Protein AF-0000000074824657 (afdb_homodimer)

Structure (mmCIF, N/CA/C/O backbone):
data_AF-0000000074824657-model_v1
#
loop_
_entity.id
_entity.type
_entity.pdbx_description
1 polym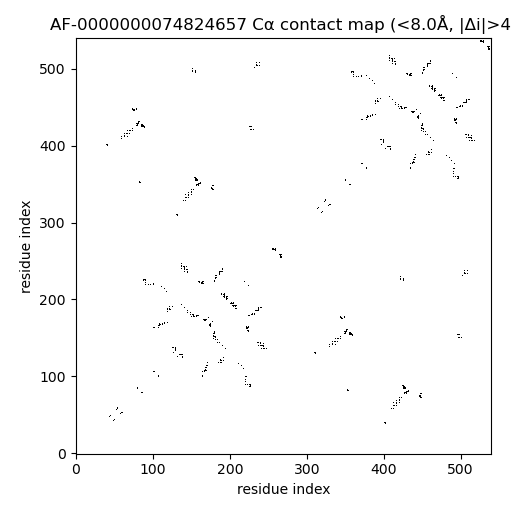er 'AtPDCT1/2 transmembrane domain-containing protein'
#
loop_
_atom_site.group_PDB
_atom_site.id
_atom_site.type_symbol
_atom_site.label_atom_id
_atom_site.label_alt_id
_atom_site.label_comp_id
_atom_site.label_asym_id
_atom_site.label_entity_id
_atom_site.label_seq_id
_atom_site.pdbx_PDB_ins_code
_atom_site.Cartn_x
_atom_site.Cartn_y
_atom_site.Cartn_z
_atom_site.occupancy
_atom_site.B_iso_or_equiv
_atom_site.auth_seq_id
_atom_site.auth_comp_id
_atom_site.auth_asym_id
_atom_site.auth_atom_id
_atom_site.pdbx_PDB_model_num
ATOM 1 N N . MET A 1 1 ? -22.406 54.5 86.75 1 21.8 1 MET A N 1
ATOM 2 C CA . MET A 1 1 ? -23.641 55.031 86.188 1 21.8 1 MET A CA 1
ATOM 3 C C . MET A 1 1 ? -23.344 55.969 85.062 1 21.8 1 MET A C 1
ATOM 5 O O . MET A 1 1 ? -24.203 56.781 84.688 1 21.8 1 MET A O 1
ATOM 9 N N . VAL A 1 2 ? -22.047 55.938 84.562 1 27.19 2 VAL A N 1
ATOM 10 C CA . VAL A 1 2 ? -21.484 56.906 83.625 1 27.19 2 VAL A CA 1
ATOM 11 C C . VAL A 1 2 ? -22.234 56.844 82.312 1 27.19 2 VAL A C 1
ATOM 13 O O . VAL A 1 2 ? -22.375 55.781 81.688 1 27.19 2 VAL A O 1
ATOM 16 N N . ALA A 1 3 ? -23.078 57.812 82 1 23.45 3 ALA A N 1
ATOM 17 C CA . ALA A 1 3 ? -24.203 58.188 81.125 1 23.45 3 ALA A CA 1
ATOM 18 C C . ALA A 1 3 ? -23.766 58.312 79.688 1 23.45 3 ALA A C 1
ATOM 20 O O . ALA A 1 3 ? -23.078 59.281 79.312 1 23.45 3 ALA A O 1
ATOM 21 N N . LEU A 1 4 ? -23.109 57.312 79.062 1 26.84 4 LEU A N 1
ATOM 22 C CA . LEU A 1 4 ? -22.438 57.281 77.812 1 26.84 4 LEU A CA 1
ATOM 23 C C . LEU A 1 4 ? -23.406 57.625 76.688 1 26.84 4 LEU A C 1
ATOM 25 O O . LEU A 1 4 ? -24.469 57 76.562 1 26.84 4 LEU A O 1
ATOM 29 N N . GLY A 1 5 ? -23.484 58.875 76.312 1 23.34 5 GLY A N 1
ATOM 30 C CA . GLY A 1 5 ? -24.375 59.656 75.438 1 23.34 5 GLY A CA 1
ATOM 31 C C . GLY A 1 5 ? -24.562 59.062 74.062 1 23.34 5 GLY A C 1
ATOM 32 O O . GLY A 1 5 ? -23.578 58.781 73.375 1 23.34 5 GLY A O 1
ATOM 33 N N . VAL A 1 6 ? -25.562 58.188 73.75 1 26.02 6 VAL A N 1
ATOM 34 C CA . VAL A 1 6 ? -26.062 57.312 72.688 1 26.02 6 VAL A CA 1
ATOM 35 C C . VAL A 1 6 ? -26.547 58.125 71.5 1 26.02 6 VAL A C 1
ATOM 37 O O . VAL A 1 6 ? -27.562 58.812 71.625 1 26.02 6 VAL A O 1
ATOM 40 N N . THR A 1 7 ? -25.531 59.031 70.938 1 23.78 7 THR A N 1
ATOM 41 C CA . THR A 1 7 ? -26.016 60.031 70 1 23.78 7 THR A CA 1
ATOM 42 C C . THR A 1 7 ? -26.797 59.375 68.875 1 23.78 7 THR A C 1
ATOM 44 O O . THR A 1 7 ? -26.422 58.312 68.438 1 23.78 7 THR A O 1
ATOM 47 N N . ASP A 1 8 ? -28.062 59.688 68.625 1 23.02 8 ASP A N 1
ATOM 48 C CA . ASP A 1 8 ? -29.297 59.281 67.938 1 23.02 8 ASP A CA 1
ATOM 49 C C . ASP A 1 8 ? -29.188 59.531 66.438 1 23.02 8 ASP A C 1
ATOM 51 O O . ASP A 1 8 ? -29.203 60.688 66 1 23.02 8 ASP A O 1
ATOM 55 N N . HIS A 1 9 ? -27.984 59.125 65.75 1 24.92 9 HIS A N 1
ATOM 56 C CA . HIS A 1 9 ? -27.75 59.656 64.438 1 24.92 9 HIS A CA 1
ATOM 57 C C . HIS A 1 9 ? -28.906 59.344 63.5 1 24.92 9 HIS A C 1
ATOM 59 O O . HIS A 1 9 ? -29.469 58.25 63.531 1 24.92 9 HIS A O 1
ATOM 65 N N . PHE A 1 10 ? -29.594 60.375 63.031 1 23 10 PHE A N 1
ATOM 66 C CA . PHE A 1 10 ? -30.828 60.625 62.281 1 23 10 PHE A CA 1
ATOM 67 C C . PHE A 1 10 ? -30.828 59.906 60.938 1 23 10 PHE A C 1
ATOM 69 O O . PHE A 1 10 ? -29.797 59.875 60.25 1 23 10 PHE A O 1
ATOM 76 N N . HIS A 1 11 ? -31.672 58.844 60.719 1 23.83 11 HIS A N 1
ATOM 77 C CA . HIS A 1 11 ? -32.062 57.812 59.75 1 23.83 11 HIS A CA 1
ATOM 78 C C . HIS A 1 11 ? -32.594 58.469 58.469 1 23.83 11 HIS A C 1
ATOM 80 O O . HIS A 1 11 ? -33.719 58.969 58.469 1 23.83 11 HIS A O 1
ATOM 86 N N . GLN A 1 12 ? -31.703 59.438 57.906 1 26.78 12 GLN A N 1
ATOM 87 C CA . GLN A 1 12 ? -32.344 60.156 56.844 1 26.78 12 GLN A CA 1
ATOM 88 C C . GLN A 1 12 ? -32.969 59.188 55.812 1 26.78 12 GLN A C 1
ATOM 90 O O . GLN A 1 12 ? -32.406 58.125 55.562 1 26.78 12 GLN A O 1
ATOM 95 N N . PRO A 1 13 ? -34.25 59.406 55.406 1 30.31 13 PRO A N 1
ATOM 96 C CA . PRO A 1 13 ? -35.188 58.531 54.719 1 30.31 13 PRO A CA 1
ATOM 97 C C . PRO A 1 13 ? -34.781 58.219 53.281 1 30.31 13 PRO A C 1
ATOM 99 O O . PRO A 1 13 ? -34.094 59.031 52.656 1 30.31 13 PRO A O 1
ATOM 102 N N . PRO A 1 14 ? -34.375 57 52.844 1 30.39 14 PRO A N 1
ATOM 103 C CA . PRO A 1 14 ? -33.781 56.531 51.594 1 30.39 14 PRO A CA 1
ATOM 104 C C . PRO A 1 14 ? -34.562 56.906 50.344 1 30.39 14 PRO A C 1
ATOM 106 O O . PRO A 1 14 ? -35.812 56.906 50.406 1 30.39 14 PRO A O 1
ATOM 109 N N . PRO A 1 15 ? -34.125 57.969 49.688 1 31.12 15 PRO A N 1
ATOM 110 C CA . PRO A 1 15 ? -34.938 58.562 48.594 1 31.12 15 PRO A CA 1
ATOM 111 C C . PRO A 1 15 ? -35.531 57.5 47.656 1 31.12 15 PRO A C 1
ATOM 113 O O . PRO A 1 15 ? -35 56.375 47.594 1 31.12 15 PRO A O 1
ATOM 116 N N . LYS A 1 16 ? -36.688 57.75 47.125 1 27.72 16 LYS A N 1
ATOM 117 C CA . LYS A 1 16 ? -37.75 57.094 46.375 1 27.72 16 LYS A CA 1
ATOM 118 C C . LYS A 1 16 ? -37.25 56.625 45 1 27.72 16 LYS A C 1
ATOM 120 O O . LYS A 1 16 ? -36.5 57.344 44.312 1 27.72 16 LYS A O 1
ATOM 125 N N . SER A 1 17 ? -37.062 55.281 44.781 1 25.12 17 SER A N 1
ATOM 126 C CA . SER A 1 17 ? -36.562 54.438 43.719 1 25.12 17 SER A CA 1
ATOM 127 C C . SER A 1 17 ? -37.312 54.688 42.406 1 25.12 17 SER A C 1
ATOM 129 O O . SER A 1 17 ? -38.531 54.5 42.375 1 25.12 17 SER A O 1
ATOM 131 N N . LEU A 1 18 ? -37.062 55.875 41.812 1 26.09 18 LEU A N 1
ATOM 132 C CA . LEU A 1 18 ? -37.75 56.25 40.562 1 26.09 18 LEU A CA 1
ATOM 133 C C . LEU A 1 18 ? -37.688 55.125 39.562 1 26.09 18 LEU A C 1
ATOM 135 O O . LEU A 1 18 ? -36.625 54.781 39.031 1 26.09 18 LEU A O 1
ATOM 139 N N . VAL A 1 19 ? -38.406 53.969 39.656 1 26.72 19 VAL A N 1
ATOM 140 C CA . VAL A 1 19 ? -38.406 52.719 38.906 1 26.72 19 VAL A CA 1
ATOM 141 C C . VAL A 1 19 ? -38.875 52.969 37.5 1 26.72 19 VAL A C 1
ATOM 143 O O . VAL A 1 19 ? -39.031 52.062 36.688 1 26.72 19 VAL A O 1
ATOM 146 N N . GLY A 1 20 ? -39.188 54.219 37.094 1 26.34 20 GLY A N 1
ATOM 147 C CA . GLY A 1 20 ? -40.094 54.125 35.969 1 26.34 20 GLY A CA 1
ATOM 148 C C . GLY A 1 20 ? -39.469 53.5 34.75 1 26.34 20 GLY A C 1
ATOM 149 O O . GLY A 1 20 ? -38.688 54.125 34.031 1 26.34 20 GLY A O 1
ATOM 150 N N . VAL A 1 21 ? -38.844 52.375 34.812 1 29.25 21 VAL A N 1
ATOM 151 C CA . VAL A 1 21 ? -38.094 51.875 33.656 1 29.25 21 VAL A CA 1
ATOM 152 C C . VAL A 1 21 ? -39.031 51.719 32.469 1 29.25 21 VAL A C 1
ATOM 154 O O . VAL A 1 21 ? -40.031 51 32.531 1 29.25 21 VAL A O 1
ATOM 157 N N . ARG A 1 22 ? -39.156 52.844 31.75 1 30.89 22 ARG A N 1
ATOM 158 C CA . ARG A 1 22 ? -39.938 52.812 30.516 1 30.89 22 ARG A CA 1
ATOM 159 C C . ARG A 1 22 ? -39.594 51.562 29.703 1 30.89 22 ARG A C 1
ATOM 161 O O . ARG A 1 22 ? -38.438 51.188 29.578 1 30.89 22 ARG A O 1
ATOM 168 N N . ALA A 1 23 ? -40.5 50.656 29.531 1 33.69 23 ALA A N 1
ATOM 169 C CA . ALA A 1 23 ? -40.594 49.406 28.766 1 33.69 23 ALA A CA 1
ATOM 170 C C . ALA A 1 23 ? -40.156 49.625 27.328 1 33.69 23 ALA A C 1
ATOM 172 O O . ALA A 1 23 ? -40.844 50.312 26.578 1 33.69 23 ALA A O 1
ATOM 173 N N . GLY A 1 24 ? -38.875 50.125 27.125 1 28.42 24 GLY A N 1
ATOM 174 C CA . GLY A 1 24 ? -38.562 50.375 25.719 1 28.42 24 GLY A CA 1
ATOM 175 C C . GLY A 1 24 ? -38.969 49.219 24.812 1 28.42 24 GLY A C 1
ATOM 176 O O . GLY A 1 24 ? -38.906 48.062 25.219 1 28.42 24 GLY A O 1
ATOM 177 N N . THR A 1 25 ? -39.938 49.469 23.906 1 33.56 25 THR A N 1
ATOM 178 C CA . THR A 1 25 ? -40.469 48.562 22.891 1 33.56 25 THR A CA 1
ATOM 179 C C . THR A 1 25 ? -39.344 47.844 22.141 1 33.56 25 THR A C 1
ATOM 181 O O . THR A 1 25 ? -38.375 48.5 21.688 1 33.56 25 THR A O 1
ATOM 184 N N . THR A 1 26 ? -38.938 46.656 22.531 1 33.09 26 THR A N 1
ATOM 185 C CA . THR A 1 26 ? -37.938 45.812 21.906 1 33.09 26 THR A CA 1
ATOM 186 C C . THR A 1 26 ? -38.125 45.75 20.406 1 33.09 26 THR A C 1
ATOM 188 O O . THR A 1 26 ? -39.219 45.5 19.922 1 33.09 26 THR A O 1
ATOM 191 N N . PRO A 1 27 ? -37.344 46.594 19.672 1 37.62 27 PRO A N 1
ATOM 192 C CA . PRO A 1 27 ? -37.5 46.562 18.219 1 37.62 27 PRO A CA 1
ATOM 193 C C . PRO A 1 27 ? -37.625 45.125 17.672 1 37.62 27 PRO A C 1
ATOM 195 O O . PRO A 1 27 ? -37.094 44.188 18.25 1 37.62 27 PRO A O 1
ATOM 198 N N . LYS A 1 28 ? -38.781 44.781 17.016 1 37.78 28 LYS A N 1
ATOM 199 C CA . LYS A 1 28 ? -39 43.5 16.359 1 37.78 28 LYS A CA 1
ATOM 200 C C . LYS A 1 28 ? -37.812 43.094 15.531 1 37.78 28 LYS A C 1
ATOM 202 O O . LYS A 1 28 ? -37.219 43.906 14.805 1 37.78 28 LYS A O 1
ATOM 207 N N . PRO A 1 29 ? -37.031 42 15.93 1 33.69 29 PRO A N 1
ATOM 208 C CA . PRO A 1 29 ? -35.906 41.594 15.086 1 33.69 29 PRO A CA 1
ATOM 209 C C . PRO A 1 29 ? -36.281 41.531 13.602 1 33.69 29 PRO A C 1
ATOM 211 O O . PRO A 1 29 ? -37.438 41.25 13.266 1 33.69 29 PRO A O 1
ATOM 214 N N . SER A 1 30 ? -35.719 42.375 12.805 1 33.88 30 SER A N 1
ATOM 215 C CA . SER A 1 30 ? -35.969 42.344 11.367 1 33.88 30 SER A CA 1
ATOM 216 C C . SER A 1 30 ? -35.969 40.906 10.844 1 33.88 30 SER A C 1
ATOM 218 O O . SER A 1 30 ? -35.219 40.062 11.336 1 33.88 30 SER A O 1
ATOM 220 N N . PRO A 1 31 ? -37.062 40.469 10.211 1 32.31 31 PRO A N 1
ATOM 221 C CA . PRO A 1 31 ? -37.094 39.094 9.75 1 32.31 31 PRO A CA 1
ATOM 222 C C . PRO A 1 31 ? -35.812 38.656 9.055 1 32.31 31 PRO A C 1
ATOM 224 O O . PRO A 1 31 ? -35.125 39.5 8.453 1 32.31 31 PRO A O 1
ATOM 227 N N . PHE A 1 32 ? -35.031 37.75 9.602 1 28.34 32 PHE A N 1
ATOM 228 C CA . PHE A 1 32 ? -33.906 37.094 8.938 1 28.34 32 PHE A CA 1
ATOM 229 C C . PHE A 1 32 ? -34.219 36.812 7.477 1 28.34 32 PHE A C 1
ATOM 231 O O . PHE A 1 32 ? -35.25 36.219 7.164 1 28.34 32 PHE A O 1
ATOM 238 N N . HIS A 1 33 ? -34 37.812 6.652 1 30.02 33 HIS A N 1
ATOM 239 C CA . HIS A 1 33 ? -34.094 37.469 5.238 1 30.02 33 HIS A CA 1
ATOM 240 C C . HIS A 1 33 ? -33.5 36.094 4.953 1 30.02 33 HIS A C 1
ATOM 242 O O . HIS A 1 33 ? -32.312 35.844 5.203 1 30.02 33 HIS A O 1
ATOM 248 N N . ILE A 1 34 ? -34.25 35.094 5.203 1 29.88 34 ILE A N 1
ATOM 249 C CA . ILE A 1 34 ? -33.844 33.781 4.703 1 29.88 34 ILE A CA 1
ATOM 250 C C . ILE A 1 34 ? -33.188 33.938 3.326 1 29.88 34 ILE A C 1
ATOM 252 O O . ILE A 1 34 ? -33.812 34.438 2.398 1 29.88 34 ILE A O 1
ATOM 256 N N . LEU A 1 35 ? -31.906 34.094 3.324 1 31.81 35 LEU A N 1
ATOM 257 C CA . LEU A 1 35 ? -31.281 34 2.006 1 31.81 35 LEU A CA 1
ATOM 258 C C . LEU A 1 35 ? -31.953 32.906 1.164 1 31.81 35 LEU A C 1
ATOM 260 O O . LEU A 1 35 ? -32.281 31.828 1.67 1 31.81 35 LEU A O 1
ATOM 264 N N . PRO A 1 36 ? -32.719 33.25 0.167 1 33.28 36 PRO A N 1
ATOM 265 C CA . PRO A 1 36 ? -33.344 32.188 -0.603 1 33.28 36 PRO A CA 1
ATOM 266 C C . PRO A 1 36 ? -32.438 30.953 -0.756 1 33.28 36 PRO A C 1
ATOM 268 O O . PRO A 1 36 ? -31.234 31.078 -0.672 1 33.28 36 PRO A O 1
ATOM 271 N N . PRO A 1 37 ? -32.969 29.75 -0.446 1 31.89 37 PRO A N 1
ATOM 272 C CA . PRO A 1 37 ? -32.188 28.531 -0.723 1 31.89 37 PRO A CA 1
ATOM 273 C C . PRO A 1 37 ? -31.391 28.625 -2.027 1 31.89 37 PRO A C 1
ATOM 275 O O . PRO A 1 37 ? -31.938 29.062 -3.049 1 31.89 37 PRO A O 1
ATOM 278 N N . HIS A 1 38 ? -30.188 29.125 -1.968 1 33.34 38 HIS A N 1
ATOM 279 C CA . HIS A 1 38 ? -29.453 28.953 -3.211 1 33.34 38 HIS A CA 1
ATOM 280 C C . HIS A 1 38 ? -29.781 27.594 -3.848 1 33.34 38 HIS A C 1
ATOM 282 O O . HIS A 1 38 ? -29.828 26.578 -3.158 1 33.34 38 HIS A O 1
ATOM 288 N N . GLY A 1 39 ? -30.641 27.547 -4.82 1 34.72 39 GLY A N 1
ATOM 289 C CA . GLY A 1 39 ? -30.984 26.344 -5.562 1 34.72 39 GLY A CA 1
ATOM 290 C C . GLY A 1 39 ? -29.844 25.344 -5.637 1 34.72 39 GLY A C 1
ATOM 291 O O . GLY A 1 39 ? -28.703 25.672 -5.309 1 34.72 39 GLY A O 1
ATOM 292 N N . PRO A 1 40 ? -30.172 24.094 -5.738 1 37.81 40 PRO A N 1
ATOM 293 C CA . PRO A 1 40 ? -29.125 23.062 -5.836 1 37.81 40 PRO A CA 1
ATOM 294 C C . PRO A 1 40 ? -27.953 23.5 -6.715 1 37.81 40 PRO A C 1
ATOM 296 O O . PRO A 1 40 ? -28.141 24.25 -7.672 1 37.81 40 PRO A O 1
ATOM 299 N N . PHE A 1 41 ? -26.844 23.766 -6.129 1 37.56 41 PHE A N 1
ATOM 300 C CA . PHE A 1 41 ? -25.594 24.094 -6.793 1 37.56 41 PHE A CA 1
ATOM 301 C C . PHE A 1 41 ? -25.531 23.469 -8.172 1 37.56 41 PHE A C 1
ATOM 303 O O . PHE A 1 41 ? -24.609 23.75 -8.945 1 37.56 41 PHE A O 1
ATOM 310 N N . PHE A 1 42 ? -26.328 22.438 -8.383 1 38.78 42 PHE A N 1
ATOM 311 C CA . PHE A 1 42 ? -26.266 21.859 -9.719 1 38.78 42 PHE A CA 1
ATOM 312 C C . PHE A 1 42 ? -26.891 22.797 -10.742 1 38.78 42 PHE A C 1
ATOM 314 O O . PHE A 1 42 ? -26.891 22.5 -11.945 1 38.78 42 PHE A O 1
ATOM 321 N N . ALA A 1 43 ? -27.703 23.641 -10.281 1 41 43 ALA A N 1
ATOM 322 C CA . ALA A 1 43 ? -28.469 24.375 -11.289 1 41 43 ALA A CA 1
ATOM 323 C C . ALA A 1 43 ? -27.531 25.203 -12.172 1 41 43 ALA A C 1
ATOM 325 O O . ALA A 1 43 ? -27.797 25.375 -13.367 1 41 43 ALA A O 1
ATOM 326 N N . GLY A 1 44 ? -26.594 25.938 -11.648 1 41.19 44 GLY A N 1
ATOM 327 C CA . GLY A 1 44 ? -25.922 26.875 -12.539 1 41.19 44 GLY A CA 1
ATOM 328 C C . GLY A 1 44 ? -24.641 26.312 -13.141 1 41.19 44 GLY A C 1
ATOM 329 O O . GLY A 1 44 ? -23.719 27.062 -13.43 1 41.19 44 GLY A O 1
ATOM 330 N N . TRP A 1 45 ? -24.312 25 -13.023 1 44.09 45 TRP A N 1
ATOM 331 C CA . TRP A 1 45 ? -23.094 24.656 -13.75 1 44.09 45 TRP A CA 1
ATOM 332 C C . TRP A 1 45 ? -23.25 24.938 -15.242 1 44.09 45 TRP A C 1
ATOM 334 O O . TRP A 1 45 ? -24.078 24.312 -15.914 1 44.09 45 TRP A O 1
ATOM 344 N N . SER A 1 46 ? -23.359 26.156 -15.602 1 46.41 46 SER A N 1
ATOM 345 C CA . SER A 1 46 ? -23.203 26.453 -17.031 1 46.41 46 SER A CA 1
ATOM 346 C C . SER A 1 46 ? -21.906 25.859 -17.562 1 46.41 46 SER A C 1
ATOM 348 O O . SER A 1 46 ? -20.969 25.594 -16.797 1 46.41 46 SER A O 1
ATOM 350 N N . VAL A 1 47 ? -21.859 25.266 -18.797 1 52.62 47 VAL A N 1
ATOM 351 C CA . VAL A 1 47 ? -20.672 24.828 -19.547 1 52.62 47 VAL A CA 1
ATOM 352 C C . VAL A 1 47 ? -19.484 25.719 -19.203 1 52.62 47 VAL A C 1
ATOM 354 O O . VAL A 1 47 ? -18.359 25.25 -19.109 1 52.62 47 VAL A O 1
ATOM 357 N N . SER A 1 48 ? -19.781 26.906 -19.016 1 54 48 SER A N 1
ATOM 358 C CA . SER A 1 48 ? -18.719 27.844 -18.656 1 54 48 SER A CA 1
ATOM 359 C C . SER A 1 48 ? -18.172 27.562 -17.266 1 54 48 SER A C 1
ATOM 361 O O . SER A 1 48 ? -16.984 27.703 -17.016 1 54 48 SER A O 1
ATOM 363 N N . GLY A 1 49 ? -18.969 27.141 -16.406 1 55.38 49 GLY A N 1
ATOM 364 C CA . GLY A 1 49 ? -18.547 26.812 -15.055 1 55.38 49 GLY A CA 1
ATOM 365 C C . GLY A 1 49 ? -17.688 25.578 -14.977 1 55.38 49 GLY A C 1
ATOM 366 O O . GLY A 1 49 ? -16.703 25.547 -14.242 1 55.38 49 GLY A O 1
ATOM 367 N N . VAL A 1 50 ? -18.109 24.609 -15.719 1 55.84 50 VAL A N 1
ATOM 368 C CA . VAL A 1 50 ? -17.297 23.406 -15.82 1 55.84 50 VAL A CA 1
ATOM 369 C C . VAL A 1 50 ? -15.945 23.75 -16.438 1 55.84 50 VAL A C 1
ATOM 371 O O . VAL A 1 50 ? -14.906 23.266 -15.984 1 55.84 50 VAL A O 1
ATOM 374 N N . ALA A 1 51 ? -16.016 24.516 -17.516 1 54.97 51 ALA A N 1
ATOM 375 C CA . ALA A 1 51 ? -14.781 24.953 -18.156 1 54.97 51 ALA A CA 1
ATOM 376 C C . ALA A 1 51 ? -13.883 25.703 -17.188 1 54.97 51 ALA A C 1
ATOM 378 O O . ALA A 1 51 ? -12.664 25.516 -17.188 1 54.97 51 ALA A O 1
ATOM 379 N N . ASP A 1 52 ? -14.406 26.516 -16.422 1 56.5 52 ASP A N 1
ATOM 380 C CA . ASP A 1 52 ? -13.617 27.234 -15.43 1 56.5 52 ASP A CA 1
ATOM 381 C C . ASP A 1 52 ? -13.078 26.297 -14.359 1 56.5 52 ASP A C 1
ATOM 383 O O . ASP A 1 52 ? -11.938 26.438 -13.914 1 56.5 52 ASP A O 1
ATOM 387 N N . ALA A 1 53 ? -13.906 25.359 -13.992 1 58.47 53 ALA A N 1
ATOM 388 C CA . ALA A 1 53 ? -13.453 24.391 -13.008 1 58.47 53 ALA A CA 1
ATOM 389 C C . ALA A 1 53 ? -12.281 23.562 -13.547 1 58.47 53 ALA A C 1
ATOM 391 O O . ALA A 1 53 ? -11.32 23.297 -12.82 1 58.47 53 ALA A O 1
ATOM 392 N N . VAL A 1 54 ? -12.398 23.219 -14.852 1 60.66 54 VAL A N 1
ATOM 393 C CA . VAL A 1 54 ? -11.32 22.484 -15.508 1 60.66 54 VAL A CA 1
ATOM 394 C C . VAL A 1 54 ? -10.07 23.344 -15.578 1 60.66 54 VAL A C 1
ATOM 396 O O . VAL A 1 54 ? -8.953 22.859 -15.367 1 60.66 54 VAL A O 1
ATOM 399 N N . ARG A 1 55 ? -10.273 24.562 -15.922 1 60.19 55 ARG A N 1
ATOM 400 C CA . ARG A 1 55 ? -9.133 25.469 -16.047 1 60.19 55 ARG A CA 1
ATOM 401 C C . ARG A 1 55 ? -8.461 25.688 -14.688 1 60.19 55 ARG A C 1
ATOM 403 O O . ARG A 1 55 ? -7.238 25.797 -14.609 1 60.19 55 ARG A O 1
ATOM 410 N N . HIS A 1 56 ? -9.297 25.672 -13.727 1 62.78 56 HIS A N 1
ATOM 411 C CA . HIS A 1 56 ? -8.719 25.984 -12.422 1 62.78 56 HIS A CA 1
ATOM 412 C C . HIS A 1 56 ? -8.297 24.703 -11.703 1 62.78 56 HIS A C 1
ATOM 414 O O . HIS A 1 56 ? -7.441 24.75 -10.812 1 62.78 56 HIS A O 1
ATOM 420 N N . HIS A 1 57 ? -8.852 23.562 -12.172 1 70.25 57 HIS A N 1
ATOM 421 C CA . HIS A 1 57 ? -8.523 22.297 -11.508 1 70.25 57 HIS A CA 1
ATOM 422 C C . HIS A 1 57 ? -8.172 21.219 -12.531 1 70.25 57 HIS A C 1
ATOM 424 O O . HIS A 1 57 ? -8.852 20.203 -12.617 1 70.25 57 HIS A O 1
ATOM 430 N N . PRO A 1 58 ? -7.152 21.391 -13.242 1 76.5 58 PRO A N 1
ATOM 431 C CA . PRO A 1 58 ? -6.816 20.453 -14.32 1 76.5 58 PRO A CA 1
ATOM 432 C C . PRO A 1 58 ? -6.469 19.062 -13.797 1 76.5 58 PRO A C 1
ATOM 434 O O . PRO A 1 58 ? -6.766 18.062 -14.453 1 76.5 58 PRO A O 1
ATOM 437 N N . LEU A 1 59 ? -5.969 18.969 -12.625 1 82.31 59 LEU A N 1
ATOM 438 C CA . LEU A 1 59 ? -5.496 17.672 -12.148 1 82.31 59 LEU A CA 1
ATOM 439 C C . LEU A 1 59 ? -6.668 16.734 -11.898 1 82.31 59 LEU A C 1
ATOM 441 O O . LEU A 1 59 ? -6.664 15.594 -12.367 1 82.31 59 LEU A O 1
ATOM 445 N N . PRO A 1 60 ? -7.727 17.266 -11.367 1 79.62 60 PRO A N 1
ATOM 446 C CA . PRO A 1 60 ? -8.867 16.375 -11.148 1 79.62 60 PRO A CA 1
ATOM 447 C C . PRO A 1 60 ? -9.516 15.914 -12.453 1 79.62 60 PRO A C 1
ATOM 449 O O . PRO A 1 60 ? -10.008 14.789 -12.539 1 79.62 60 PRO A O 1
ATOM 452 N N . LEU A 1 61 ? -9.453 16.688 -13.438 1 83.12 61 LEU A N 1
ATOM 453 C CA . LEU A 1 61 ? -10.039 16.312 -14.719 1 83.12 61 LEU A CA 1
ATOM 454 C C . LEU A 1 61 ? -9.211 15.203 -15.383 1 83.12 61 LEU A C 1
ATOM 456 O O . LEU A 1 61 ? -9.773 14.266 -15.945 1 83.12 61 LEU A O 1
ATOM 460 N N . VAL A 1 62 ? -7.91 15.375 -15.359 1 88.62 62 VAL A N 1
ATOM 461 C CA . VAL A 1 62 ? -7.031 14.344 -15.898 1 88.62 62 VAL A CA 1
ATOM 462 C C . VAL A 1 62 ? -7.266 13.023 -15.164 1 88.62 62 VAL A C 1
ATOM 464 O O . VAL A 1 62 ? -7.355 11.969 -15.781 1 88.62 62 VAL A O 1
ATOM 467 N N . PHE A 1 63 ? -7.461 13.117 -13.891 1 91 63 PHE A N 1
ATOM 468 C CA . PHE A 1 63 ? -7.648 11.906 -13.094 1 91 63 PHE A CA 1
ATOM 469 C C . PHE A 1 63 ? -9.023 11.305 -13.336 1 91 63 PHE A C 1
ATOM 471 O O . PHE A 1 63 ? -9.188 10.086 -13.289 1 91 63 PHE A O 1
ATOM 478 N N . ALA A 1 64 ? -10.016 12.164 -13.68 1 90.94 64 ALA A N 1
ATOM 479 C CA . ALA A 1 64 ? -11.336 11.656 -14.039 1 90.94 64 ALA A CA 1
ATOM 480 C C . ALA A 1 64 ? -11.281 10.875 -15.344 1 90.94 64 ALA A C 1
ATOM 482 O O . ALA A 1 64 ? -11.891 9.812 -15.461 1 90.94 64 ALA A O 1
ATOM 483 N N . LEU A 1 65 ? -10.547 11.383 -16.281 1 91.75 65 LEU A N 1
ATOM 484 C CA . LEU A 1 65 ? -10.375 10.68 -17.547 1 91.75 65 LEU A CA 1
ATOM 485 C C . LEU A 1 65 ? -9.648 9.359 -17.344 1 91.75 65 LEU A C 1
ATOM 487 O O . LEU A 1 65 ? -10.031 8.336 -17.906 1 91.75 65 LEU A O 1
ATOM 491 N N . LEU A 1 66 ? -8.617 9.375 -16.5 1 93.06 66 LEU A N 1
ATOM 492 C CA . LEU A 1 66 ? -7.871 8.156 -16.203 1 93.06 66 LEU A CA 1
ATOM 493 C C . LEU A 1 66 ? -8.758 7.137 -15.508 1 93.06 66 LEU A C 1
ATOM 495 O O . LEU A 1 66 ? -8.648 5.934 -15.766 1 93.06 66 LEU A O 1
ATOM 499 N N . LEU A 1 67 ? -9.602 7.633 -14.648 1 92.62 67 LEU A N 1
ATOM 500 C CA . LEU A 1 67 ? -10.547 6.746 -13.969 1 92.62 67 LEU A CA 1
ATOM 501 C C . LEU A 1 67 ? -11.422 6.012 -14.977 1 92.62 67 LEU A C 1
ATOM 503 O O . LEU A 1 67 ? -11.594 4.793 -14.891 1 92.62 67 LEU A O 1
ATOM 507 N N . LEU A 1 68 ? -11.906 6.715 -15.969 1 91.88 68 LEU A N 1
ATOM 508 C CA . LEU A 1 68 ? -12.766 6.109 -16.984 1 91.88 68 LEU A CA 1
ATOM 509 C C . LEU A 1 68 ? -11.984 5.117 -17.828 1 91.88 68 LEU A C 1
ATOM 511 O O . LEU A 1 68 ? -12.484 4.031 -18.141 1 91.88 68 LEU A O 1
ATOM 515 N N . VAL A 1 69 ? -10.789 5.453 -18.172 1 93.19 69 VAL A N 1
ATOM 516 C CA . VAL A 1 69 ? -9.945 4.582 -18.984 1 93.19 69 VAL A CA 1
ATOM 517 C C . VAL A 1 69 ? -9.672 3.279 -18.234 1 93.19 69 VAL A C 1
ATOM 519 O O . VAL A 1 69 ? -9.836 2.189 -18.781 1 93.19 69 VAL A O 1
ATOM 522 N N . PHE A 1 70 ? -9.367 3.414 -17.016 1 92.69 70 PHE A N 1
ATOM 523 C CA . PHE A 1 70 ? -8.977 2.225 -16.266 1 92.69 70 PHE A CA 1
ATOM 524 C C . PHE A 1 70 ? -10.195 1.386 -15.906 1 92.69 70 PHE A C 1
ATOM 526 O O . PHE A 1 70 ? -10.094 0.17 -15.734 1 92.69 70 PHE A O 1
ATOM 533 N N . MET A 1 71 ? -11.32 2.035 -15.766 1 90.81 71 MET A N 1
ATOM 534 C CA . MET A 1 71 ? -12.539 1.249 -15.617 1 90.81 71 MET A CA 1
ATOM 535 C C . MET A 1 71 ? -12.773 0.372 -16.844 1 90.81 71 MET A C 1
ATOM 537 O O . MET A 1 71 ? -13.109 -0.807 -16.719 1 90.81 71 MET A O 1
ATOM 541 N N . GLY A 1 72 ? -12.578 0.943 -18 1 91.56 72 GLY A N 1
ATOM 542 C CA . GLY A 1 72 ? -12.695 0.178 -19.234 1 91.56 72 GLY A CA 1
ATOM 543 C C . GLY A 1 72 ? -11.719 -0.979 -19.312 1 91.56 72 GLY A C 1
ATOM 544 O O . GLY A 1 72 ? -12.109 -2.1 -19.656 1 91.56 72 GLY A O 1
ATOM 545 N N . VAL A 1 73 ? -10.531 -0.738 -18.938 1 92.31 73 VAL A N 1
ATOM 546 C CA . VAL A 1 73 ? -9.492 -1.764 -18.984 1 92.31 73 VAL A CA 1
ATOM 547 C C . VAL A 1 73 ? -9.797 -2.857 -17.969 1 92.31 73 VAL A C 1
ATOM 549 O O . VAL A 1 73 ? -9.812 -4.043 -18.297 1 92.31 73 VAL A O 1
ATOM 552 N N . GLU A 1 74 ? -10.094 -2.438 -16.75 1 92.75 74 GLU A N 1
ATOM 553 C CA . GLU A 1 74 ? -10.312 -3.365 -15.641 1 92.75 74 GLU A CA 1
ATOM 554 C C . GLU A 1 74 ? -11.477 -4.305 -15.938 1 92.75 74 GLU A C 1
ATOM 556 O O . GLU A 1 74 ? -11.391 -5.512 -15.703 1 92.75 74 GLU A O 1
ATOM 561 N N . TYR A 1 75 ? -12.5 -3.85 -16.578 1 91.31 75 TYR A N 1
ATOM 562 C CA . TYR A 1 75 ? -13.727 -4.629 -16.719 1 91.31 75 TYR A CA 1
ATOM 563 C C . TYR A 1 75 ? -13.703 -5.457 -18 1 91.31 75 TYR A C 1
ATOM 565 O O . TYR A 1 75 ? -14.625 -6.23 -18.25 1 91.31 75 TYR A O 1
ATOM 573 N N . THR A 1 76 ? -12.555 -5.375 -18.719 1 89.69 76 THR A N 1
ATOM 574 C CA . THR A 1 76 ? -12.531 -6.109 -19.984 1 89.69 76 THR A CA 1
ATOM 575 C C . THR A 1 76 ? -11.297 -7.012 -20.062 1 89.69 76 THR A C 1
ATOM 577 O O . THR A 1 76 ? -11.273 -7.969 -20.828 1 89.69 76 THR A O 1
ATOM 580 N N . ILE A 1 77 ? -10.328 -6.781 -19.281 1 90.44 77 ILE A N 1
ATOM 581 C CA . ILE A 1 77 ? -9.102 -7.562 -19.328 1 90.44 77 ILE A CA 1
ATOM 582 C C . ILE A 1 77 ? -9.336 -8.945 -18.719 1 90.44 77 ILE A C 1
ATOM 584 O O . ILE A 1 77 ? -10.016 -9.062 -17.688 1 90.44 77 ILE A O 1
ATOM 588 N N . PRO A 1 78 ? -8.898 -9.977 -19.406 1 91.69 78 PRO A N 1
ATOM 589 C CA . PRO A 1 78 ? -9.07 -11.305 -18.812 1 91.69 78 PRO A CA 1
ATOM 590 C C . PRO A 1 78 ? -8.32 -11.469 -17.5 1 91.69 78 PRO A C 1
ATOM 592 O O . PRO A 1 78 ? -7.195 -10.992 -17.359 1 91.69 78 PRO A O 1
ATOM 595 N N . MET A 1 79 ? -8.945 -12.109 -16.562 1 93.5 79 MET A N 1
ATOM 596 C CA . MET A 1 79 ? -8.305 -12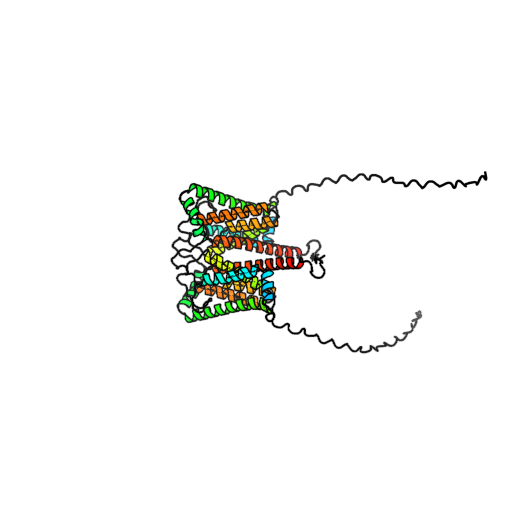.367 -15.273 1 93.5 79 MET A CA 1
ATOM 597 C C . MET A 1 79 ? -7.238 -13.445 -15.398 1 93.5 79 MET A C 1
ATOM 599 O O . MET A 1 79 ? -7.336 -14.32 -16.266 1 93.5 79 MET A O 1
ATOM 603 N N . VAL A 1 80 ? -6.246 -13.406 -14.562 1 94.31 80 VAL A N 1
ATOM 604 C CA . VAL A 1 80 ? -5.164 -14.391 -14.555 1 94.31 80 VAL A CA 1
ATOM 605 C C . VAL A 1 80 ? -5.648 -15.688 -13.922 1 94.31 80 VAL A C 1
ATOM 607 O O . VAL A 1 80 ? -6.207 -15.688 -12.82 1 94.31 80 VAL A O 1
ATOM 610 N N . ALA A 1 81 ? -5.402 -16.797 -14.633 1 94.38 81 ALA A N 1
ATOM 611 C CA . ALA A 1 81 ? -5.871 -18.109 -14.18 1 94.38 81 ALA A CA 1
ATOM 612 C C . ALA A 1 81 ? -5.211 -18.5 -12.859 1 94.38 81 ALA A C 1
ATOM 614 O O . ALA A 1 81 ? -4.059 -18.141 -12.602 1 94.38 81 ALA A O 1
ATOM 615 N N . SER A 1 82 ? -5.863 -19.25 -12.031 1 92.75 82 SER A N 1
ATOM 616 C CA . SER A 1 82 ? -5.438 -19.609 -10.68 1 92.75 82 SER A CA 1
ATOM 617 C C . SER A 1 82 ? -4.125 -20.391 -10.711 1 92.75 82 SER A C 1
ATOM 619 O O . SER A 1 82 ? -3.346 -20.344 -9.758 1 92.75 82 SER A O 1
ATOM 621 N N . ALA A 1 83 ? -3.838 -21.078 -11.789 1 91.88 83 ALA A N 1
ATOM 622 C CA . ALA A 1 83 ? -2.658 -21.938 -11.883 1 91.88 83 ALA A CA 1
ATOM 623 C C . ALA A 1 83 ? -1.495 -21.203 -12.539 1 91.88 83 ALA A C 1
ATOM 625 O O . ALA A 1 83 ? -0.39 -21.734 -12.648 1 91.88 83 ALA A O 1
ATOM 626 N N . SER A 1 84 ? -1.756 -20 -12.898 1 93.69 84 SER A N 1
ATOM 627 C CA . SER A 1 84 ? -0.72 -19.203 -13.555 1 93.69 84 SER A CA 1
ATOM 628 C C . SER A 1 84 ? 0.03 -18.328 -12.562 1 93.69 84 SER A C 1
ATOM 630 O O . SER A 1 84 ? -0.524 -17.938 -11.531 1 93.69 84 SER A O 1
ATOM 632 N N . PRO A 1 85 ? 1.294 -18.125 -12.875 1 94.38 85 PRO A N 1
ATOM 633 C CA . PRO A 1 85 ? 1.984 -17.109 -12.078 1 94.38 85 PRO A CA 1
ATOM 634 C C . PRO A 1 85 ? 1.415 -15.711 -12.281 1 94.38 85 PRO A C 1
ATOM 636 O O . PRO A 1 85 ? 0.73 -15.461 -13.273 1 94.38 85 PRO A O 1
ATOM 639 N N . PRO A 1 86 ? 1.703 -14.844 -11.312 1 96.31 86 PRO A N 1
ATOM 640 C CA . PRO A 1 86 ? 1.292 -13.453 -11.523 1 96.31 86 PRO A CA 1
ATOM 641 C C . PRO A 1 86 ? 1.869 -12.852 -12.797 1 96.31 86 PRO A C 1
ATOM 643 O O . PRO A 1 86 ? 3.012 -13.148 -13.164 1 96.31 86 PRO A O 1
ATOM 646 N N . LEU A 1 87 ? 1.024 -12.062 -13.484 1 96.56 87 LEU A N 1
ATOM 647 C CA . LEU A 1 87 ? 1.521 -11.234 -14.578 1 96.56 87 LEU A CA 1
ATOM 648 C C . LEU A 1 87 ? 2.111 -9.93 -14.055 1 96.56 87 LEU A C 1
ATOM 650 O O . LEU A 1 87 ? 1.519 -9.281 -13.195 1 96.56 87 LEU A O 1
ATOM 654 N N . ASP A 1 88 ? 3.281 -9.586 -14.578 1 98 88 ASP A N 1
ATOM 655 C CA . ASP A 1 88 ? 3.93 -8.359 -14.109 1 98 88 ASP A CA 1
ATOM 656 C C . ASP A 1 88 ? 4.508 -7.566 -15.273 1 98 88 ASP A C 1
ATOM 658 O O . ASP A 1 88 ? 5.453 -8.016 -15.93 1 98 88 ASP A O 1
ATOM 662 N N . LEU A 1 89 ? 3.986 -6.363 -15.461 1 97.62 89 LEU A N 1
ATOM 663 C CA . LEU A 1 89 ? 4.441 -5.5 -16.547 1 97.62 89 LEU A CA 1
ATOM 664 C C . LEU A 1 89 ? 5.867 -5.023 -16.297 1 97.62 89 LEU A C 1
ATOM 666 O O . LEU A 1 89 ? 6.617 -4.781 -17.25 1 97.62 89 LEU A O 1
ATOM 670 N N . GLY A 1 90 ? 6.254 -4.832 -15.039 1 98.38 90 GLY A N 1
ATOM 671 C CA . GLY A 1 90 ? 7.641 -4.52 -14.727 1 98.38 90 GLY A CA 1
ATOM 672 C C . GLY A 1 90 ? 8.617 -5.57 -15.227 1 98.38 90 GLY A C 1
ATOM 673 O O . GLY A 1 90 ? 9.711 -5.242 -15.688 1 98.38 90 GLY A O 1
ATOM 674 N N . PHE A 1 91 ? 8.211 -6.812 -15.164 1 98.25 91 PHE A N 1
ATOM 675 C CA . PHE A 1 91 ? 9.031 -7.906 -15.672 1 98.25 91 PHE A CA 1
ATOM 676 C C . PHE A 1 91 ? 9.164 -7.82 -17.188 1 98.25 91 PHE A C 1
ATOM 678 O O . PHE A 1 91 ? 10.242 -8.047 -17.734 1 98.25 91 PHE A O 1
ATOM 685 N N . VAL A 1 92 ? 8.062 -7.5 -17.828 1 97.75 92 VAL A N 1
ATOM 686 C CA . VAL A 1 92 ? 8.07 -7.387 -19.281 1 97.75 92 VAL A CA 1
ATOM 687 C C . VAL A 1 92 ? 9.016 -6.266 -19.703 1 97.75 92 VAL A C 1
ATOM 689 O O . VAL A 1 92 ? 9.844 -6.453 -20.609 1 97.75 92 VAL A O 1
ATOM 692 N N . VAL A 1 93 ? 8.953 -5.156 -19 1 98.12 93 VAL A N 1
ATOM 693 C CA . VAL A 1 93 ? 9.719 -3.967 -19.375 1 98.12 93 VAL A CA 1
ATOM 694 C C . VAL A 1 93 ? 11.195 -4.188 -19.078 1 98.12 93 VAL A C 1
ATOM 696 O O . VAL A 1 93 ? 12.062 -3.697 -19.812 1 98.12 93 VAL A O 1
ATOM 699 N N . THR A 1 94 ? 11.539 -4.996 -18.109 1 98.38 94 THR A N 1
ATOM 700 C CA . THR A 1 94 ? 12.93 -5.164 -17.703 1 98.38 94 THR A CA 1
ATOM 701 C C . THR A 1 94 ? 13.508 -6.453 -18.281 1 98.38 94 THR A C 1
ATOM 703 O O . THR A 1 94 ? 14.578 -6.902 -17.859 1 98.38 94 THR A O 1
ATOM 706 N N . LYS A 1 95 ? 12.859 -7.094 -19.219 1 98.44 95 LYS A N 1
ATOM 707 C CA . LYS A 1 95 ? 13.281 -8.375 -19.781 1 98.44 95 LYS A CA 1
ATOM 708 C C . LYS A 1 95 ? 14.672 -8.266 -20.391 1 98.44 95 LYS A C 1
ATOM 710 O O . LYS A 1 95 ? 15.516 -9.141 -20.188 1 98.44 95 LYS A O 1
ATOM 715 N N . PRO A 1 96 ? 15.016 -7.176 -21.172 1 98.44 96 PRO A N 1
ATOM 716 C CA . PRO A 1 96 ? 16.375 -7.086 -21.719 1 98.44 96 PRO A CA 1
ATOM 717 C C . PRO A 1 96 ? 17.453 -7.051 -20.641 1 98.44 96 PRO A C 1
ATOM 719 O O . PRO A 1 96 ? 18.5 -7.688 -20.781 1 98.44 96 PRO A O 1
ATOM 722 N N . LEU A 1 97 ? 17.141 -6.355 -19.578 1 98.38 97 LEU A N 1
ATOM 723 C CA . LEU A 1 97 ? 18.078 -6.301 -18.453 1 98.38 97 LEU A CA 1
ATOM 724 C C . LEU A 1 97 ? 18.172 -7.648 -17.75 1 98.38 97 LEU A C 1
ATOM 726 O O . LEU A 1 97 ? 19.266 -8.07 -17.359 1 98.38 97 LEU A O 1
ATOM 730 N N . HIS A 1 98 ? 17.078 -8.32 -17.578 1 98.62 98 HIS A N 1
ATOM 731 C CA . HIS A 1 98 ? 17.047 -9.656 -16.984 1 98.62 98 HIS A CA 1
ATOM 732 C C . HIS A 1 98 ? 17.906 -10.625 -17.781 1 98.62 98 HIS A C 1
ATOM 734 O O . HIS A 1 98 ? 18.703 -11.375 -17.203 1 98.62 98 HIS A O 1
ATOM 740 N N . ASP A 1 99 ? 17.75 -10.609 -19.078 1 98.44 99 ASP A N 1
ATOM 741 C CA . ASP A 1 99 ? 18.516 -11.5 -19.953 1 98.44 99 ASP A CA 1
ATOM 742 C C . ASP A 1 99 ? 20.016 -11.219 -19.859 1 98.44 99 ASP A C 1
ATOM 744 O O . ASP A 1 99 ? 20.812 -12.148 -19.844 1 98.44 99 ASP A O 1
ATOM 748 N N . ALA A 1 100 ? 20.359 -9.938 -19.781 1 98.25 100 ALA A N 1
ATOM 749 C CA . ALA A 1 100 ? 21.766 -9.547 -19.641 1 98.25 100 ALA A CA 1
ATOM 750 C C . ALA A 1 100 ? 22.344 -10.039 -18.312 1 98.25 100 ALA A C 1
ATOM 752 O O . ALA A 1 100 ? 23.469 -10.531 -18.266 1 98.25 100 ALA A O 1
ATOM 753 N N . LEU A 1 101 ? 21.625 -9.992 -17.234 1 98 101 LEU A N 1
ATOM 754 C CA . LEU A 1 101 ? 22.078 -10.414 -15.914 1 98 101 LEU A CA 1
ATOM 755 C C . LEU A 1 101 ? 22.188 -11.938 -15.844 1 98 101 LEU A C 1
ATOM 757 O O . LEU A 1 101 ? 23.062 -12.469 -15.148 1 98 101 LEU A O 1
ATOM 761 N N . ALA A 1 102 ? 21.312 -12.602 -16.578 1 97.75 102 ALA A N 1
ATOM 762 C CA . ALA A 1 102 ? 21.266 -14.062 -16.547 1 97.75 102 ALA A CA 1
ATOM 763 C C . ALA A 1 102 ? 22.547 -14.648 -17.156 1 97.75 102 ALA A C 1
ATOM 765 O O . ALA A 1 102 ? 23 -15.719 -16.734 1 97.75 102 ALA A O 1
ATOM 766 N N . VAL A 1 103 ? 23.172 -13.953 -18.047 1 97.75 103 VAL A N 1
ATOM 767 C CA . VAL A 1 103 ? 24.359 -14.5 -18.703 1 97.75 103 VAL A CA 1
ATOM 768 C C . VAL A 1 103 ? 25.625 -13.883 -18.109 1 97.75 103 VAL A C 1
ATOM 770 O O . VAL A 1 103 ? 26.734 -14.227 -18.5 1 97.75 103 VAL A O 1
ATOM 773 N N . ALA A 1 104 ? 25.469 -12.977 -17.156 1 98.06 104 ALA A N 1
ATOM 774 C CA . ALA A 1 104 ? 26.609 -12.32 -16.516 1 98.06 104 ALA A CA 1
ATOM 775 C C . ALA A 1 104 ? 26.469 -12.359 -15 1 98.06 104 ALA A C 1
ATOM 777 O O . ALA A 1 104 ? 26.281 -11.32 -14.359 1 98.06 104 ALA A O 1
ATOM 778 N N . PRO A 1 105 ? 26.719 -13.5 -14.383 1 96.38 105 PRO A N 1
ATOM 779 C CA . PRO A 1 105 ? 26.531 -13.656 -12.938 1 96.38 105 PRO A CA 1
ATOM 780 C C . PRO A 1 105 ? 27.406 -12.711 -12.117 1 96.38 105 PRO A C 1
ATOM 782 O O . PRO A 1 105 ? 27 -12.266 -11.039 1 96.38 105 PRO A O 1
ATOM 785 N N . ALA A 1 106 ? 28.547 -12.422 -12.602 1 97.75 106 ALA A N 1
ATOM 786 C CA . ALA A 1 106 ? 29.422 -11.492 -11.891 1 97.75 106 ALA A CA 1
ATOM 787 C C . ALA A 1 106 ? 28.812 -10.094 -11.844 1 97.75 106 ALA A C 1
ATOM 789 O O . ALA A 1 106 ? 28.906 -9.406 -10.828 1 97.75 106 ALA A O 1
ATOM 790 N N . LEU A 1 107 ? 28.297 -9.711 -12.961 1 97.81 107 LEU A N 1
ATOM 791 C CA . LEU A 1 107 ? 27.609 -8.422 -13.016 1 97.81 107 LEU A CA 1
ATOM 792 C C . LEU A 1 107 ? 26.422 -8.391 -12.062 1 97.81 107 LEU A C 1
ATOM 794 O O . LEU A 1 107 ? 26.203 -7.406 -11.352 1 97.81 107 LEU A O 1
ATOM 798 N N . ASN A 1 108 ? 25.656 -9.453 -12.055 1 97.88 108 ASN A N 1
ATOM 799 C CA . ASN A 1 108 ? 24.531 -9.562 -11.133 1 97.88 108 ASN A CA 1
ATOM 800 C C . ASN A 1 108 ? 24.984 -9.438 -9.68 1 97.88 108 ASN A C 1
ATOM 802 O O . ASN A 1 108 ? 24.359 -8.719 -8.898 1 97.88 108 ASN A O 1
ATOM 806 N N . THR A 1 109 ? 26.031 -10.062 -9.367 1 98 109 THR A N 1
ATOM 807 C CA . THR A 1 109 ? 26.562 -10.023 -8.008 1 98 109 THR A CA 1
ATOM 808 C C . THR A 1 109 ? 27.078 -8.625 -7.66 1 98 109 THR A C 1
ATOM 810 O O . THR A 1 109 ? 26.875 -8.141 -6.547 1 98 109 THR A O 1
ATOM 813 N N . ALA A 1 110 ? 27.703 -7.965 -8.578 1 98.38 110 ALA A N 1
ATOM 814 C CA . ALA A 1 110 ? 28.203 -6.605 -8.352 1 98.38 110 ALA A CA 1
ATOM 815 C C . ALA A 1 110 ? 27.047 -5.641 -8.094 1 98.38 110 ALA A C 1
ATOM 817 O O . ALA A 1 110 ? 27.125 -4.809 -7.188 1 98.38 110 ALA A O 1
ATOM 818 N N . LEU A 1 111 ? 26.016 -5.762 -8.836 1 98.19 111 LEU A N 1
ATOM 819 C CA . LEU A 1 111 ? 24.844 -4.902 -8.656 1 98.19 111 LEU A CA 1
ATOM 820 C C . LEU A 1 111 ? 24.141 -5.227 -7.348 1 98.19 111 LEU A C 1
ATOM 822 O O . LEU A 1 111 ? 23.625 -4.324 -6.68 1 98.19 111 LEU A O 1
ATOM 826 N N . ALA A 1 112 ? 24.125 -6.504 -7.004 1 98.06 112 ALA A N 1
ATOM 827 C CA . ALA A 1 112 ? 23.578 -6.91 -5.715 1 98.06 112 ALA A CA 1
ATOM 828 C C . ALA A 1 112 ? 24.344 -6.273 -4.562 1 98.06 112 ALA A C 1
ATOM 830 O O . ALA A 1 112 ? 23.75 -5.77 -3.609 1 98.06 112 ALA A O 1
ATOM 831 N N . ALA A 1 113 ? 25.656 -6.293 -4.695 1 98.38 113 ALA A N 1
ATOM 832 C CA . ALA A 1 113 ? 26.5 -5.691 -3.674 1 98.38 113 ALA A CA 1
ATOM 833 C C . ALA A 1 113 ? 26.25 -4.191 -3.559 1 98.38 113 ALA A C 1
ATOM 835 O O . ALA A 1 113 ? 26.203 -3.645 -2.455 1 98.38 113 ALA A O 1
ATOM 836 N N . LEU A 1 114 ? 26.062 -3.541 -4.656 1 98.25 114 LEU A N 1
ATOM 837 C CA . LEU A 1 114 ? 25.766 -2.109 -4.66 1 98.25 114 LEU A CA 1
ATOM 838 C C . LEU A 1 114 ? 24.438 -1.819 -3.988 1 98.25 114 LEU A C 1
ATOM 840 O O . LEU A 1 114 ? 24.312 -0.848 -3.238 1 98.25 114 LEU A O 1
ATOM 844 N N . ASN A 1 115 ? 23.438 -2.633 -4.27 1 98.25 115 ASN A N 1
ATOM 845 C CA . ASN A 1 115 ? 22.156 -2.488 -3.588 1 98.25 115 ASN A CA 1
ATOM 846 C C . ASN A 1 115 ? 22.297 -2.674 -2.08 1 98.25 115 ASN A C 1
ATOM 848 O O . ASN A 1 115 ? 21.672 -1.952 -1.301 1 98.25 115 ASN A O 1
ATOM 852 N N . THR A 1 116 ? 23.109 -3.609 -1.725 1 98.31 116 THR A N 1
ATOM 853 C CA . THR A 1 116 ? 23.344 -3.871 -0.308 1 98.31 116 THR A CA 1
ATOM 854 C C . THR A 1 116 ? 24.047 -2.688 0.354 1 98.31 116 THR A C 1
ATOM 856 O O . THR A 1 116 ? 23.703 -2.303 1.474 1 98.31 116 THR A O 1
ATOM 859 N N . VAL A 1 117 ? 25 -2.109 -0.31 1 98.44 117 VAL A N 1
ATOM 860 C CA . VAL A 1 117 ? 25.656 -0.902 0.186 1 98.44 117 VAL A CA 1
ATOM 861 C C . VAL A 1 117 ? 24.609 0.206 0.368 1 98.44 117 VAL A C 1
ATOM 863 O O . VAL A 1 117 ? 24.641 0.925 1.37 1 98.44 117 VAL A O 1
ATOM 866 N N . PHE A 1 118 ? 23.703 0.345 -0.627 1 98.69 118 PHE A N 1
ATOM 867 C CA . PHE A 1 118 ? 22.672 1.371 -0.538 1 98.69 118 PHE A CA 1
ATOM 868 C C . PHE A 1 118 ? 21.766 1.122 0.662 1 98.69 118 PHE A C 1
ATOM 870 O O . PHE A 1 118 ? 21.359 2.064 1.35 1 98.69 118 PHE A O 1
ATOM 877 N N . VAL A 1 119 ? 21.375 -0.128 0.956 1 98.19 119 VAL A N 1
ATOM 878 C CA . VAL A 1 119 ? 20.594 -0.458 2.148 1 98.19 119 VAL A CA 1
ATOM 879 C C . VAL A 1 119 ? 21.375 -0.073 3.398 1 98.19 119 VAL A C 1
ATOM 881 O O . VAL A 1 119 ? 20.812 0.483 4.348 1 98.19 119 VAL A O 1
ATOM 884 N N . GLY A 1 120 ? 22.703 -0.334 3.389 1 98.12 120 GLY A N 1
ATOM 885 C CA . GLY A 1 120 ? 23.562 0.109 4.477 1 98.12 120 GLY A CA 1
ATOM 886 C C . GLY A 1 120 ? 23.531 1.61 4.691 1 98.12 120 GLY A C 1
ATOM 887 O O . GLY A 1 120 ? 23.516 2.082 5.828 1 98.12 120 GLY A O 1
ATOM 888 N N . MET A 1 121 ? 23.5 2.355 3.619 1 98.5 121 MET A N 1
ATOM 889 C CA . MET A 1 121 ? 23.406 3.812 3.691 1 98.5 121 MET A CA 1
ATOM 890 C C . MET A 1 121 ? 22.109 4.25 4.348 1 98.5 121 MET A C 1
ATOM 892 O O . MET A 1 121 ? 22.078 5.215 5.113 1 98.5 121 MET A O 1
ATOM 896 N N . GLN A 1 122 ? 21.047 3.592 4.012 1 98.44 122 GLN A N 1
ATOM 897 C CA . GLN A 1 122 ? 19.766 3.9 4.629 1 98.44 122 GLN A CA 1
ATOM 898 C C . GLN A 1 122 ? 19.812 3.68 6.137 1 98.44 122 GLN A C 1
ATOM 900 O O . GLN A 1 122 ? 19.422 4.559 6.91 1 98.44 122 GLN A O 1
ATOM 905 N N . ILE A 1 123 ? 20.297 2.492 6.508 1 97.81 123 ILE A N 1
ATOM 906 C CA . ILE A 1 123 ? 20.391 2.133 7.918 1 97.81 123 ILE A CA 1
ATOM 907 C C . ILE A 1 123 ? 21.266 3.145 8.656 1 97.81 123 ILE A C 1
ATOM 909 O O . ILE A 1 123 ? 20.891 3.652 9.711 1 97.81 123 ILE A O 1
ATOM 913 N N . PHE A 1 124 ? 22.344 3.475 8.047 1 98.25 124 PHE A N 1
ATOM 914 C CA . PHE A 1 124 ? 23.281 4.418 8.648 1 98.25 124 PHE A CA 1
ATOM 915 C C . PHE A 1 124 ? 22.625 5.785 8.836 1 98.25 124 PHE A C 1
ATOM 917 O O . PHE A 1 124 ? 22.734 6.391 9.898 1 98.25 124 PHE A O 1
ATOM 924 N N . TYR A 1 125 ? 21.984 6.242 7.824 1 98.5 125 TYR A N 1
ATOM 925 C CA . TYR A 1 125 ? 21.344 7.555 7.898 1 98.5 125 TYR A CA 1
ATOM 926 C C . TYR A 1 125 ? 20.297 7.594 9.008 1 98.5 125 TYR A C 1
ATOM 928 O O . TYR A 1 125 ? 20.25 8.547 9.789 1 98.5 125 TYR A O 1
ATOM 936 N N . ILE A 1 126 ? 19.438 6.621 9.039 1 97.88 126 ILE A N 1
ATOM 937 C CA . ILE A 1 126 ? 18.344 6.574 10.008 1 97.88 126 ILE A CA 1
ATOM 938 C C . ILE A 1 126 ? 18.906 6.523 11.422 1 97.88 126 ILE A C 1
ATOM 940 O O . ILE A 1 126 ? 18.453 7.258 12.305 1 97.88 126 ILE A O 1
ATOM 944 N N . LEU A 1 127 ? 19.969 5.781 11.656 1 96.62 127 LEU A N 1
ATOM 945 C CA . LEU A 1 127 ? 20.594 5.703 12.969 1 96.62 127 LEU A CA 1
ATOM 946 C C . LEU A 1 127 ? 21.328 7 13.305 1 96.62 127 LEU A C 1
ATOM 948 O O . LEU A 1 127 ? 21.281 7.461 14.453 1 96.62 127 LEU A O 1
ATOM 952 N N . TRP A 1 128 ? 21.984 7.566 12.273 1 97.12 128 TRP A N 1
ATOM 953 C CA . TRP A 1 128 ? 22.719 8.812 12.461 1 97.12 128 TRP A CA 1
ATOM 954 C C . TRP A 1 128 ? 21.781 9.93 12.906 1 97.12 128 TRP A C 1
ATOM 956 O O . TRP A 1 128 ? 22.109 10.68 13.828 1 97.12 128 TRP A O 1
ATOM 966 N N . THR A 1 129 ? 20.656 10.047 12.219 1 97.19 129 THR A N 1
ATOM 967 C CA . THR A 1 129 ? 19.719 11.109 12.555 1 97.19 129 THR A CA 1
ATOM 968 C C . THR A 1 129 ? 19.188 10.938 13.977 1 97.19 129 THR A C 1
ATOM 970 O O . THR A 1 129 ? 18.938 11.922 14.672 1 97.19 129 THR A O 1
ATOM 973 N N . PHE A 1 130 ? 19.031 9.758 14.398 1 95.06 130 PHE A N 1
ATOM 974 C CA . PHE A 1 130 ? 18.547 9.484 15.742 1 95.06 130 PHE A CA 1
ATOM 975 C C . PHE A 1 130 ? 19.641 9.711 16.781 1 95.06 130 PHE A C 1
ATOM 977 O O . PHE A 1 130 ? 19.453 10.5 17.703 1 95.06 130 PHE A O 1
ATOM 984 N N . LEU A 1 131 ? 20.797 9.117 16.609 1 93.31 131 LEU A N 1
ATOM 985 C CA . LEU A 1 131 ? 21.844 9.039 17.625 1 93.31 131 LEU A CA 1
ATOM 986 C C . LEU A 1 131 ? 22.672 10.32 17.656 1 93.31 131 LEU A C 1
ATOM 988 O O . LEU A 1 131 ? 23.141 10.734 18.719 1 93.31 131 LEU A O 1
ATOM 992 N N . VAL A 1 132 ? 22.844 10.945 16.547 1 94.75 132 VAL A N 1
ATOM 993 C CA . VAL A 1 132 ? 23.75 12.086 16.438 1 94.75 132 VAL A CA 1
ATOM 994 C C . VAL A 1 132 ? 22.938 13.383 16.375 1 94.75 132 VAL A C 1
ATOM 996 O O . VAL A 1 132 ? 23.25 14.352 17.062 1 94.75 132 VAL A O 1
ATOM 999 N N . GLU A 1 133 ? 21.859 13.375 15.625 1 95.44 133 GLU A N 1
ATOM 1000 C CA . GLU A 1 133 ? 21.141 14.625 15.406 1 95.44 133 GLU A CA 1
ATOM 1001 C C . GLU A 1 133 ? 19.891 14.719 16.281 1 95.44 133 GLU A C 1
ATOM 1003 O O . GLU A 1 133 ? 19.156 15.711 16.219 1 95.44 133 GLU A O 1
ATOM 1008 N N . ALA A 1 134 ? 19.562 13.742 16.969 1 92.69 134 ALA A N 1
ATOM 1009 C CA . ALA A 1 134 ? 18.438 13.711 17.906 1 92.69 134 ALA A CA 1
ATOM 1010 C C . ALA A 1 134 ? 17.109 13.945 17.188 1 92.69 134 ALA A C 1
ATOM 1012 O O . ALA A 1 134 ? 16.234 14.656 17.703 1 92.69 134 ALA A O 1
ATOM 1013 N N . ARG A 1 135 ? 17 13.445 15.992 1 94.81 135 ARG A N 1
ATOM 1014 C CA . ARG A 1 135 ? 15.75 13.438 15.234 1 94.81 135 ARG A CA 1
ATOM 1015 C C . ARG A 1 135 ? 15.18 12.031 15.117 1 94.81 135 ARG A C 1
ATOM 1017 O O . ARG A 1 135 ? 15.578 11.266 14.234 1 94.81 135 ARG A O 1
ATOM 1024 N N . PRO A 1 136 ? 14.266 11.672 15.883 1 94.75 136 PRO A N 1
ATOM 1025 C CA . PRO A 1 136 ? 13.844 10.273 16.016 1 94.75 136 PRO A CA 1
ATOM 1026 C C . PRO A 1 136 ? 12.836 9.859 14.945 1 94.75 136 PRO A C 1
ATOM 1028 O O . PRO A 1 136 ? 12.547 8.664 14.797 1 94.75 136 PRO A O 1
ATOM 1031 N N . ARG A 1 137 ? 12.281 10.789 14.164 1 95.94 137 ARG A N 1
ATOM 1032 C CA . ARG A 1 137 ? 11.156 10.492 13.281 1 95.94 137 ARG A CA 1
ATOM 1033 C C . ARG A 1 137 ? 11.5 9.391 12.297 1 95.94 137 ARG A C 1
ATOM 1035 O O . ARG A 1 137 ? 10.734 8.445 12.117 1 95.94 137 ARG A O 1
ATOM 1042 N N . PRO A 1 138 ? 12.695 9.453 11.641 1 98.12 138 PRO A N 1
ATOM 1043 C CA . PRO A 1 138 ? 13.008 8.352 10.727 1 98.12 138 PRO A CA 1
ATOM 1044 C C . PRO A 1 138 ? 13.078 7 11.422 1 98.12 138 PRO A C 1
ATOM 1046 O O . PRO A 1 138 ? 12.664 5.984 10.859 1 98.12 138 PRO A O 1
ATOM 1049 N N . THR A 1 139 ? 13.625 6.977 12.586 1 96.94 139 THR A N 1
ATOM 1050 C CA . THR A 1 139 ? 13.711 5.738 13.352 1 96.94 139 THR A CA 1
ATOM 1051 C C . THR A 1 139 ? 12.32 5.234 13.719 1 96.94 139 THR A C 1
ATOM 1053 O O . THR A 1 139 ? 12.016 4.051 13.57 1 96.94 139 THR A O 1
ATOM 1056 N N . ILE A 1 140 ? 11.453 6.117 14.18 1 95.75 140 ILE A N 1
ATOM 1057 C CA . ILE A 1 140 ? 10.086 5.75 14.516 1 95.75 140 ILE A CA 1
ATOM 1058 C C . ILE A 1 140 ? 9.367 5.242 13.266 1 95.75 140 ILE A C 1
ATOM 1060 O O . ILE A 1 140 ? 8.656 4.234 13.312 1 95.75 140 ILE A O 1
ATOM 1064 N N . ALA A 1 141 ? 9.539 5.922 12.172 1 98 141 ALA A N 1
ATOM 1065 C CA . ALA A 1 141 ? 8.938 5.512 10.906 1 98 141 ALA A CA 1
ATOM 1066 C C . ALA A 1 141 ? 9.391 4.109 10.508 1 98 141 ALA A C 1
ATOM 1068 O O . ALA A 1 141 ? 8.57 3.279 10.102 1 98 141 ALA A O 1
ATOM 1069 N N . ALA A 1 142 ? 10.688 3.877 10.625 1 98 142 ALA A N 1
ATOM 1070 C CA . ALA A 1 142 ? 11.219 2.555 10.305 1 98 142 ALA A CA 1
ATOM 1071 C C . ALA A 1 142 ? 10.633 1.487 11.219 1 98 142 ALA A C 1
ATOM 1073 O O . ALA A 1 142 ? 10.312 0.384 10.773 1 98 142 ALA A O 1
ATOM 1074 N N . LEU A 1 143 ? 10.461 1.812 12.492 1 96.69 143 LEU A N 1
ATOM 1075 C CA . LEU A 1 143 ? 9.922 0.871 13.469 1 96.69 143 LEU A CA 1
ATOM 1076 C C . LEU A 1 143 ? 8.445 0.597 13.195 1 96.69 143 LEU A C 1
ATOM 1078 O O . LEU A 1 143 ? 7.945 -0.489 13.492 1 96.69 143 LEU A O 1
ATOM 1082 N N . PHE A 1 144 ? 7.734 1.563 12.609 1 96.56 144 PHE A N 1
ATOM 1083 C CA . PHE A 1 144 ? 6.359 1.335 12.18 1 96.56 144 PHE A CA 1
ATOM 1084 C C . PHE A 1 144 ? 6.32 0.504 10.906 1 96.56 144 PHE A C 1
ATOM 1086 O O . PHE A 1 144 ? 5.516 -0.422 10.781 1 96.56 144 PHE A O 1
ATOM 1093 N N . MET A 1 145 ? 7.188 0.753 10.047 1 97.81 145 MET A N 1
ATOM 1094 C CA . MET A 1 145 ? 7.164 0.221 8.688 1 97.81 145 MET A CA 1
ATOM 1095 C C . MET A 1 145 ? 7.566 -1.25 8.664 1 97.81 145 MET A C 1
ATOM 1097 O O . MET A 1 145 ? 6.879 -2.078 8.062 1 97.81 145 MET A O 1
ATOM 1101 N N . PHE A 1 146 ? 8.578 -1.646 9.344 1 97.06 146 PHE A N 1
ATOM 1102 C CA . PHE A 1 146 ? 9.141 -2.98 9.18 1 97.06 146 PHE A CA 1
ATOM 1103 C C . PHE A 1 146 ? 8.242 -4.031 9.836 1 97.06 146 PHE A C 1
ATOM 1105 O O . PHE A 1 146 ? 8.031 -5.105 9.273 1 97.06 146 PHE A O 1
ATOM 1112 N N . PRO A 1 147 ? 7.688 -3.762 11.039 1 96 147 PRO A N 1
ATOM 1113 C CA . PRO A 1 147 ? 6.711 -4.73 11.539 1 96 147 PRO A CA 1
ATOM 1114 C C . PRO A 1 147 ? 5.48 -4.848 10.641 1 96 147 PRO A C 1
ATOM 1116 O O . PRO A 1 147 ? 4.938 -5.941 10.469 1 96 147 PRO A O 1
ATOM 1119 N N . CYS A 1 148 ? 5.047 -3.742 10.086 1 96.69 148 CYS A N 1
ATOM 1120 C CA . CYS A 1 148 ? 3.947 -3.797 9.125 1 96.69 148 CYS A CA 1
ATOM 1121 C C . CYS A 1 148 ? 4.297 -4.695 7.945 1 96.69 148 CYS A C 1
ATOM 1123 O O . CYS A 1 148 ? 3.473 -5.5 7.508 1 96.69 148 CYS A O 1
ATOM 1125 N N . ARG A 1 149 ? 5.477 -4.535 7.469 1 97.75 149 ARG A N 1
ATOM 1126 C CA . ARG A 1 149 ? 5.961 -5.402 6.398 1 97.75 149 ARG A CA 1
ATOM 1127 C C . ARG A 1 149 ? 5.957 -6.863 6.836 1 97.75 149 ARG A C 1
ATOM 1129 O O . ARG A 1 149 ? 5.562 -7.746 6.07 1 97.75 149 ARG A O 1
ATOM 1136 N N . GLY A 1 150 ? 6.488 -7.094 8.055 1 96.94 150 GLY A N 1
ATOM 1137 C CA . GLY A 1 150 ? 6.496 -8.453 8.57 1 96.94 150 GLY A CA 1
ATOM 1138 C C . GLY A 1 150 ? 5.105 -9.062 8.664 1 96.94 150 GLY A C 1
ATOM 1139 O O . GLY A 1 150 ? 4.902 -10.219 8.289 1 96.94 150 GLY A O 1
ATOM 1140 N N . ILE A 1 151 ? 4.168 -8.312 9.109 1 96.94 151 ILE A N 1
ATOM 1141 C CA . ILE A 1 151 ? 2.789 -8.766 9.258 1 96.94 151 ILE A CA 1
ATOM 1142 C C . ILE A 1 151 ? 2.195 -9.07 7.883 1 96.94 151 ILE A C 1
ATOM 1144 O O . ILE A 1 151 ? 1.643 -10.148 7.664 1 96.94 151 ILE A O 1
ATOM 1148 N N . LEU A 1 152 ? 2.355 -8.203 6.945 1 97.88 152 LEU A N 1
ATOM 1149 C CA . LEU A 1 152 ? 1.773 -8.383 5.621 1 97.88 152 LEU A CA 1
ATOM 1150 C C . LEU A 1 152 ? 2.475 -9.516 4.867 1 97.88 152 LEU A C 1
ATOM 1152 O O . LEU A 1 152 ? 1.835 -10.266 4.129 1 97.88 152 LEU A O 1
ATOM 1156 N N . GLY A 1 153 ? 3.82 -9.57 5.066 1 96.88 153 GLY A N 1
ATOM 1157 C CA . GLY A 1 153 ? 4.562 -10.672 4.465 1 96.88 153 GLY A CA 1
ATOM 1158 C C . GLY A 1 153 ? 4.117 -12.031 4.965 1 96.88 153 GLY A C 1
ATOM 1159 O O . GLY A 1 153 ? 4.156 -13.016 4.219 1 96.88 153 GLY A O 1
ATOM 1160 N N . CYS A 1 154 ? 3.697 -12.094 6.215 1 95.38 154 CYS A N 1
ATOM 1161 C CA . CYS A 1 154 ? 3.174 -13.336 6.777 1 95.38 154 CYS A CA 1
ATOM 1162 C C . CYS A 1 154 ? 1.753 -13.594 6.293 1 95.38 154 CYS A C 1
ATOM 1164 O O . CYS A 1 154 ? 1.378 -14.742 6.051 1 95.38 154 CYS A O 1
ATOM 1166 N N . CYS A 1 155 ? 1.014 -12.586 6.102 1 97.12 155 CYS A N 1
ATOM 1167 C CA . CYS A 1 155 ? -0.394 -12.727 5.742 1 97.12 155 CYS A CA 1
ATOM 1168 C C . CYS A 1 155 ? -0.546 -13.219 4.309 1 97.12 155 CYS A C 1
ATOM 1170 O O . CYS A 1 155 ? -1.394 -14.062 4.023 1 97.12 155 CYS A O 1
ATOM 1172 N N . THR A 1 156 ? 0.242 -12.68 3.428 1 98.06 156 THR A N 1
ATOM 1173 C CA . THR A 1 156 ? 0.214 -13.102 2.031 1 98.06 156 THR A CA 1
ATOM 1174 C C . THR A 1 156 ? 1.63 -13.297 1.495 1 98.06 156 THR A C 1
ATOM 1176 O O . THR A 1 156 ? 2.428 -12.352 1.488 1 98.06 156 THR A O 1
ATOM 1179 N N . GLN A 1 157 ? 1.957 -14.453 1.074 1 97.31 157 GLN A N 1
ATOM 1180 C CA . GLN A 1 157 ? 3.242 -14.758 0.455 1 97.31 157 GLN A CA 1
ATOM 1181 C C . GLN A 1 157 ? 3.08 -15.062 -1.033 1 97.31 157 GLN A C 1
ATOM 1183 O O . GLN A 1 157 ? 2.414 -16.031 -1.409 1 97.31 157 GLN A O 1
ATOM 1188 N N . LEU A 1 158 ? 3.654 -14.25 -1.82 1 97.5 158 LEU A N 1
ATOM 1189 C CA . LEU A 1 158 ? 3.629 -14.445 -3.266 1 97.5 158 LEU A CA 1
ATOM 1190 C C . LEU A 1 158 ? 4.688 -15.453 -3.697 1 97.5 158 LEU A C 1
ATOM 1192 O O . LEU A 1 158 ? 5.73 -15.586 -3.053 1 97.5 158 LEU A O 1
ATOM 1196 N N . PRO A 1 159 ? 4.367 -16.172 -4.77 1 97.06 159 PRO A N 1
ATOM 1197 C CA . PRO A 1 159 ? 5.391 -17.109 -5.254 1 97.06 159 PRO A CA 1
ATOM 1198 C C . PRO A 1 159 ? 6.652 -16.406 -5.738 1 97.06 159 PRO A C 1
ATOM 1200 O O . PRO A 1 159 ? 6.574 -15.32 -6.324 1 97.06 159 PRO A O 1
ATOM 1203 N N . LEU A 1 160 ? 7.754 -17.016 -5.441 1 96.75 160 LEU A N 1
ATOM 1204 C CA . LEU A 1 160 ? 9.008 -16.531 -5.996 1 96.75 160 LEU A CA 1
ATOM 1205 C C . LEU A 1 160 ? 9.008 -16.641 -7.52 1 96.75 160 LEU A C 1
ATOM 1207 O O . LEU A 1 160 ? 8.719 -17.719 -8.062 1 96.75 160 LEU A O 1
ATOM 1211 N N . PRO A 1 161 ? 9.273 -15.57 -8.18 1 96.69 161 PRO A N 1
ATOM 1212 C CA . PRO A 1 161 ? 9.281 -15.672 -9.648 1 96.69 161 PRO A CA 1
ATOM 1213 C C . PRO A 1 161 ? 10.227 -16.75 -10.156 1 96.69 161 PRO A C 1
ATOM 1215 O O . PRO A 1 161 ? 11.312 -16.938 -9.609 1 96.69 161 PRO A O 1
ATOM 1218 N N . GLN A 1 162 ? 9.844 -17.484 -11.156 1 92.75 162 GLN A N 1
ATOM 1219 C CA . GLN A 1 162 ? 10.562 -18.641 -11.703 1 92.75 162 GLN A CA 1
ATOM 1220 C C . GLN A 1 162 ? 11.961 -18.234 -12.164 1 92.75 162 GLN A C 1
ATOM 1222 O O . GLN A 1 162 ? 12.914 -19 -12 1 92.75 162 GLN A O 1
ATOM 1227 N N . GLU A 1 163 ? 12.164 -17.062 -12.656 1 95.19 163 GLU A N 1
ATOM 1228 C CA . GLU A 1 163 ? 13.43 -16.656 -13.242 1 95.19 163 GLU A CA 1
ATOM 1229 C C . GLU A 1 163 ? 14.227 -15.781 -12.273 1 95.19 163 GLU A C 1
ATOM 1231 O O . GLU A 1 163 ? 15.055 -14.977 -12.695 1 95.19 163 GLU A O 1
ATOM 1236 N N . PHE A 1 164 ? 13.984 -15.953 -11.016 1 97.31 164 PHE A N 1
ATOM 1237 C CA . PHE A 1 164 ? 14.672 -15.156 -10.016 1 97.31 164 PHE A CA 1
ATOM 1238 C C . PHE A 1 164 ? 16.188 -15.383 -10.078 1 97.31 164 PHE A C 1
ATOM 1240 O O . PHE A 1 164 ? 16.641 -16.516 -10.062 1 97.31 164 PHE A O 1
ATOM 1247 N N . LEU A 1 165 ? 16.938 -14.312 -10.156 1 97.62 165 LEU A N 1
ATOM 1248 C CA . LEU A 1 165 ? 18.391 -14.312 -10.164 1 97.62 165 LEU A CA 1
ATOM 1249 C C . LEU A 1 165 ? 18.938 -13.805 -8.844 1 97.62 165 LEU A C 1
ATOM 1251 O O . LEU A 1 165 ? 19.422 -12.672 -8.758 1 97.62 165 LEU A O 1
ATOM 1255 N N . GLY A 1 166 ? 18.984 -14.633 -7.828 1 95.44 166 GLY A N 1
ATOM 1256 C CA . GLY A 1 166 ? 19.516 -14.25 -6.527 1 95.44 166 GLY A CA 1
ATOM 1257 C C . GLY A 1 166 ? 21.031 -14.258 -6.465 1 95.44 166 GLY A C 1
ATOM 1258 O O . GLY A 1 166 ? 21.688 -14.945 -7.254 1 95.44 166 GLY A O 1
ATOM 1259 N N . SER A 1 167 ? 21.547 -13.469 -5.621 1 96.38 167 SER A N 1
ATOM 1260 C CA . SER A 1 167 ? 22.984 -13.422 -5.316 1 96.38 167 SER A CA 1
ATOM 1261 C C . SER A 1 167 ? 23.219 -13.438 -3.811 1 96.38 167 SER A C 1
ATOM 1263 O O . SER A 1 167 ? 22.453 -12.867 -3.043 1 96.38 167 SER A O 1
ATOM 1265 N N . GLY A 1 168 ? 24.25 -14.07 -3.4 1 95.69 168 GLY A N 1
ATOM 1266 C CA . GLY A 1 168 ? 24.625 -14.047 -1.996 1 95.69 168 GLY A CA 1
ATOM 1267 C C . GLY A 1 168 ? 24.938 -12.648 -1.491 1 95.69 168 GLY A C 1
ATOM 1268 O O . GLY A 1 168 ? 25 -12.422 -0.281 1 95.69 168 GLY A O 1
ATOM 1269 N N . ALA A 1 169 ? 25.062 -11.68 -2.398 1 96.81 169 ALA A N 1
ATOM 1270 C CA . ALA A 1 169 ? 25.359 -10.297 -2.039 1 96.81 169 ALA A CA 1
ATOM 1271 C C . ALA A 1 169 ? 24.078 -9.492 -1.836 1 96.81 169 ALA A C 1
ATOM 1273 O O . ALA A 1 169 ? 24.125 -8.344 -1.378 1 96.81 169 ALA A O 1
ATOM 1274 N N . ASP A 1 170 ? 22.953 -10.086 -2.17 1 95.38 170 ASP A N 1
ATOM 1275 C CA . ASP A 1 170 ? 21.672 -9.398 -1.957 1 95.38 170 ASP A CA 1
ATOM 1276 C C . ASP A 1 170 ? 21.391 -9.219 -0.468 1 95.38 170 ASP A C 1
ATOM 1278 O O . ASP A 1 170 ? 21.641 -10.125 0.33 1 95.38 170 ASP A O 1
ATOM 1282 N N . PHE A 1 171 ? 20.859 -8.086 -0.112 1 93.06 171 PHE A N 1
ATOM 1283 C CA . PHE A 1 171 ? 20.375 -7.906 1.252 1 93.06 171 PHE A CA 1
ATOM 1284 C C . PHE A 1 171 ? 19 -8.523 1.421 1 93.06 171 PHE A C 1
ATOM 1286 O O . PHE A 1 171 ? 18.078 -8.227 0.655 1 93.06 171 PHE A O 1
ATOM 1293 N N . PRO A 1 172 ? 18.766 -9.203 2.467 1 91.12 172 PRO A N 1
ATOM 1294 C CA . PRO A 1 172 ? 19.766 -9.648 3.447 1 91.12 172 PRO A CA 1
ATOM 1295 C C . PRO A 1 172 ? 20.812 -10.57 2.844 1 91.12 172 PRO A C 1
ATOM 1297 O O . PRO A 1 172 ? 20.5 -11.391 1.972 1 91.12 172 PRO A O 1
ATOM 1300 N N . VAL A 1 173 ? 21.969 -10.5 3.318 1 89.5 173 VAL A N 1
ATOM 1301 C CA . VAL A 1 173 ? 23.125 -11.18 2.729 1 89.5 173 VAL A CA 1
ATOM 1302 C C . VAL A 1 173 ? 23.062 -12.672 3.062 1 89.5 173 VAL A C 1
ATOM 1304 O O . VAL A 1 173 ? 22.688 -13.055 4.176 1 89.5 173 VAL A O 1
ATOM 1307 N N . GLY A 1 174 ? 23.406 -13.547 1.986 1 89 174 GLY A N 1
ATOM 1308 C CA . GLY A 1 174 ? 23.578 -14.961 2.258 1 89 174 GLY A CA 1
ATOM 1309 C C . GLY A 1 174 ? 22.469 -15.812 1.663 1 89 174 GLY A C 1
ATOM 1310 O O . GLY A 1 174 ? 22.219 -16.938 2.121 1 89 174 GLY A O 1
ATOM 1311 N N . ASN A 1 175 ? 21.75 -15.289 0.77 1 88.81 175 ASN A N 1
ATOM 1312 C CA . ASN A 1 175 ? 20.688 -16.016 0.088 1 88.81 175 ASN A CA 1
ATOM 1313 C C . ASN A 1 175 ? 19.688 -16.594 1.079 1 88.81 175 ASN A C 1
ATOM 1315 O O . ASN A 1 175 ? 19.328 -17.781 0.987 1 88.81 175 ASN A O 1
ATOM 1319 N N . VAL A 1 176 ? 19.359 -15.828 2.061 1 89.5 176 VAL A N 1
ATOM 1320 C CA . VAL A 1 176 ? 18.359 -16.266 3.037 1 89.5 176 VAL A CA 1
ATOM 1321 C C . VAL A 1 176 ? 16.953 -15.961 2.521 1 89.5 176 VAL A C 1
ATOM 1323 O O . VAL A 1 176 ? 16.797 -15.258 1.521 1 89.5 176 VAL A O 1
ATOM 1326 N N . SER A 1 177 ? 16 -16.562 3.209 1 93.12 177 SER A N 1
ATOM 1327 C CA . SER A 1 177 ? 14.609 -16.312 2.869 1 93.12 177 SER A CA 1
ATOM 1328 C C . SER A 1 177 ? 14.234 -14.852 3.096 1 93.12 177 SER A C 1
ATOM 1330 O O . SER A 1 177 ? 14.867 -14.156 3.9 1 93.12 177 SER A O 1
ATOM 1332 N N . PHE A 1 178 ? 13.258 -14.367 2.34 1 93.69 178 PHE A N 1
ATOM 1333 C CA . PHE A 1 178 ? 12.781 -13 2.482 1 93.69 178 PHE A CA 1
ATOM 1334 C C . PHE A 1 178 ? 11.336 -12.883 2.016 1 93.69 178 PHE A C 1
ATOM 1336 O O . PHE A 1 178 ? 10.867 -13.703 1.227 1 93.69 178 PHE A O 1
ATOM 1343 N N . PHE A 1 179 ? 10.648 -11.898 2.531 1 95 179 PHE A N 1
ATOM 1344 C CA . PHE A 1 179 ? 9.312 -11.555 2.053 1 95 179 PHE A CA 1
ATOM 1345 C C . PHE A 1 179 ? 9.391 -10.727 0.776 1 95 179 PHE A C 1
ATOM 1347 O O . PHE A 1 179 ? 10.156 -9.766 0.699 1 95 179 PHE A O 1
ATOM 1354 N N . LEU A 1 180 ? 8.625 -11.148 -0.193 1 96.69 180 LEU A N 1
ATOM 1355 C CA . LEU A 1 180 ? 8.531 -10.336 -1.4 1 96.69 180 LEU A CA 1
ATOM 1356 C C . LEU A 1 180 ? 7.73 -9.062 -1.14 1 96.69 180 LEU A C 1
ATOM 1358 O O . LEU A 1 180 ? 8.164 -7.969 -1.498 1 96.69 180 LEU A O 1
ATOM 1362 N N . PHE A 1 181 ? 6.57 -9.188 -0.578 1 97.88 181 PHE A N 1
ATOM 1363 C CA . PHE A 1 181 ? 5.629 -8.086 -0.402 1 97.88 181 PHE A CA 1
ATOM 1364 C C . PHE A 1 181 ? 5.777 -7.469 0.983 1 97.88 181 PHE A C 1
ATOM 1366 O O . PHE A 1 181 ? 5.629 -8.156 1.995 1 97.88 181 PHE A O 1
ATOM 1373 N N . PHE A 1 182 ? 6.023 -6.336 1.071 1 98.19 182 PHE A N 1
ATOM 1374 C CA . PHE A 1 182 ? 6.527 -5.363 0.111 1 98.19 182 PHE A CA 1
ATOM 1375 C C . PHE A 1 182 ? 8 -5.062 0.365 1 98.19 182 PHE A C 1
ATOM 1377 O O . PHE A 1 182 ? 8.57 -5.523 1.356 1 98.19 182 PHE A O 1
ATOM 1384 N N . SER A 1 183 ? 8.594 -4.348 -0.467 1 98.38 183 SER A N 1
ATOM 1385 C CA . SER A 1 183 ? 10.031 -4.117 -0.4 1 98.38 183 SER A CA 1
ATOM 1386 C C . SER A 1 183 ? 10.391 -3.168 0.74 1 98.38 183 SER A C 1
ATOM 1388 O O . SER A 1 183 ? 10.062 -1.98 0.689 1 98.38 183 SER A O 1
ATOM 1390 N N . GLY A 1 184 ? 11.07 -3.658 1.692 1 97.38 184 GLY A N 1
ATOM 1391 C CA . GLY A 1 184 ? 11.586 -2.832 2.771 1 97.38 184 GLY A CA 1
ATOM 1392 C C . GLY A 1 184 ? 12.695 -1.896 2.332 1 97.38 184 GLY A C 1
ATOM 1393 O O . GLY A 1 184 ? 12.883 -0.825 2.914 1 97.38 184 GLY A O 1
ATOM 1394 N N . HIS A 1 185 ? 13.484 -2.377 1.246 1 96.75 185 HIS A N 1
ATOM 1395 C CA . HIS A 1 185 ? 14.531 -1.531 0.679 1 96.75 185 HIS A CA 1
ATOM 1396 C C . HIS A 1 185 ? 13.961 -0.207 0.183 1 96.75 185 HIS A C 1
ATOM 1398 O O . HIS A 1 185 ? 14.492 0.859 0.497 1 96.75 185 HIS A O 1
ATOM 1404 N N . VAL A 1 186 ? 12.953 -0.356 -0.508 1 98.69 186 VAL A N 1
ATOM 1405 C CA . VAL A 1 186 ? 12.336 0.814 -1.123 1 98.69 186 VAL A CA 1
ATOM 1406 C C . VAL A 1 186 ? 11.719 1.702 -0.044 1 98.69 186 VAL A C 1
ATOM 1408 O O . VAL A 1 186 ? 11.914 2.92 -0.045 1 98.69 186 VAL A O 1
ATOM 1411 N N . ALA A 1 187 ? 11.023 1.123 0.859 1 98.81 187 ALA A N 1
ATOM 1412 C CA . ALA A 1 187 ? 10.359 1.871 1.924 1 98.81 187 ALA A CA 1
ATOM 1413 C C . ALA A 1 187 ? 11.375 2.615 2.785 1 98.81 187 ALA A C 1
ATOM 1415 O O . ALA A 1 187 ? 11.172 3.781 3.133 1 98.81 187 ALA A O 1
ATOM 1416 N N . GLY A 1 188 ? 12.469 1.894 3.152 1 98.62 188 GLY A N 1
ATOM 1417 C CA . GLY A 1 188 ? 13.516 2.529 3.934 1 98.62 188 GLY A CA 1
ATOM 1418 C C . GLY A 1 188 ? 14.125 3.74 3.248 1 98.62 188 GLY A C 1
ATOM 1419 O O . GLY A 1 188 ? 14.375 4.758 3.893 1 98.62 188 GLY A O 1
ATOM 1420 N N . ALA A 1 189 ? 14.312 3.646 1.995 1 98.88 189 ALA A N 1
ATOM 1421 C CA . ALA A 1 189 ? 14.875 4.75 1.218 1 98.88 189 ALA A CA 1
ATOM 1422 C C . ALA A 1 189 ? 13.93 5.949 1.21 1 98.88 189 ALA A C 1
ATOM 1424 O O . ALA A 1 189 ? 14.375 7.098 1.297 1 98.88 189 ALA A O 1
ATOM 1425 N N . VAL A 1 190 ? 12.672 5.668 1.119 1 98.88 190 VAL A N 1
ATOM 1426 C CA . VAL A 1 190 ? 11.672 6.734 1.116 1 98.88 190 VAL A CA 1
ATOM 1427 C C . VAL A 1 190 ? 11.688 7.461 2.459 1 98.88 190 VAL A C 1
ATOM 1429 O O . VAL A 1 190 ? 11.672 8.695 2.506 1 98.88 190 VAL A O 1
ATOM 1432 N N . ILE A 1 191 ? 11.719 6.707 3.537 1 98.81 191 ILE A N 1
ATOM 1433 C CA . ILE A 1 191 ? 11.75 7.285 4.875 1 98.81 191 ILE A CA 1
ATOM 1434 C C . ILE A 1 191 ? 12.953 8.211 5.012 1 98.81 191 ILE A C 1
ATOM 1436 O O . ILE A 1 191 ? 12.82 9.352 5.465 1 98.81 191 ILE A O 1
ATOM 1440 N N . ALA A 1 192 ? 14.141 7.715 4.57 1 98.88 192 ALA A N 1
ATOM 1441 C CA . ALA A 1 192 ? 15.359 8.508 4.652 1 98.88 192 ALA A CA 1
ATOM 1442 C C . ALA A 1 192 ? 15.25 9.766 3.797 1 98.88 192 ALA A C 1
ATOM 1444 O O . ALA A 1 192 ? 15.555 10.867 4.262 1 98.88 192 ALA A O 1
ATOM 1445 N N . SER A 1 193 ? 14.789 9.633 2.598 1 98.88 193 SER A N 1
ATOM 1446 C CA . SER A 1 193 ? 14.703 10.75 1.657 1 98.88 193 SER A CA 1
ATOM 1447 C C . SER A 1 193 ? 13.742 11.82 2.162 1 98.88 193 SER A C 1
ATOM 1449 O O . SER A 1 193 ? 14.031 13.016 2.041 1 98.88 193 SER A O 1
ATOM 1451 N N . LEU A 1 194 ? 12.625 11.43 2.707 1 98.56 194 LEU A N 1
ATOM 1452 C CA . LEU A 1 194 ? 11.656 12.383 3.23 1 98.56 194 LEU A CA 1
ATOM 1453 C C . LEU A 1 194 ? 12.25 13.18 4.391 1 98.56 194 LEU A C 1
ATOM 1455 O O . LEU A 1 194 ? 12.023 14.391 4.496 1 98.56 194 LEU A O 1
ATOM 1459 N N . ASP A 1 195 ? 12.953 12.508 5.219 1 98.62 195 ASP A N 1
ATOM 1460 C CA . ASP A 1 195 ? 13.594 13.211 6.324 1 98.62 195 ASP A CA 1
ATOM 1461 C C . ASP A 1 195 ? 14.648 14.188 5.809 1 98.62 195 ASP A C 1
ATOM 1463 O O . ASP A 1 195 ? 14.789 15.297 6.34 1 98.62 195 ASP A O 1
ATOM 1467 N N . MET A 1 196 ? 15.438 13.773 4.824 1 98.69 196 MET A N 1
ATOM 1468 C CA . MET A 1 196 ? 16.438 14.641 4.223 1 98.69 196 MET A CA 1
ATOM 1469 C C . MET A 1 196 ? 15.805 15.93 3.703 1 98.69 196 MET A C 1
ATOM 1471 O O . MET A 1 196 ? 16.359 17.016 3.881 1 98.69 196 MET A O 1
ATOM 1475 N N . ARG A 1 197 ? 14.688 15.836 3.113 1 98.12 197 ARG A N 1
ATOM 1476 C CA . ARG A 1 197 ? 13.992 17.016 2.605 1 98.12 197 ARG A CA 1
ATOM 1477 C C . ARG A 1 197 ? 13.523 17.906 3.748 1 98.12 197 ARG A C 1
ATOM 1479 O O . ARG A 1 197 ? 13.633 19.141 3.668 1 98.12 197 ARG A O 1
ATOM 1486 N N . ARG A 1 198 ? 13.008 17.312 4.762 1 96.94 198 ARG A N 1
ATOM 1487 C CA . ARG A 1 198 ? 12.594 18.078 5.926 1 96.94 198 ARG A CA 1
ATOM 1488 C C . ARG A 1 198 ? 13.781 18.812 6.551 1 96.94 198 ARG A C 1
ATOM 1490 O O . ARG A 1 198 ? 13.633 19.906 7.078 1 96.94 198 ARG A O 1
ATOM 1497 N N . ALA A 1 199 ? 14.945 18.172 6.504 1 97.38 199 ALA A N 1
ATOM 1498 C CA . ALA A 1 199 ? 16.156 18.75 7.066 1 97.38 199 ALA A CA 1
ATOM 1499 C C . ALA A 1 199 ? 16.859 19.656 6.059 1 97.38 199 ALA A C 1
ATOM 1501 O O . ALA A 1 199 ? 18.016 20.047 6.258 1 97.38 199 ALA A O 1
ATOM 1502 N N . ARG A 1 200 ? 16.266 19.891 4.898 1 97.5 200 ARG A N 1
ATOM 1503 C CA . ARG A 1 200 ? 16.75 20.781 3.855 1 97.5 200 ARG A CA 1
ATOM 1504 C C . ARG A 1 200 ? 18.016 20.25 3.211 1 97.5 200 ARG A C 1
ATOM 1506 O O . ARG A 1 200 ? 18.922 21.016 2.861 1 97.5 200 ARG A O 1
ATOM 1513 N N . ARG A 1 201 ? 18.172 18.984 3.188 1 98 201 ARG A N 1
ATOM 1514 C CA . ARG A 1 201 ? 19.234 18.281 2.469 1 98 201 ARG A CA 1
ATOM 1515 C C . ARG A 1 201 ? 18.75 17.766 1.124 1 98 201 ARG A C 1
ATOM 1517 O O . ARG A 1 201 ? 18.828 16.562 0.848 1 98 201 ARG A O 1
ATOM 1524 N N . GLN A 1 202 ? 18.422 18.641 0.223 1 98.19 202 GLN A N 1
ATOM 1525 C CA . GLN A 1 202 ? 17.719 18.328 -1.016 1 98.19 202 GLN A CA 1
ATOM 1526 C C . GLN A 1 202 ? 18.594 17.516 -1.955 1 98.19 202 GLN A C 1
ATOM 1528 O O . GLN A 1 202 ? 18.125 16.578 -2.6 1 98.19 202 GLN A O 1
ATOM 1533 N N . LYS A 1 203 ? 19.859 17.875 -2.039 1 98.38 203 LYS A N 1
ATOM 1534 C CA . LYS A 1 203 ? 20.75 17.141 -2.939 1 98.38 203 LYS A CA 1
ATOM 1535 C C . LYS A 1 203 ? 20.891 15.68 -2.516 1 98.38 203 LYS A C 1
ATOM 1537 O O . LYS A 1 203 ? 20.844 14.781 -3.354 1 98.38 203 LYS A O 1
ATOM 1542 N N . MET A 1 204 ? 21.047 15.477 -1.228 1 98.31 204 MET A N 1
ATOM 1543 C CA . MET A 1 204 ? 21.141 14.117 -0.704 1 98.31 204 MET A CA 1
ATOM 1544 C C . MET A 1 204 ? 19.859 13.336 -0.965 1 98.31 204 MET A C 1
ATOM 1546 O O . MET A 1 204 ? 19.906 12.148 -1.289 1 98.31 204 MET A O 1
ATOM 1550 N N . ALA A 1 205 ? 18.719 14.008 -0.781 1 98.75 205 ALA A N 1
ATOM 1551 C CA . ALA A 1 205 ? 17.422 13.383 -1.038 1 98.75 205 ALA A CA 1
ATOM 1552 C C . ALA A 1 205 ? 17.312 12.93 -2.492 1 98.75 205 ALA A C 1
ATOM 1554 O O . ALA A 1 205 ? 16.844 11.82 -2.77 1 98.75 205 ALA A O 1
ATOM 1555 N N . TRP A 1 206 ? 17.828 13.742 -3.359 1 98.5 206 TRP A N 1
ATOM 1556 C CA . TRP A 1 206 ? 17.766 13.406 -4.781 1 98.5 206 TRP A CA 1
ATOM 1557 C C . TRP A 1 206 ? 18.656 12.211 -5.094 1 98.5 206 TRP A C 1
ATOM 1559 O O . TRP A 1 206 ? 18.312 11.383 -5.941 1 98.5 206 TRP A O 1
ATOM 1569 N N . VAL A 1 207 ? 19.797 12.172 -4.48 1 98.69 207 VAL A N 1
ATOM 1570 C CA . VAL A 1 207 ? 20.688 11.031 -4.656 1 98.69 207 VAL A CA 1
ATOM 1571 C C . VAL A 1 207 ? 20 9.758 -4.176 1 98.69 207 VAL A C 1
ATOM 1573 O O . VAL A 1 207 ? 20 8.742 -4.871 1 98.69 207 VAL A O 1
ATOM 1576 N N . PHE A 1 208 ? 19.328 9.797 -3.014 1 98.81 208 PHE A N 1
ATOM 1577 C CA . PHE A 1 208 ? 18.641 8.633 -2.471 1 98.81 208 PHE A CA 1
ATOM 1578 C C . PHE A 1 208 ? 17.484 8.234 -3.365 1 98.81 208 PHE A C 1
ATOM 1580 O O . PHE A 1 208 ? 17.234 7.043 -3.576 1 98.81 208 PHE A O 1
ATOM 1587 N N . ASP A 1 209 ? 16.781 9.211 -3.898 1 98.75 209 ASP A N 1
ATOM 1588 C CA . ASP A 1 209 ? 15.688 8.906 -4.824 1 98.75 209 ASP A CA 1
ATOM 1589 C C . ASP A 1 209 ? 16.203 8.195 -6.07 1 98.75 209 ASP A C 1
ATOM 1591 O O . ASP A 1 209 ? 15.594 7.23 -6.539 1 98.75 209 ASP A O 1
ATOM 1595 N N . THR A 1 210 ? 17.297 8.688 -6.582 1 98.75 210 THR A N 1
ATOM 1596 C CA . THR A 1 210 ? 17.875 8.102 -7.781 1 98.75 210 THR A CA 1
ATOM 1597 C C . THR A 1 210 ? 18.359 6.68 -7.504 1 98.75 210 THR A C 1
ATOM 1599 O O . THR A 1 210 ? 18.109 5.766 -8.289 1 98.75 210 THR A O 1
ATOM 1602 N N . LEU A 1 211 ? 19.031 6.496 -6.422 1 98.81 211 LEU A N 1
ATOM 1603 C CA . LEU A 1 211 ? 19.516 5.168 -6.051 1 98.81 211 LEU A CA 1
ATOM 1604 C C . LEU A 1 211 ? 18.344 4.215 -5.793 1 98.81 211 LEU A C 1
ATOM 1606 O O . LEU A 1 211 ? 18.438 3.029 -6.113 1 98.81 211 LEU A O 1
ATOM 1610 N N . ASN A 1 212 ? 17.281 4.762 -5.199 1 98.88 212 ASN A N 1
ATOM 1611 C CA . ASN A 1 212 ? 16.094 3.945 -4.957 1 98.88 212 ASN A CA 1
ATOM 1612 C C . ASN A 1 212 ? 15.445 3.506 -6.266 1 98.88 212 ASN A C 1
ATOM 1614 O O . ASN A 1 212 ? 14.969 2.375 -6.375 1 98.88 212 ASN A O 1
ATOM 1618 N N . LEU A 1 213 ? 15.445 4.398 -7.242 1 98.69 213 LEU A N 1
ATOM 1619 C CA . LEU A 1 213 ? 14.938 4.047 -8.562 1 98.69 213 LEU A CA 1
ATOM 1620 C C . LEU A 1 213 ? 15.797 2.961 -9.203 1 98.69 213 LEU A C 1
ATOM 1622 O O . LEU A 1 213 ? 15.266 1.987 -9.742 1 98.69 213 LEU A O 1
ATOM 1626 N N . LEU A 1 214 ? 17.094 3.117 -9.148 1 98.5 214 LEU A N 1
ATOM 1627 C CA . LEU A 1 214 ? 18 2.131 -9.711 1 98.5 214 LEU A CA 1
ATOM 1628 C C . LEU A 1 214 ? 17.859 0.79 -9 1 98.5 214 LEU A C 1
ATOM 1630 O O . LEU A 1 214 ? 17.875 -0.262 -9.641 1 98.5 214 LEU A O 1
ATOM 1634 N N . GLN A 1 215 ? 17.766 0.828 -7.68 1 98.56 215 GLN A N 1
ATOM 1635 C CA . GLN A 1 215 ? 17.531 -0.382 -6.895 1 98.56 215 GLN A CA 1
ATOM 1636 C C . GLN A 1 215 ? 16.25 -1.082 -7.324 1 98.56 215 GLN A C 1
ATOM 1638 O O . GLN A 1 215 ? 16.203 -2.311 -7.395 1 98.56 215 GLN A O 1
ATOM 1643 N N . SER A 1 216 ? 15.18 -0.346 -7.578 1 98.69 216 SER A N 1
ATOM 1644 C CA . SER A 1 216 ? 13.898 -0.901 -8.008 1 98.69 216 SER A CA 1
ATOM 1645 C C . SER A 1 216 ? 14.016 -1.577 -9.367 1 98.69 216 SER A C 1
ATOM 1647 O O . SER A 1 216 ? 13.477 -2.668 -9.57 1 98.69 216 SER A O 1
ATOM 1649 N N . ILE A 1 217 ? 14.727 -0.925 -10.234 1 98.44 217 ILE A N 1
ATOM 1650 C CA . ILE A 1 217 ? 14.93 -1.477 -11.562 1 98.44 217 ILE A CA 1
ATOM 1651 C C . ILE A 1 217 ? 15.703 -2.793 -11.469 1 98.44 217 ILE A C 1
ATOM 1653 O O . ILE A 1 217 ? 15.336 -3.779 -12.109 1 98.44 217 ILE A O 1
ATOM 1657 N N . ARG A 1 218 ? 16.703 -2.807 -10.656 1 98.38 218 ARG A N 1
ATOM 1658 C CA . ARG A 1 218 ? 17.5 -4.02 -10.5 1 98.38 218 ARG A CA 1
ATOM 1659 C C . ARG A 1 218 ? 16.672 -5.137 -9.867 1 98.38 218 ARG A C 1
ATOM 1661 O O . ARG A 1 218 ? 16.781 -6.301 -10.258 1 98.38 218 ARG A O 1
ATOM 1668 N N . LEU A 1 219 ? 15.867 -4.805 -8.875 1 98.19 219 LEU A N 1
ATOM 1669 C CA . LEU A 1 219 ? 15.047 -5.801 -8.195 1 98.19 219 LEU A CA 1
ATOM 1670 C C . LEU A 1 219 ? 13.992 -6.375 -9.133 1 98.19 219 LEU A C 1
ATOM 1672 O O . LEU A 1 219 ? 13.633 -7.551 -9.023 1 98.19 219 LEU A O 1
ATOM 1676 N N . LEU A 1 220 ? 13.523 -5.566 -10.086 1 98.56 220 LEU A N 1
ATOM 1677 C CA . LEU A 1 220 ? 12.633 -6.066 -11.125 1 98.56 220 LEU A CA 1
ATOM 1678 C C . LEU A 1 220 ? 13.383 -6.949 -12.117 1 98.56 220 LEU A C 1
ATOM 1680 O O . LEU A 1 220 ? 12.922 -8.031 -12.469 1 98.56 220 LEU A O 1
ATOM 1684 N N . ALA A 1 221 ? 14.555 -6.516 -12.477 1 98.62 221 ALA A N 1
ATOM 1685 C CA . ALA A 1 221 ? 15.336 -7.238 -13.469 1 98.62 221 ALA A CA 1
ATOM 1686 C C . ALA A 1 221 ? 15.773 -8.602 -12.945 1 98.62 221 ALA A C 1
ATOM 1688 O O . ALA A 1 221 ? 15.844 -9.57 -13.695 1 98.62 221 ALA A O 1
ATOM 1689 N N . SER A 1 222 ? 16.078 -8.688 -11.68 1 98.19 222 SER A N 1
ATOM 1690 C CA . SER A 1 222 ? 16.531 -9.945 -11.094 1 98.19 222 SER A CA 1
ATOM 1691 C C . SER A 1 222 ? 15.344 -10.797 -10.648 1 98.19 222 SER A C 1
ATOM 1693 O O . SER A 1 222 ? 15.523 -11.93 -10.203 1 98.19 222 SER A O 1
ATOM 1695 N N . ARG A 1 223 ? 14.102 -10.219 -10.742 1 98.06 223 ARG A N 1
ATOM 1696 C CA . ARG A 1 223 ? 12.867 -10.883 -10.336 1 98.06 223 ARG A CA 1
ATOM 1697 C C . ARG A 1 223 ? 12.836 -11.109 -8.828 1 98.06 223 ARG A C 1
ATOM 1699 O O . ARG A 1 223 ? 12.336 -12.133 -8.359 1 98.06 223 ARG A O 1
ATOM 1706 N N . GLY A 1 224 ? 13.484 -10.164 -8.094 1 97.06 224 GLY A N 1
ATOM 1707 C CA . GLY A 1 224 ? 13.477 -10.242 -6.641 1 97.06 224 GLY A CA 1
ATOM 1708 C C . GLY A 1 224 ? 12.234 -9.641 -6.016 1 97.06 224 GLY A C 1
ATOM 1709 O O . GLY A 1 224 ? 11.945 -9.875 -4.84 1 97.06 224 GLY A O 1
ATOM 1710 N N . HIS A 1 225 ? 11.477 -8.867 -6.785 1 98.25 225 HIS A N 1
ATOM 1711 C CA . HIS A 1 225 ? 10.211 -8.266 -6.371 1 98.25 225 HIS A CA 1
ATOM 1712 C C . HIS A 1 225 ? 9.266 -8.102 -7.559 1 98.25 225 HIS A C 1
ATOM 1714 O O . HIS A 1 225 ? 9.711 -7.879 -8.688 1 98.25 225 HIS A O 1
ATOM 1720 N N . TYR A 1 226 ? 7.984 -8.258 -7.328 1 98.44 226 TYR A N 1
ATOM 1721 C CA . TYR A 1 226 ? 6.977 -7.801 -8.281 1 98.44 226 TYR A CA 1
ATOM 1722 C C . TYR A 1 226 ? 6.844 -6.285 -8.242 1 98.44 226 TYR A C 1
ATOM 1724 O O . TYR A 1 226 ? 7.246 -5.641 -7.273 1 98.44 226 TYR A O 1
ATOM 1732 N N . THR A 1 227 ? 6.246 -5.727 -9.25 1 98.69 227 THR A N 1
ATOM 1733 C CA . THR A 1 227 ? 6.074 -4.281 -9.352 1 98.69 227 THR A CA 1
ATOM 1734 C C . THR A 1 227 ? 5.281 -3.748 -8.164 1 98.69 227 THR A C 1
ATOM 1736 O O . THR A 1 227 ? 5.617 -2.703 -7.602 1 98.69 227 THR A O 1
ATOM 1739 N N . ILE A 1 228 ? 4.258 -4.445 -7.695 1 98.56 228 ILE A N 1
ATOM 1740 C CA . ILE A 1 228 ? 3.42 -3.949 -6.609 1 98.56 228 ILE A CA 1
ATOM 1741 C C . ILE A 1 228 ? 4.215 -3.947 -5.305 1 98.56 228 ILE A C 1
ATOM 1743 O O . ILE A 1 228 ? 3.963 -3.125 -4.418 1 98.56 228 ILE A O 1
ATOM 1747 N N . ASP A 1 229 ? 5.238 -4.875 -5.137 1 98.69 229 ASP A N 1
ATOM 1748 C CA . ASP A 1 229 ? 6.09 -4.859 -3.949 1 98.69 229 ASP A CA 1
ATOM 1749 C C . ASP A 1 229 ? 6.824 -3.527 -3.816 1 98.69 229 ASP A C 1
ATOM 1751 O O . ASP A 1 229 ? 6.941 -2.986 -2.715 1 98.69 229 ASP A O 1
ATOM 1755 N N . LEU A 1 230 ? 7.293 -3.053 -4.938 1 98.75 230 LEU A N 1
ATOM 1756 C CA . LEU A 1 230 ? 8.078 -1.825 -4.973 1 98.75 230 LEU A CA 1
ATOM 1757 C C . LEU A 1 230 ? 7.188 -0.601 -4.805 1 98.75 230 LEU A C 1
ATOM 1759 O O . LEU A 1 230 ? 7.504 0.302 -4.027 1 98.75 230 LEU A O 1
ATOM 1763 N N . ALA A 1 231 ? 6.043 -0.607 -5.523 1 98.56 231 ALA A N 1
ATOM 1764 C CA . ALA A 1 231 ? 5.105 0.506 -5.422 1 98.56 231 ALA A CA 1
ATOM 1765 C C . ALA A 1 231 ? 4.578 0.654 -4 1 98.56 231 ALA A C 1
ATOM 1767 O O . ALA A 1 231 ? 4.516 1.764 -3.465 1 98.56 231 ALA A O 1
ATOM 1768 N N . VAL A 1 232 ? 4.191 -0.444 -3.398 1 98.69 232 VAL A N 1
ATOM 1769 C CA . VAL A 1 232 ? 3.68 -0.403 -2.033 1 98.69 232 VAL A CA 1
ATOM 1770 C C . VAL A 1 232 ? 4.805 -0.03 -1.07 1 98.69 232 VAL A C 1
ATOM 1772 O O . VAL A 1 232 ? 4.566 0.636 -0.059 1 98.69 232 VAL A O 1
ATOM 1775 N N . GLY A 1 233 ? 6.07 -0.425 -1.367 1 98.75 233 GLY A N 1
ATOM 1776 C CA . GLY A 1 233 ? 7.195 0.057 -0.582 1 98.75 233 GLY A CA 1
ATOM 1777 C C . GLY A 1 233 ? 7.262 1.569 -0.497 1 98.75 233 GLY A C 1
ATOM 1778 O O . GLY A 1 233 ? 7.469 2.127 0.582 1 98.75 233 GLY A O 1
ATOM 1779 N N . VAL A 1 234 ? 7.055 2.211 -1.617 1 98.62 234 VAL A N 1
ATOM 1780 C CA . VAL A 1 234 ? 7.043 3.67 -1.654 1 98.62 234 VAL A CA 1
ATOM 1781 C C . VAL A 1 234 ? 5.91 4.199 -0.776 1 98.62 234 VAL A C 1
ATOM 1783 O O . VAL A 1 234 ? 6.129 5.07 0.069 1 98.62 234 VAL A O 1
ATOM 1786 N N . GLY A 1 235 ? 4.727 3.607 -0.996 1 98.19 235 GLY A N 1
ATOM 1787 C CA . GLY A 1 235 ? 3.576 4.031 -0.21 1 98.19 235 GLY A CA 1
ATOM 1788 C C . GLY A 1 235 ? 3.75 3.787 1.277 1 98.19 235 GLY A C 1
ATOM 1789 O O . GLY A 1 235 ? 3.393 4.637 2.096 1 98.19 235 GLY A O 1
ATOM 1790 N N . ALA A 1 236 ? 4.27 2.65 1.632 1 98.62 236 ALA A N 1
ATOM 1791 C CA . ALA A 1 236 ? 4.465 2.283 3.031 1 98.62 236 ALA A CA 1
ATOM 1792 C C . ALA A 1 236 ? 5.469 3.207 3.709 1 98.62 236 ALA A C 1
ATOM 1794 O O . ALA A 1 236 ? 5.289 3.594 4.867 1 98.62 236 ALA A O 1
ATOM 1795 N N . GLY A 1 237 ? 6.59 3.553 2.957 1 98.69 237 GLY A N 1
ATOM 1796 C CA . GLY A 1 237 ? 7.527 4.523 3.494 1 98.69 237 GLY A CA 1
ATOM 1797 C C . GLY A 1 237 ? 6.891 5.871 3.787 1 98.69 237 GLY A C 1
ATOM 1798 O O . GLY A 1 237 ? 7.133 6.461 4.84 1 98.69 237 GLY A O 1
ATOM 1799 N N . PHE A 1 238 ? 6.082 6.332 2.898 1 98.5 238 PHE A N 1
ATOM 1800 C CA . PHE A 1 238 ? 5.383 7.605 3.049 1 98.5 238 PHE A CA 1
ATOM 1801 C C . PHE A 1 238 ? 4.422 7.559 4.23 1 98.5 238 PHE A C 1
ATOM 1803 O O . PHE A 1 238 ? 4.418 8.461 5.07 1 98.5 238 PHE A O 1
ATOM 1810 N N . VAL A 1 239 ? 3.586 6.469 4.297 1 98.25 239 VAL A N 1
ATOM 1811 C CA . VAL A 1 239 ? 2.592 6.328 5.355 1 98.25 239 VAL A CA 1
ATOM 1812 C C . VAL A 1 239 ? 3.285 6.262 6.715 1 98.25 239 VAL A C 1
ATOM 1814 O O . VAL A 1 239 ? 2.859 6.922 7.668 1 98.25 239 VAL A O 1
ATOM 1817 N N . ALA A 1 240 ? 4.332 5.512 6.789 1 98.31 240 ALA A N 1
ATOM 1818 C CA . ALA A 1 240 ? 5.051 5.379 8.055 1 98.31 240 ALA A CA 1
ATOM 1819 C C . ALA A 1 240 ? 5.637 6.719 8.492 1 98.31 240 ALA A C 1
ATOM 1821 O O . ALA A 1 240 ? 5.648 7.039 9.68 1 98.31 240 ALA A O 1
ATOM 1822 N N . ASP A 1 241 ? 6.148 7.477 7.547 1 98.06 241 ASP A N 1
ATOM 1823 C CA . ASP A 1 241 ? 6.688 8.797 7.867 1 98.06 241 ASP A CA 1
ATOM 1824 C C . ASP A 1 241 ? 5.594 9.719 8.398 1 98.06 241 ASP A C 1
ATOM 1826 O O . ASP A 1 241 ? 5.805 10.43 9.391 1 98.06 241 ASP A O 1
ATOM 1830 N N . VAL A 1 242 ? 4.457 9.719 7.75 1 96.44 242 VAL A N 1
ATOM 1831 C CA . VAL A 1 242 ? 3.334 10.539 8.18 1 96.44 242 VAL A CA 1
ATOM 1832 C C . VAL A 1 242 ? 2.893 10.133 9.578 1 96.44 242 VAL A C 1
ATOM 1834 O O . VAL A 1 242 ? 2.711 10.984 10.453 1 96.44 242 VAL A O 1
ATOM 1837 N N . LEU A 1 243 ? 2.756 8.859 9.789 1 95.81 243 LEU A N 1
ATOM 1838 C CA . LEU A 1 243 ? 2.314 8.352 11.086 1 95.81 243 LEU A CA 1
ATOM 1839 C C . LEU A 1 243 ? 3.334 8.672 12.172 1 95.81 243 LEU A C 1
ATOM 1841 O O . LEU A 1 243 ? 2.963 8.977 13.312 1 95.81 243 LEU A O 1
ATOM 1845 N N . ALA A 1 244 ? 4.582 8.531 11.844 1 96.69 244 ALA A N 1
ATOM 1846 C CA . ALA A 1 244 ? 5.633 8.898 12.797 1 96.69 244 ALA A CA 1
ATOM 1847 C C . ALA A 1 244 ? 5.543 10.367 13.18 1 96.69 244 ALA A C 1
ATOM 1849 O O . ALA A 1 244 ? 5.727 10.719 14.344 1 96.69 244 ALA A O 1
ATOM 1850 N N . GLY A 1 245 ? 5.285 11.242 12.18 1 95.25 245 GLY A N 1
ATOM 1851 C CA . GLY A 1 245 ? 5.078 12.656 12.461 1 95.25 245 GLY A CA 1
ATOM 1852 C C . GLY A 1 245 ? 3.9 12.914 13.383 1 95.25 245 GLY A C 1
ATOM 1853 O O . GLY A 1 245 ? 3.996 13.711 14.312 1 95.25 245 GLY A O 1
ATOM 1854 N N . MET A 1 246 ? 2.83 12.234 13.109 1 92.69 246 MET A N 1
ATOM 1855 C CA . MET A 1 246 ? 1.658 12.352 13.969 1 92.69 246 MET A CA 1
ATOM 1856 C C . MET A 1 246 ? 1.981 11.906 15.391 1 92.69 246 MET A C 1
ATOM 1858 O O . MET A 1 246 ? 1.557 12.539 16.359 1 92.69 246 MET A O 1
ATOM 1862 N N . TYR A 1 247 ? 2.672 10.805 15.508 1 92.88 247 TYR A N 1
ATOM 1863 C CA . TYR A 1 247 ? 3.064 10.273 16.812 1 92.88 247 TYR A CA 1
ATOM 1864 C C . TYR A 1 247 ? 3.912 11.281 17.578 1 92.88 247 TYR A C 1
ATOM 1866 O O . TYR A 1 247 ? 3.701 11.5 18.766 1 92.88 247 TYR A O 1
ATOM 1874 N N . GLU A 1 248 ? 4.852 11.891 16.922 1 91.94 248 GLU A N 1
ATOM 1875 C CA . GLU A 1 248 ? 5.691 12.906 17.562 1 91.94 248 GLU A CA 1
ATOM 1876 C C . GLU A 1 248 ? 4.859 14.086 18.047 1 91.94 248 GLU A C 1
ATOM 1878 O O . GLU A 1 248 ? 5.113 14.625 19.125 1 91.94 248 GLU A O 1
ATOM 1883 N N . GLU A 1 249 ? 3.951 14.453 17.25 1 90.5 249 GLU A N 1
ATOM 1884 C CA . GLU A 1 249 ? 3.096 15.578 17.625 1 90.5 249 GLU A CA 1
ATOM 1885 C C . GLU A 1 249 ? 2.273 15.25 18.859 1 90.5 249 GLU A C 1
ATOM 1887 O O . GLU A 1 249 ? 2.121 16.094 19.75 1 90.5 249 GLU A O 1
ATOM 1892 N N . ILE A 1 250 ? 1.755 14.117 18.906 1 88.94 250 ILE A N 1
ATOM 1893 C CA . ILE A 1 250 ? 0.962 13.672 20.062 1 88.94 250 ILE A CA 1
ATOM 1894 C C . ILE A 1 250 ? 1.833 13.656 21.312 1 88.94 250 ILE A C 1
ATOM 1896 O O . ILE A 1 250 ? 1.412 14.117 22.375 1 88.94 250 ILE A O 1
ATOM 1900 N N . MET A 1 251 ? 3.006 13.125 21.203 1 84.69 251 MET A N 1
ATOM 1901 C CA . MET A 1 251 ? 3.92 13.031 22.344 1 84.69 251 MET A CA 1
ATOM 1902 C C . MET A 1 251 ? 4.367 14.414 22.797 1 84.69 251 MET A C 1
ATOM 1904 O O . MET A 1 251 ? 4.523 14.656 24 1 84.69 251 MET A O 1
ATOM 1908 N N . TRP A 1 252 ? 4.578 15.312 21.859 1 83.19 252 TRP A N 1
ATOM 1909 C CA . TRP A 1 252 ? 4.941 16.688 22.172 1 83.19 252 TRP A CA 1
ATOM 1910 C C . TRP A 1 252 ? 3.828 17.391 22.938 1 83.19 252 TRP A C 1
ATOM 1912 O O . TRP A 1 252 ? 4.09 18.078 23.922 1 83.19 252 TRP A O 1
ATOM 1922 N N . LYS A 1 253 ? 2.656 17.219 22.578 1 83.56 253 LYS A N 1
ATOM 1923 C CA . LYS A 1 253 ? 1.514 17.828 23.25 1 83.56 253 LYS A CA 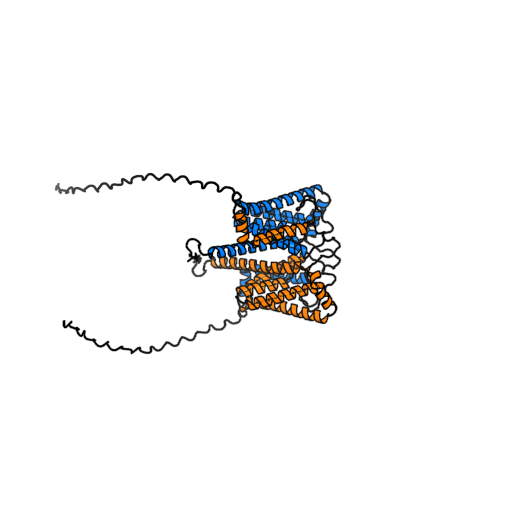1
ATOM 1924 C C . LYS A 1 253 ? 1.338 17.234 24.656 1 83.56 253 LYS A C 1
ATOM 1926 O O . LYS A 1 253 ? 1.011 17.969 25.594 1 83.56 253 LYS A O 1
ATOM 1931 N N . ARG A 1 254 ? 1.521 16.031 24.75 1 78.94 254 ARG A N 1
ATOM 1932 C CA . ARG A 1 254 ? 1.409 15.359 26.047 1 78.94 254 ARG A CA 1
ATOM 1933 C C . ARG A 1 254 ? 2.469 15.859 27.016 1 78.94 254 ARG A C 1
ATOM 1935 O O . ARG A 1 254 ? 2.186 16.062 28.203 1 78.94 254 ARG A O 1
ATOM 1942 N N . ASP A 1 255 ? 3.646 16.031 26.547 1 73.44 255 ASP A N 1
ATOM 1943 C CA . ASP A 1 255 ? 4.746 16.531 27.375 1 73.44 255 ASP A CA 1
ATOM 1944 C C . ASP A 1 255 ? 4.523 17.984 27.781 1 73.44 255 ASP A C 1
ATOM 1946 O O . ASP A 1 255 ? 4.914 18.391 28.875 1 73.44 255 ASP A O 1
ATOM 1950 N N . ARG A 1 256 ? 3.887 18.703 26.953 1 70.81 256 ARG A N 1
ATOM 1951 C CA . ARG A 1 256 ? 3.623 20.094 27.266 1 70.81 256 ARG A CA 1
ATOM 1952 C C . ARG A 1 256 ? 2.471 20.234 28.266 1 70.81 256 ARG A C 1
ATOM 1954 O O . ARG A 1 256 ? 2.43 21.172 29.047 1 70.81 256 ARG A O 1
ATOM 1961 N N . GLN A 1 257 ? 1.572 19.375 28.156 1 64.5 257 GLN A N 1
ATOM 1962 C CA . GLN A 1 257 ? 0.456 19.422 29.094 1 64.5 257 GLN A CA 1
ATOM 1963 C C . GLN A 1 257 ? 0.862 18.875 30.469 1 64.5 257 GLN A C 1
ATOM 1965 O O . GLN A 1 257 ? 0.125 19.016 31.438 1 64.5 257 GLN A O 1
ATOM 1970 N N . ARG A 1 258 ? 1.996 18.281 30.562 1 58.28 258 ARG A N 1
ATOM 1971 C CA . ARG A 1 258 ? 2.457 17.812 31.859 1 58.28 258 ARG A CA 1
ATOM 1972 C C . ARG A 1 258 ? 2.891 18.984 32.75 1 58.28 258 ARG A C 1
ATOM 1974 O O . ARG A 1 258 ? 3.564 19.906 32.281 1 58.28 258 ARG A O 1
ATOM 1981 N N . PRO A 1 259 ? 2.094 19.172 33.844 1 53.19 259 PRO A N 1
ATOM 1982 C CA . PRO A 1 259 ? 2.422 20.281 34.75 1 53.19 259 PRO A CA 1
ATOM 1983 C C . PRO A 1 259 ? 3.91 20.344 35.062 1 53.19 259 PRO A C 1
ATOM 1985 O O . PRO A 1 259 ? 4.578 19.297 35.125 1 53.19 259 PRO A O 1
ATOM 1988 N N . CYS A 1 260 ? 4.496 21.531 34.688 1 51.44 260 CYS A N 1
ATOM 1989 C CA . CYS A 1 260 ? 5.879 21.75 35.094 1 51.44 260 CYS A CA 1
ATOM 1990 C C . CYS A 1 260 ? 6.105 21.297 36.531 1 51.44 260 CYS A C 1
ATOM 1992 O O . CYS A 1 260 ? 5.352 21.656 37.438 1 51.44 260 CYS A O 1
ATOM 1994 N N . CYS A 1 261 ? 6.742 20.156 36.62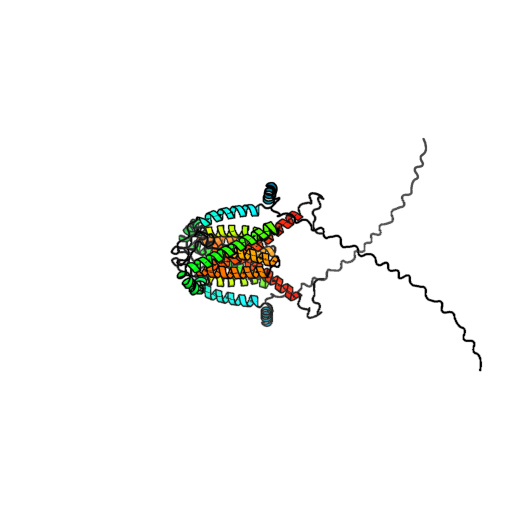5 1 48.66 261 CYS A N 1
ATOM 1995 C CA . CYS A 1 261 ? 7.027 19.703 37.969 1 48.66 261 CYS A CA 1
ATOM 1996 C C . CYS A 1 261 ? 7.531 20.859 38.844 1 48.66 261 CYS A C 1
ATOM 1998 O O . CYS A 1 261 ? 7.391 20.828 40.062 1 48.66 261 CYS A O 1
ATOM 2000 N N . SER A 1 262 ? 8.398 21.719 38.25 1 46.97 262 SER A N 1
ATOM 2001 C CA . SER A 1 262 ? 8.93 22.75 39.125 1 46.97 262 SER A CA 1
ATOM 2002 C C . SER A 1 262 ? 7.855 23.781 39.469 1 46.97 262 SER A C 1
ATOM 2004 O O . SER A 1 262 ? 7.711 24.172 40.625 1 46.97 262 SER A O 1
ATOM 2006 N N . CYS A 1 263 ? 7.316 24.484 38.375 1 47.59 263 CYS A N 1
ATOM 2007 C CA . CYS A 1 263 ? 6.449 25.609 38.719 1 47.59 263 CYS A CA 1
ATOM 2008 C C . CYS A 1 263 ? 4.98 25.234 38.531 1 47.59 263 CYS A C 1
ATOM 2010 O O . CYS A 1 263 ? 4.094 26.016 38.906 1 47.59 263 CYS A O 1
ATOM 2012 N N . GLY A 1 264 ? 4.496 23.969 38.5 1 46.88 264 GLY A N 1
ATOM 2013 C CA . GLY A 1 264 ? 3.117 23.516 38.406 1 46.88 264 GLY A CA 1
ATOM 2014 C C . GLY A 1 264 ? 2.363 24.109 37.25 1 46.88 264 GLY A C 1
ATOM 2015 O O . GLY A 1 264 ? 1.133 24.047 37.188 1 46.88 264 GLY A O 1
ATOM 2016 N N . CYS A 1 265 ? 2.93 25.172 36.5 1 42.53 265 CYS A N 1
ATOM 2017 C CA . CYS A 1 265 ? 2.139 25.922 35.531 1 42.53 265 CYS A CA 1
ATOM 2018 C C . CYS A 1 265 ? 1.945 25.109 34.25 1 42.53 265 CYS A C 1
ATOM 2020 O O . CYS A 1 265 ? 2.77 24.25 33.906 1 42.53 265 CYS A O 1
ATOM 2022 N N . SER A 1 266 ? 0.829 24.531 34 1 46.56 266 SER A N 1
ATOM 2023 C CA . SER A 1 266 ? 0.471 24.016 32.688 1 46.56 266 SER A CA 1
ATOM 2024 C C . SER A 1 266 ? 0.781 25.031 31.609 1 46.56 266 SER A C 1
ATOM 2026 O O . SER A 1 266 ? 0.318 26.172 31.656 1 46.56 266 SER A O 1
ATOM 2028 N N . CYS A 1 267 ? 1.979 25.188 31.109 1 41.12 267 CYS A N 1
ATOM 2029 C CA . CYS A 1 267 ? 2.348 26.141 30.062 1 41.12 267 CYS A CA 1
ATOM 2030 C C . CYS A 1 267 ? 1.351 26.094 28.906 1 41.12 267 CYS A C 1
ATOM 2032 O O . CYS A 1 267 ? 1.411 25.203 28.062 1 41.12 267 CYS A O 1
ATOM 2034 N N . SER A 1 268 ? 0.071 26.172 29.141 1 41.44 268 SER A N 1
ATOM 2035 C CA . SER A 1 268 ? -0.812 26.453 28 1 41.44 268 SER A CA 1
ATOM 2036 C C . SER A 1 268 ? -0.325 27.672 27.219 1 41.44 268 SER A C 1
ATOM 2038 O O . SER A 1 268 ? 0.078 28.672 27.797 1 41.44 268 SER A O 1
ATOM 2040 N N . SER A 1 269 ? 0.389 27.547 26.062 1 34.72 269 SER A N 1
ATOM 2041 C CA . SER A 1 269 ? 0.597 28.75 25.266 1 34.72 269 SER A CA 1
ATOM 2042 C C . SER A 1 269 ? -0.581 29.703 25.391 1 34.72 269 SER A C 1
ATOM 2044 O O . SER A 1 269 ? -1.738 29.281 25.375 1 34.72 269 SER A O 1
ATOM 2046 N N . PRO A 1 270 ? -0.259 30.984 25.969 1 34.78 270 PRO A N 1
ATOM 2047 C CA . PRO A 1 270 ? -1.339 31.969 25.906 1 34.78 270 PRO A CA 1
ATOM 2048 C C . PRO A 1 270 ? -1.983 32.062 24.516 1 34.78 270 PRO A C 1
ATOM 2050 O O . PRO A 1 270 ? -1.336 31.75 23.516 1 34.78 270 PRO A O 1
ATOM 2053 N N . MET B 1 1 ? 29.922 113.625 -1.141 1 22.62 1 MET B N 1
ATOM 2054 C CA . MET B 1 1 ? 30.953 112.875 -0.422 1 22.62 1 MET B CA 1
ATOM 2055 C C . MET B 1 1 ? 30.438 112.438 0.945 1 22.62 1 MET B C 1
ATOM 2057 O O . MET B 1 1 ? 31.234 112.25 1.875 1 22.62 1 MET B O 1
ATOM 2061 N N . VAL B 1 2 ? 29.156 112.438 1.079 1 27.55 2 VAL B N 1
ATOM 2062 C CA . VAL B 1 2 ? 28.344 112.375 2.287 1 27.55 2 VAL B CA 1
ATOM 2063 C C . VAL B 1 2 ? 28.5 111 2.957 1 27.55 2 VAL B C 1
ATOM 2065 O O . VAL B 1 2 ? 28.297 110 2.324 1 27.55 2 VAL B O 1
ATOM 2068 N N . ALA B 1 3 ? 29.281 110.875 4.039 1 26 3 ALA B N 1
ATOM 2069 C CA . ALA B 1 3 ? 30.078 110 4.883 1 26 3 ALA B CA 1
ATOM 2070 C C . ALA B 1 3 ? 29.172 109.062 5.73 1 26 3 ALA B C 1
ATOM 2072 O O . ALA B 1 3 ? 28.625 109.5 6.746 1 26 3 ALA B O 1
ATOM 2073 N N . LEU B 1 4 ? 28.172 108.5 5.125 1 27.17 4 LEU B N 1
ATOM 2074 C CA . LEU B 1 4 ? 27.078 107.75 5.773 1 27.17 4 LEU B CA 1
ATOM 2075 C C . LEU B 1 4 ? 27.625 106.625 6.625 1 27.17 4 LEU B C 1
ATOM 2077 O O . LEU B 1 4 ? 28.438 105.812 6.152 1 27.17 4 LEU B O 1
ATOM 2081 N N . GLY B 1 5 ? 27.688 106.688 7.953 1 25.17 5 GLY B N 1
ATOM 2082 C CA . GLY B 1 5 ? 28.297 106.062 9.125 1 25.17 5 GLY B CA 1
ATOM 2083 C C . GLY B 1 5 ? 27.828 104.625 9.367 1 25.17 5 GLY B C 1
ATOM 2084 O O . GLY B 1 5 ? 26.672 104.438 9.734 1 25.17 5 GLY B O 1
ATOM 2085 N N . VAL B 1 6 ? 28.125 103.625 8.523 1 27.39 6 VAL B N 1
ATOM 2086 C CA . VAL B 1 6 ? 27.625 102.25 8.336 1 27.39 6 VAL B CA 1
ATOM 2087 C C . VAL B 1 6 ? 27.938 101.438 9.562 1 27.39 6 VAL B C 1
ATOM 2089 O O . VAL B 1 6 ? 29.109 101.25 9.906 1 27.39 6 VAL B O 1
ATOM 2092 N N . THR B 1 7 ? 27.078 101.438 10.594 1 24.55 7 THR B N 1
ATOM 2093 C CA . THR B 1 7 ? 27.281 100.938 11.953 1 24.55 7 THR B CA 1
ATOM 2094 C C . THR B 1 7 ? 27.547 99.438 11.938 1 24.55 7 THR B C 1
ATOM 2096 O O . THR B 1 7 ? 26.953 98.688 11.148 1 24.55 7 THR B O 1
ATOM 2099 N N . ASP B 1 8 ? 28.688 98.875 12.445 1 24.03 8 ASP B N 1
ATOM 2100 C CA . ASP B 1 8 ? 29.594 97.688 12.484 1 24.03 8 ASP B CA 1
ATOM 2101 C C . ASP B 1 8 ? 29 96.562 13.336 1 24.03 8 ASP B C 1
ATOM 2103 O O . ASP B 1 8 ? 29.172 96.562 14.555 1 24.03 8 ASP B O 1
ATOM 2107 N N . HIS B 1 9 ? 27.641 96.312 13.258 1 25.14 9 HIS B N 1
ATOM 2108 C CA . HIS B 1 9 ? 27.078 95.562 14.344 1 25.14 9 HIS B CA 1
ATOM 2109 C C . HIS B 1 9 ? 27.766 94.188 14.461 1 25.14 9 HIS B C 1
ATOM 2111 O O . HIS B 1 9 ? 28.094 93.562 13.453 1 25.14 9 HIS B O 1
ATOM 2117 N N . PHE B 1 10 ? 28.422 93.875 15.602 1 24.45 10 PHE B N 1
ATOM 2118 C CA . PHE B 1 10 ? 29.375 92.938 16.188 1 24.45 10 PHE B CA 1
ATOM 2119 C C . PHE B 1 10 ? 28.797 91.5 16.234 1 24.45 10 PHE B C 1
ATOM 2121 O O . PHE B 1 10 ? 27.781 91.25 16.891 1 24.45 10 PHE B O 1
ATOM 2128 N N . HIS B 1 11 ? 28.719 90.75 15.133 1 24.11 11 HIS B N 1
ATOM 2129 C CA . HIS B 1 11 ? 28.109 89.438 14.906 1 24.11 11 HIS B CA 1
ATOM 2130 C C . HIS B 1 11 ? 28.719 88.375 15.836 1 24.11 11 HIS B C 1
ATOM 2132 O O . HIS B 1 11 ? 29.938 88.188 15.844 1 24.11 11 HIS B O 1
ATOM 2138 N N . GLN B 1 12 ? 28.141 88.312 17.062 1 26.86 12 GLN B N 1
ATOM 2139 C CA . GLN B 1 12 ? 28.656 87.438 18.125 1 26.86 12 GLN B CA 1
ATOM 2140 C C . GLN B 1 12 ? 28.828 86 17.672 1 26.86 12 GLN B C 1
ATOM 2142 O O . GLN B 1 12 ? 27.984 85.5 16.938 1 26.86 12 GLN B O 1
ATOM 2147 N N . PRO B 1 13 ? 30.031 85.438 17.703 1 30.89 13 PRO B N 1
ATOM 2148 C CA . PRO B 1 13 ? 30.484 84.188 17.078 1 30.89 13 PRO B CA 1
ATOM 2149 C C . PRO B 1 13 ? 29.812 82.938 17.672 1 30.89 13 PRO B C 1
ATOM 2151 O O . PRO B 1 13 ? 29.391 82.938 18.828 1 30.89 13 PRO B O 1
ATOM 2154 N N . PRO B 1 14 ? 28.984 82.188 16.984 1 31.47 14 PRO B N 1
ATOM 2155 C CA . PRO B 1 14 ? 28.109 81.062 17.422 1 31.47 14 PRO B CA 1
ATOM 2156 C C . PRO B 1 14 ? 28.859 80 18.234 1 31.47 14 PRO B C 1
ATOM 2158 O O . PRO B 1 14 ? 30.062 79.875 18.078 1 31.47 14 PRO B O 1
ATOM 2161 N N . PRO B 1 15 ? 28.359 79.688 19.406 1 30.36 15 PRO B N 1
ATOM 2162 C CA . PRO B 1 15 ? 29 78.875 20.438 1 30.36 15 PRO B CA 1
ATOM 2163 C C . PRO B 1 15 ? 29.469 77.5 19.891 1 30.36 15 PRO B C 1
ATOM 2165 O O . PRO B 1 15 ? 28.938 77 18.891 1 30.36 15 PRO B O 1
ATOM 2168 N N . LYS B 1 16 ? 30.656 77.062 20.188 1 27.5 16 LYS B N 1
ATOM 2169 C CA . LYS B 1 16 ? 31.547 75.938 19.844 1 27.5 16 LYS B CA 1
ATOM 2170 C C . LYS B 1 16 ? 30.922 74.625 20.234 1 27.5 16 LYS B C 1
ATOM 2172 O O . LYS B 1 16 ? 30.609 74.375 21.406 1 27.5 16 LYS B O 1
ATOM 2177 N N . SER B 1 17 ? 30.016 74.062 19.438 1 25.8 17 SER B N 1
ATOM 2178 C CA . SER B 1 17 ? 29.25 72.812 19.688 1 25.8 17 SER B CA 1
ATOM 2179 C C . SER B 1 17 ? 30.188 71.688 20.078 1 25.8 17 SER B C 1
ATOM 2181 O O . SER B 1 17 ? 31.234 71.5 19.453 1 25.8 17 SER B O 1
ATOM 2183 N N . LEU B 1 18 ? 30.203 71.312 21.344 1 26.27 18 LEU B N 1
ATOM 2184 C CA . LEU B 1 18 ? 30.984 70.312 22.125 1 26.27 18 LEU B CA 1
ATOM 2185 C C . LEU B 1 18 ? 30.938 68.938 21.484 1 26.27 18 LEU B C 1
ATOM 2187 O O . LEU B 1 18 ? 29.891 68.25 21.547 1 26.27 18 LEU B O 1
ATOM 2191 N N . VAL B 1 19 ? 31.25 68.688 20.266 1 27.53 19 VAL B N 1
ATOM 2192 C CA . VAL B 1 19 ? 31.062 67.438 19.516 1 27.53 19 VAL B CA 1
ATOM 2193 C C . VAL B 1 19 ? 31.828 66.312 20.203 1 27.53 19 VAL B C 1
ATOM 2195 O O . VAL B 1 19 ? 32.094 65.25 19.578 1 27.53 19 VAL B O 1
ATOM 2198 N N . GLY B 1 20 ? 32.344 66.438 21.453 1 26.25 20 GLY B N 1
ATOM 2199 C CA . GLY B 1 20 ? 33.375 65.5 21.719 1 26.25 20 GLY B CA 1
ATOM 2200 C C . GLY B 1 20 ? 32.906 64.062 21.656 1 26.25 20 GLY B C 1
ATOM 2201 O O . GLY B 1 20 ? 32.281 63.562 22.609 1 26.25 20 GLY B O 1
ATOM 2202 N N . VAL B 1 21 ? 32.188 63.594 20.625 1 30.27 21 VAL B N 1
ATOM 2203 C CA . VAL B 1 21 ? 31.578 62.281 20.688 1 30.27 21 VAL B CA 1
ATOM 2204 C C . VAL B 1 21 ? 32.625 61.219 20.953 1 30.27 21 VAL B C 1
ATOM 2206 O O . VAL B 1 21 ? 33.562 61.062 20.172 1 30.27 21 VAL B O 1
ATOM 2209 N N . ARG B 1 22 ? 32.875 61 22.281 1 31.05 22 ARG B N 1
ATOM 2210 C CA . ARG B 1 22 ? 33.844 60 22.734 1 31.05 22 ARG B CA 1
ATOM 2211 C C . ARG B 1 22 ? 33.625 58.688 22 1 31.05 22 ARG B C 1
ATOM 2213 O O . ARG B 1 22 ? 32.469 58.25 21.828 1 31.05 22 ARG B O 1
ATOM 2220 N N . ALA B 1 23 ? 34.5 58.281 21.156 1 34.72 23 ALA B N 1
ATOM 2221 C CA . ALA B 1 23 ? 34.625 57.062 20.391 1 34.72 23 ALA B CA 1
ATOM 2222 C C . ALA B 1 23 ? 34.469 55.844 21.312 1 34.72 23 ALA B C 1
ATOM 2224 O O . ALA B 1 23 ? 35.312 55.625 22.188 1 34.72 23 ALA B O 1
ATOM 2225 N N . GLY B 1 24 ? 33.25 55.625 21.891 1 28.66 24 GLY B N 1
ATOM 2226 C CA . GLY B 1 24 ? 33.125 54.5 22.797 1 28.66 24 GLY B CA 1
ATOM 2227 C C . GLY B 1 24 ? 33.719 53.219 22.266 1 28.66 24 GLY B C 1
ATOM 2228 O O . GLY B 1 24 ? 33.688 52.969 21.062 1 28.66 24 GLY B O 1
ATOM 2229 N N . THR B 1 25 ? 34.812 52.75 22.875 1 33.12 25 THR B N 1
ATOM 2230 C CA . THR B 1 25 ? 35.531 51.531 22.594 1 33.12 25 THR B CA 1
ATOM 2231 C C . THR B 1 25 ? 34.594 50.375 22.406 1 33.12 25 THR B C 1
ATOM 2233 O O . THR B 1 25 ? 33.656 50.188 23.203 1 33.12 25 THR B O 1
ATOM 2236 N N . THR B 1 26 ? 34.281 50 21.172 1 34.25 26 THR B N 1
ATOM 2237 C CA . THR B 1 26 ? 33.438 48.844 20.766 1 34.25 26 THR B CA 1
ATOM 2238 C C . THR B 1 26 ? 33.812 47.594 21.562 1 34.25 26 THR B C 1
ATOM 2240 O O . THR B 1 26 ? 34.969 47.219 21.609 1 34.25 26 THR B O 1
ATOM 2243 N N . PRO B 1 27 ? 33.094 47.312 22.672 1 37.59 27 PRO B N 1
ATOM 2244 C CA . PRO B 1 27 ? 33.438 46.125 23.453 1 37.59 27 PRO B CA 1
ATOM 2245 C C . PRO B 1 27 ? 33.719 44.906 22.594 1 37.59 27 PRO B C 1
ATOM 2247 O O . PRO B 1 27 ? 33.125 44.75 21.516 1 37.59 27 PRO B O 1
ATOM 2250 N N . LYS B 1 28 ? 34.938 44.406 22.625 1 39.47 28 LYS B N 1
ATOM 2251 C CA . LYS B 1 28 ? 35.312 43.156 21.922 1 39.47 28 LYS B CA 1
ATOM 2252 C C . LYS B 1 28 ? 34.25 42.062 22.125 1 39.47 28 LYS B C 1
ATOM 2254 O O . LYS B 1 28 ? 33.75 41.906 23.25 1 39.47 28 LYS B O 1
ATOM 2259 N N . PRO B 1 29 ? 33.531 41.656 21.047 1 34.38 29 PRO B N 1
ATOM 2260 C CA . PRO B 1 29 ? 32.531 40.594 21.266 1 34.38 29 PRO B CA 1
ATOM 2261 C C . PRO B 1 29 ? 33.094 39.438 22.109 1 34.38 29 PRO B C 1
ATOM 2263 O O . PRO B 1 29 ? 34.281 39.156 22.078 1 34.38 29 PRO B O 1
ATOM 2266 N N . SER B 1 30 ? 32.594 39.25 23.312 1 33.59 30 SER B N 1
ATOM 2267 C CA . SER B 1 30 ? 32.969 38.125 24.172 1 33.59 30 SER B CA 1
ATOM 2268 C C . SER B 1 30 ? 33.094 36.844 23.375 1 33.59 30 SER B C 1
ATOM 2270 O O . SER B 1 30 ? 32.344 36.625 22.422 1 33.59 30 SER B O 1
ATOM 2272 N N . PRO B 1 31 ? 34.312 36.25 23.406 1 33.53 31 PRO B N 1
ATOM 2273 C CA . PRO B 1 31 ? 34.469 35.031 22.625 1 33.53 31 PRO B CA 1
ATOM 2274 C C . PRO B 1 31 ? 33.281 34.062 22.781 1 33.53 31 PRO B C 1
ATOM 2276 O O . PRO B 1 31 ? 32.625 34.062 23.812 1 33.53 31 PRO B O 1
ATOM 2279 N N . PHE B 1 32 ? 32.594 33.75 21.703 1 29.8 32 PHE B N 1
ATOM 2280 C CA . PHE B 1 32 ? 31.562 32.688 21.641 1 29.8 32 PHE B CA 1
ATOM 2281 C C . PHE B 1 32 ? 32 31.469 22.438 1 29.8 32 PHE B C 1
ATOM 2283 O O . PHE B 1 32 ? 33.094 30.922 22.203 1 29.8 32 PHE B O 1
ATOM 2290 N N . HIS B 1 33 ? 31.75 31.5 23.75 1 30.09 33 HIS B N 1
ATOM 2291 C CA . HIS B 1 33 ? 31.953 30.234 24.453 1 30.09 33 HIS B CA 1
ATOM 2292 C C . HIS B 1 33 ? 31.453 29.062 23.625 1 30.09 33 HIS B C 1
ATOM 2294 O O . HIS B 1 33 ? 30.266 28.984 23.297 1 30.09 33 HIS B O 1
ATOM 2300 N N . ILE B 1 34 ? 32.25 28.578 22.719 1 30.72 34 ILE B N 1
ATOM 2301 C CA . ILE B 1 34 ? 31.938 27.297 22.094 1 30.72 34 ILE B CA 1
ATOM 2302 C C . ILE B 1 34 ? 31.375 26.344 23.125 1 30.72 34 ILE B C 1
ATOM 2304 O O . ILE B 1 34 ? 32.031 26.078 24.156 1 30.72 34 ILE B O 1
ATOM 2308 N N . LEU B 1 35 ? 30.078 26.328 23.266 1 31.39 35 LEU B N 1
ATOM 2309 C CA . LEU B 1 35 ? 29.531 25.266 24.094 1 31.39 35 LEU B CA 1
ATOM 2310 C C . LEU B 1 35 ? 30.297 23.969 23.875 1 31.39 35 LEU B C 1
ATOM 2312 O O . LEU B 1 35 ? 30.641 23.625 22.734 1 31.39 35 LEU B O 1
ATOM 2316 N N . PRO B 1 36 ? 31.078 23.516 24.828 1 33.88 36 PRO B N 1
ATOM 2317 C CA . PRO B 1 36 ? 31.797 22.266 24.578 1 33.88 36 PRO B CA 1
ATOM 2318 C C . PRO B 1 36 ? 30.969 21.234 23.812 1 33.88 36 PRO B C 1
ATOM 2320 O O . PRO B 1 36 ? 29.734 21.281 23.844 1 33.88 36 PRO B O 1
ATOM 2323 N N . PRO B 1 37 ? 31.5 20.641 22.75 1 32.62 37 PRO B N 1
ATOM 2324 C CA . PRO B 1 37 ? 30.812 19.562 22.047 1 32.62 37 PRO B CA 1
ATOM 2325 C C . PRO B 1 37 ? 30.094 18.609 23 1 32.62 37 PRO B C 1
ATOM 2327 O O . PRO B 1 37 ? 30.656 18.203 24.031 1 32.62 37 PRO B O 1
ATOM 2330 N N . HIS B 1 38 ? 28.859 18.891 23.344 1 33.69 38 HIS B N 1
ATOM 2331 C CA . HIS B 1 38 ? 28.172 17.812 24.062 1 33.69 38 HIS B CA 1
ATOM 2332 C C . HIS B 1 38 ? 28.594 16.453 23.531 1 33.69 38 HIS B C 1
ATOM 2334 O O . HIS B 1 38 ? 28.688 16.25 22.312 1 33.69 38 HIS B O 1
ATOM 2340 N N . GLY B 1 39 ? 29.469 15.758 24.188 1 35.34 39 GLY B N 1
ATOM 2341 C CA . GLY B 1 39 ? 29.891 14.414 23.844 1 35.34 39 GLY B CA 1
ATOM 2342 C C . GLY B 1 39 ? 28.797 13.594 23.156 1 35.34 39 GLY B C 1
ATOM 2343 O O . GLY B 1 39 ? 27.641 13.992 23.156 1 35.34 39 GLY B O 1
ATOM 2344 N N . PRO B 1 40 ? 29.172 12.672 22.344 1 38.44 40 PRO B N 1
ATOM 2345 C CA . PRO B 1 40 ? 28.188 11.836 21.656 1 38.44 40 PRO B CA 1
ATOM 2346 C C . PRO B 1 40 ? 27.047 11.398 22.594 1 38.44 40 PRO B C 1
ATOM 2348 O O . PRO B 1 40 ? 27.266 11.211 23.781 1 38.44 40 PRO B O 1
ATOM 2351 N N . PHE B 1 41 ? 25.906 11.906 22.406 1 38.66 41 PHE B N 1
ATOM 2352 C CA . PHE B 1 41 ? 24.672 11.578 23.109 1 38.66 41 PHE B CA 1
ATOM 2353 C C . PHE B 1 41 ? 24.688 10.117 23.562 1 38.66 41 PHE B C 1
ATOM 2355 O O . PHE B 1 41 ? 23.812 9.703 24.328 1 38.66 41 PHE B O 1
ATOM 2362 N N . PHE B 1 42 ? 25.5 9.297 22.938 1 39.56 42 PHE B N 1
ATOM 2363 C CA . PHE B 1 42 ? 25.516 7.914 23.406 1 39.56 42 PHE B CA 1
ATOM 2364 C C . PHE B 1 42 ? 26.188 7.801 24.766 1 39.56 42 PHE B C 1
ATOM 2366 O O . PHE B 1 42 ? 26.234 6.719 25.344 1 39.56 42 PHE B O 1
ATOM 2373 N N . ALA B 1 43 ? 26.953 8.727 25.078 1 41.47 43 ALA B N 1
ATOM 2374 C CA . ALA B 1 43 ? 27.734 8.492 26.297 1 41.47 43 ALA B CA 1
ATOM 2375 C C . ALA B 1 43 ? 26.828 8.336 27.5 1 41.47 43 ALA B C 1
ATOM 2377 O O . ALA B 1 43 ? 27.156 7.613 28.453 1 41.47 43 ALA B O 1
ATOM 2378 N N . GLY B 1 44 ? 25.781 9.094 27.641 1 42.25 44 GLY B N 1
ATOM 2379 C CA . GLY B 1 44 ? 25.094 9.016 28.922 1 42.25 44 GLY B CA 1
ATOM 2380 C C . GLY B 1 44 ? 23.906 8.078 28.891 1 42.25 44 GLY B C 1
ATOM 2381 O O . GLY B 1 44 ? 22.953 8.25 29.656 1 42.25 44 GLY B O 1
ATOM 2382 N N . TRP B 1 45 ? 23.656 7.266 27.844 1 45.19 45 TRP B N 1
ATOM 2383 C CA . TRP B 1 45 ? 22.484 6.418 28.016 1 45.19 45 TRP B CA 1
ATOM 2384 C C . TRP B 1 45 ? 22.688 5.449 29.188 1 45.19 45 TRP B C 1
ATOM 2386 O O . TRP B 1 45 ? 23.578 4.59 29.141 1 45.19 45 TRP B O 1
ATOM 2396 N N . SER B 1 46 ? 22.734 5.934 30.359 1 47.34 46 SER B N 1
ATOM 2397 C CA . SER B 1 46 ? 22.609 5.004 31.484 1 47.34 46 SER B CA 1
ATOM 2398 C C . SER B 1 46 ? 21.375 4.129 31.344 1 47.34 46 SER B C 1
ATOM 2400 O O . SER B 1 46 ? 20.438 4.48 30.625 1 47.34 46 SER B O 1
ATOM 2402 N N . VAL B 1 47 ? 21.406 2.791 31.688 1 53.19 47 VAL B N 1
ATOM 2403 C CA . VAL B 1 47 ? 20.297 1.862 31.812 1 53.19 47 VAL B CA 1
ATOM 2404 C C . VAL B 1 47 ? 19.047 2.615 32.25 1 53.19 47 VAL B C 1
ATOM 2406 O O . VAL B 1 47 ? 17.922 2.307 31.812 1 53.19 47 VAL B O 1
ATOM 2409 N N . SER B 1 48 ? 19.25 3.512 33.094 1 53.81 48 SER B N 1
ATOM 2410 C CA . SER B 1 48 ? 18.141 4.316 33.562 1 53.81 48 SER B CA 1
ATOM 2411 C C . SER B 1 48 ? 17.562 5.18 32.469 1 53.81 48 SER B C 1
ATOM 2413 O O . SER B 1 48 ? 16.344 5.387 32.406 1 53.81 48 SER B O 1
ATOM 2415 N N . GLY B 1 49 ? 18.344 5.605 31.594 1 55.44 49 GLY B N 1
ATOM 2416 C CA . GLY B 1 49 ? 17.906 6.422 30.484 1 55.44 49 GLY B CA 1
ATOM 2417 C C . GLY B 1 49 ? 17.094 5.641 29.453 1 55.44 49 GLY B C 1
ATOM 2418 O O . GLY B 1 49 ? 16.078 6.129 28.953 1 55.44 49 GLY B O 1
ATOM 2419 N N . VAL B 1 50 ? 17.594 4.488 29.203 1 56.06 50 VAL B N 1
ATOM 2420 C CA . VAL B 1 50 ? 16.844 3.6 28.312 1 56.06 50 VAL B CA 1
ATOM 2421 C C . VAL B 1 50 ? 15.5 3.252 28.953 1 56.06 50 VAL B C 1
ATOM 2423 O O . VAL B 1 50 ? 14.477 3.238 28.266 1 56.06 50 VAL B O 1
ATOM 2426 N N . ALA B 1 51 ? 15.562 2.904 30.219 1 55.53 51 ALA B N 1
ATOM 2427 C CA . ALA B 1 51 ? 14.328 2.6 30.938 1 55.53 51 ALA B CA 1
ATOM 2428 C C . ALA B 1 51 ? 13.359 3.775 30.891 1 55.53 51 ALA B C 1
ATOM 2430 O O . ALA B 1 51 ? 12.148 3.582 30.719 1 55.53 51 ALA B O 1
ATOM 2431 N N . ASP B 1 52 ? 13.805 4.914 31.062 1 56.53 52 ASP B N 1
ATOM 2432 C CA . ASP B 1 52 ? 12.945 6.094 30.984 1 56.53 52 ASP B CA 1
ATOM 2433 C C . ASP B 1 52 ? 12.422 6.285 29.562 1 56.53 52 ASP B C 1
ATOM 2435 O O . ASP B 1 52 ? 11.258 6.66 29.359 1 56.53 52 ASP B O 1
ATOM 2439 N N . ALA B 1 53 ? 13.281 6.012 28.625 1 58.84 53 ALA B N 1
ATOM 2440 C CA . ALA B 1 53 ? 12.844 6.129 27.234 1 58.84 53 ALA B CA 1
ATOM 2441 C C . ALA B 1 53 ? 11.734 5.129 26.922 1 58.84 53 ALA B C 1
ATOM 2443 O O . ALA B 1 53 ? 10.766 5.461 26.234 1 58.84 53 ALA B O 1
ATOM 2444 N N . VAL B 1 54 ? 11.922 3.904 27.5 1 60.81 54 VAL B N 1
ATOM 2445 C CA . VAL B 1 54 ? 10.914 2.865 27.312 1 60.81 54 VAL B CA 1
ATOM 2446 C C . VAL B 1 54 ? 9.617 3.285 28.016 1 60.81 54 VAL B C 1
ATOM 2448 O O . VAL B 1 54 ? 8.523 3.07 27.469 1 60.81 54 VAL B O 1
ATOM 2451 N N . ARG B 1 55 ? 9.766 3.812 29.172 1 60.34 55 ARG B N 1
ATOM 2452 C CA . ARG B 1 55 ? 8.586 4.219 29.922 1 60.34 55 ARG B CA 1
ATOM 2453 C C . ARG B 1 55 ? 7.859 5.363 29.219 1 60.34 55 ARG B C 1
ATOM 2455 O O . ARG B 1 55 ? 6.629 5.426 29.234 1 60.34 55 ARG B O 1
ATOM 2462 N N . HIS B 1 56 ? 8.656 6.156 28.625 1 62.84 56 HIS B N 1
ATOM 2463 C CA . HIS B 1 56 ? 8.023 7.324 28.031 1 62.84 56 HIS B CA 1
ATOM 2464 C C . HIS B 1 56 ? 7.641 7.051 26.578 1 62.84 56 HIS B C 1
ATOM 2466 O O . HIS B 1 56 ? 6.754 7.707 26.031 1 62.84 56 HIS B O 1
ATOM 2472 N N . HIS B 1 57 ? 8.289 6 26 1 70.25 57 HIS B N 1
ATOM 2473 C CA . HIS B 1 57 ? 8.008 5.691 24.609 1 70.25 57 HIS B CA 1
ATOM 2474 C C . HIS B 1 57 ? 7.746 4.203 24.406 1 70.25 57 HIS B C 1
ATOM 2476 O O . HIS B 1 57 ? 8.492 3.525 23.703 1 70.25 57 HIS B O 1
ATOM 2482 N N . PRO B 1 58 ? 6.738 3.715 24.984 1 76.5 58 PRO B N 1
ATOM 2483 C CA . PRO B 1 58 ? 6.48 2.273 24.922 1 76.5 58 PRO B CA 1
ATOM 2484 C C . PRO B 1 58 ? 6.191 1.78 23.5 1 76.5 58 PRO B C 1
ATOM 2486 O O . PRO B 1 58 ? 6.562 0.658 23.156 1 76.5 58 PRO B O 1
ATOM 2489 N N . LEU B 1 59 ? 5.664 2.592 22.688 1 82.44 59 LEU B N 1
ATOM 2490 C CA . LEU B 1 59 ? 5.242 2.121 21.375 1 82.44 59 LEU B CA 1
ATOM 2491 C C . LEU B 1 59 ? 6.453 1.783 20.5 1 82.44 59 LEU B C 1
ATOM 2493 O O . LEU B 1 59 ? 6.516 0.7 19.922 1 82.44 59 LEU B O 1
ATOM 2497 N N . PRO B 1 60 ? 7.469 2.58 20.594 1 79.19 60 PRO B N 1
ATOM 2498 C CA . PRO B 1 60 ? 8.641 2.242 19.797 1 79.19 60 PRO B CA 1
ATOM 2499 C C . PRO B 1 60 ? 9.352 0.981 20.281 1 79.19 60 PRO B C 1
ATOM 2501 O O . PRO B 1 60 ? 9.906 0.228 19.469 1 79.19 60 PRO B O 1
ATOM 2504 N N . LEU B 1 61 ? 9.266 0.713 21.516 1 83.06 61 LEU B N 1
ATOM 2505 C CA . LEU B 1 61 ? 9.898 -0.49 22.047 1 83.06 61 LEU B CA 1
ATOM 2506 C C . LEU B 1 61 ? 9.148 -1.741 21.594 1 83.06 61 LEU B C 1
ATOM 2508 O O . LEU B 1 61 ? 9.773 -2.746 21.25 1 83.06 61 LEU B O 1
ATOM 2512 N N . VAL B 1 62 ? 7.848 -1.687 21.688 1 88.62 62 VAL B N 1
ATOM 2513 C CA . VAL B 1 62 ? 7.039 -2.805 21.219 1 88.62 62 VAL B CA 1
ATOM 2514 C C . VAL B 1 62 ? 7.316 -3.055 19.734 1 88.62 62 VAL B C 1
ATOM 2516 O O . VAL B 1 62 ? 7.48 -4.199 19.312 1 88.62 62 VAL B O 1
ATOM 2519 N N . PHE B 1 63 ? 7.477 -2.01 19 1 91 63 PHE B N 1
ATOM 2520 C CA . PHE B 1 63 ? 7.703 -2.145 17.562 1 91 63 PHE B CA 1
ATOM 2521 C C . PHE B 1 63 ? 9.117 -2.643 17.281 1 91 63 PHE B C 1
ATOM 2523 O O . PHE B 1 63 ? 9.344 -3.369 16.312 1 91 63 PHE B O 1
ATOM 2530 N N . ALA B 1 64 ? 10.07 -2.316 18.188 1 90.75 64 ALA B N 1
ATOM 2531 C CA . ALA B 1 64 ? 11.422 -2.846 18.062 1 90.75 64 ALA B CA 1
ATOM 2532 C C . ALA B 1 64 ? 11.445 -4.355 18.281 1 90.75 64 ALA B C 1
ATOM 2534 O O . ALA B 1 64 ? 12.109 -5.09 17.547 1 90.75 64 ALA B O 1
ATOM 2535 N N . LEU B 1 65 ? 10.695 -4.789 19.25 1 91.75 65 LEU B N 1
ATOM 2536 C CA . LEU B 1 65 ? 10.602 -6.223 19.5 1 91.75 65 LEU B CA 1
ATOM 2537 C C . LEU B 1 65 ? 9.93 -6.938 18.328 1 91.75 65 LEU B C 1
ATOM 2539 O O . LEU B 1 65 ? 10.391 -8 17.906 1 91.75 65 LEU B O 1
ATOM 2543 N N . LEU B 1 66 ? 8.891 -6.332 17.797 1 93.12 66 LEU B N 1
ATOM 2544 C CA . LEU B 1 66 ? 8.203 -6.914 16.641 1 93.12 66 LEU B CA 1
ATOM 2545 C C . LEU B 1 66 ? 9.117 -6.973 15.438 1 93.12 66 LEU B C 1
ATOM 2547 O O . LEU B 1 66 ? 9.078 -7.938 14.664 1 93.12 66 LEU B O 1
ATOM 2551 N N . LEU B 1 67 ? 9.914 -5.949 15.289 1 92.69 67 LEU B N 1
ATOM 2552 C CA . LEU B 1 67 ? 10.883 -5.93 14.203 1 92.69 67 LEU B CA 1
ATOM 2553 C C . LEU B 1 67 ? 11.82 -7.129 14.289 1 92.69 67 LEU B C 1
ATOM 2555 O O . LEU B 1 67 ? 12.047 -7.824 13.297 1 92.69 67 LEU B O 1
ATOM 2559 N N . LEU B 1 68 ? 12.297 -7.43 15.469 1 92 68 LEU B N 1
ATOM 2560 C CA . LEU B 1 68 ? 13.211 -8.547 15.656 1 92 68 LEU B CA 1
ATOM 2561 C C . LEU B 1 68 ? 12.508 -9.875 15.414 1 92 68 LEU B C 1
ATOM 2563 O O . LEU B 1 68 ? 13.062 -10.773 14.781 1 92 68 LEU B O 1
ATOM 2567 N N . VAL B 1 69 ? 11.297 -9.992 15.867 1 93.25 69 VAL B N 1
ATOM 2568 C CA . VAL B 1 69 ? 10.523 -11.211 15.688 1 93.25 69 VAL B CA 1
ATOM 2569 C C . VAL B 1 69 ? 10.305 -11.469 14.195 1 93.25 69 VAL B C 1
ATOM 2571 O O . VAL B 1 69 ? 10.531 -12.578 13.711 1 93.25 69 VAL B O 1
ATOM 2574 N N . PHE B 1 70 ? 9.969 -10.453 13.523 1 92.75 70 PHE B N 1
ATOM 2575 C CA . PHE B 1 70 ? 9.617 -10.648 12.117 1 92.75 70 PHE B CA 1
ATOM 2576 C C . PHE B 1 70 ? 10.867 -10.836 11.273 1 92.75 70 PHE B C 1
ATOM 2578 O O . PHE B 1 70 ? 10.82 -11.477 10.219 1 92.75 70 PHE B O 1
ATOM 2585 N N . MET B 1 71 ? 11.961 -10.266 11.711 1 91 71 MET B N 1
ATOM 2586 C CA . MET B 1 71 ? 13.219 -10.586 11.039 1 91 71 MET B CA 1
ATOM 2587 C C . MET B 1 71 ? 13.523 -12.078 11.148 1 91 71 MET B C 1
ATOM 2589 O O . MET B 1 71 ? 13.914 -12.703 10.164 1 91 71 MET B O 1
ATOM 2593 N N . GLY B 1 72 ? 13.32 -12.617 12.312 1 91.62 72 GLY B N 1
ATOM 2594 C CA . GLY B 1 72 ? 13.508 -14.047 12.5 1 91.62 72 GLY B CA 1
ATOM 2595 C C . GLY B 1 72 ? 12.594 -14.891 11.641 1 91.62 72 GLY B C 1
ATOM 2596 O O . GLY B 1 72 ? 13.039 -15.844 10.992 1 91.62 72 GLY B O 1
ATOM 2597 N N . VAL B 1 73 ? 11.383 -14.508 11.562 1 92.5 73 VAL B N 1
ATOM 2598 C CA . VAL B 1 73 ? 10.398 -15.242 10.773 1 92.5 73 VAL B CA 1
ATOM 2599 C C . VAL B 1 73 ? 10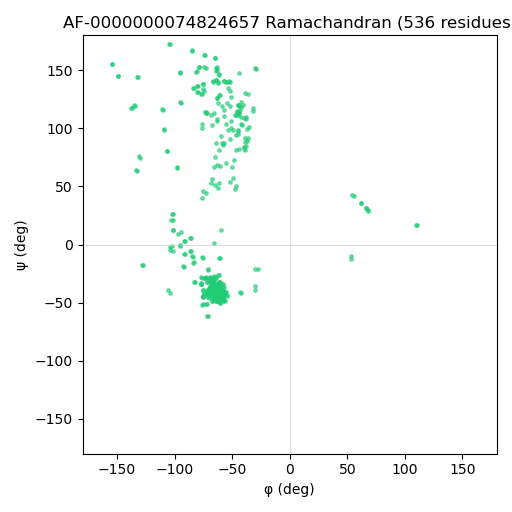.727 -15.133 9.289 1 92.5 73 VAL B C 1
ATOM 2601 O O . VAL B 1 73 ? 10.812 -16.141 8.586 1 92.5 73 VAL B O 1
ATOM 2604 N N . GLU B 1 74 ? 10.977 -13.914 8.852 1 92.94 74 GLU B N 1
ATOM 2605 C CA . GLU B 1 74 ? 11.219 -13.641 7.434 1 92.94 74 GLU B CA 1
ATOM 2606 C C . GLU B 1 74 ? 12.438 -14.398 6.926 1 92.94 74 GLU B C 1
ATOM 2608 O O . GLU B 1 74 ? 12.398 -14.992 5.844 1 92.94 74 GLU B O 1
ATOM 2613 N N . TYR B 1 75 ? 13.445 -14.547 7.699 1 91.5 75 TYR B N 1
ATOM 2614 C CA . TYR B 1 75 ? 14.711 -15.086 7.215 1 91.5 75 TYR B CA 1
ATOM 2615 C C . TYR B 1 75 ? 14.758 -16.609 7.383 1 91.5 75 TYR B C 1
ATOM 2617 O O . TYR B 1 75 ? 15.727 -17.25 6.969 1 91.5 75 TYR B O 1
ATOM 2625 N N . THR B 1 76 ? 13.617 -17.172 7.887 1 89.88 76 THR B N 1
ATOM 2626 C CA . THR B 1 76 ? 13.672 -18.609 8.125 1 89.88 76 THR B CA 1
ATOM 2627 C C . THR B 1 76 ? 12.492 -19.312 7.449 1 89.88 76 THR B C 1
ATOM 2629 O O . THR B 1 76 ? 12.539 -20.516 7.203 1 89.88 76 THR B O 1
ATOM 2632 N N . ILE B 1 77 ? 11.5 -18.609 7.105 1 90.75 77 ILE B N 1
ATOM 2633 C CA . ILE B 1 77 ? 10.32 -19.219 6.5 1 90.75 77 ILE B CA 1
ATOM 2634 C C . ILE B 1 77 ? 10.617 -19.594 5.051 1 90.75 77 ILE B C 1
ATOM 2636 O O . ILE B 1 77 ? 11.281 -18.844 4.332 1 90.75 77 ILE B O 1
ATOM 2640 N N . PRO B 1 78 ? 10.242 -20.797 4.668 1 91.81 78 PRO B N 1
ATOM 2641 C CA . PRO B 1 78 ? 10.469 -21.172 3.268 1 91.81 78 PRO B CA 1
ATOM 2642 C C . PRO B 1 78 ? 9.695 -20.281 2.295 1 91.81 78 PRO B C 1
ATOM 2644 O O . PRO B 1 78 ? 8.539 -19.938 2.559 1 91.81 78 PRO B O 1
ATOM 2647 N N . MET B 1 79 ? 10.328 -19.938 1.216 1 93.62 79 MET B N 1
ATOM 2648 C CA . MET B 1 79 ? 9.664 -19.125 0.191 1 93.62 79 MET B CA 1
ATOM 2649 C C . MET B 1 79 ? 8.656 -19.969 -0.588 1 93.62 79 MET B C 1
ATOM 2651 O O . MET B 1 79 ? 8.82 -21.172 -0.716 1 93.62 79 MET B O 1
ATOM 2655 N N . VAL B 1 80 ? 7.648 -19.344 -1.118 1 94.38 80 VAL B N 1
ATOM 2656 C CA . VAL B 1 80 ? 6.613 -20.016 -1.904 1 94.38 80 VAL B CA 1
ATOM 2657 C C . VAL B 1 80 ? 7.148 -20.328 -3.301 1 94.38 80 VAL B C 1
ATOM 2659 O O . VAL B 1 80 ? 7.676 -19.453 -3.982 1 94.38 80 VAL B O 1
ATOM 2662 N N . ALA B 1 81 ? 6.984 -21.594 -3.705 1 94.44 81 ALA B N 1
ATOM 2663 C CA . ALA B 1 81 ? 7.504 -22.047 -4.992 1 94.44 81 ALA B CA 1
ATOM 2664 C C . ALA B 1 81 ? 6.832 -21.297 -6.145 1 94.44 81 ALA B C 1
ATOM 2666 O O . ALA B 1 81 ? 5.656 -20.938 -6.059 1 94.44 81 ALA B O 1
ATOM 2667 N N . SER B 1 82 ? 7.496 -21.109 -7.238 1 92.81 82 SER B N 1
ATOM 2668 C CA . SER B 1 82 ? 7.055 -20.312 -8.383 1 92.81 82 SER B CA 1
ATOM 2669 C C . SER B 1 82 ? 5.785 -20.906 -9 1 92.81 82 SER B C 1
ATOM 2671 O O . SER B 1 82 ? 4.98 -20.172 -9.578 1 92.81 82 SER B O 1
ATOM 2673 N N . ALA B 1 83 ? 5.566 -22.188 -8.859 1 91.88 83 ALA B N 1
ATOM 2674 C CA . ALA B 1 83 ? 4.434 -22.859 -9.492 1 91.88 83 ALA B CA 1
ATOM 2675 C C . ALA B 1 83 ? 3.252 -22.953 -8.531 1 91.88 83 ALA B C 1
ATOM 2677 O O . ALA B 1 83 ? 2.184 -23.438 -8.906 1 91.88 83 ALA B O 1
ATOM 2678 N N . SER B 1 84 ? 3.449 -22.453 -7.367 1 93.81 84 SER B N 1
ATOM 2679 C CA . SER B 1 84 ? 2.393 -22.516 -6.363 1 93.81 84 SER B CA 1
ATOM 2680 C C . SER B 1 84 ? 1.57 -21.234 -6.34 1 93.81 84 SER B C 1
ATOM 2682 O O . SER B 1 84 ? 2.076 -20.156 -6.68 1 93.81 84 SER B O 1
ATOM 2684 N N . PRO B 1 85 ? 0.306 -21.422 -6.012 1 94.38 85 PRO B N 1
ATOM 2685 C CA . PRO B 1 85 ? -0.456 -20.188 -5.75 1 94.38 85 PRO B CA 1
ATOM 2686 C C . PRO B 1 85 ? 0.048 -19.438 -4.527 1 94.38 85 PRO B C 1
ATOM 2688 O O . PRO B 1 85 ? 0.746 -20 -3.686 1 94.38 85 PRO B O 1
ATOM 2691 N N . PRO B 1 86 ? -0.301 -18.156 -4.477 1 96.31 86 PRO B N 1
ATOM 2692 C CA . PRO B 1 86 ? 0.044 -17.406 -3.26 1 96.31 86 PRO B CA 1
ATOM 2693 C C . PRO B 1 86 ? -0.534 -18.047 -2 1 96.31 86 PRO B C 1
ATOM 2695 O O . PRO B 1 86 ? -1.649 -18.578 -2.025 1 96.31 86 PRO B O 1
ATOM 2698 N N . LEU B 1 87 ? 0.278 -18.031 -0.933 1 96.56 87 LEU B N 1
ATOM 2699 C CA . LEU B 1 87 ? -0.234 -18.391 0.386 1 96.56 87 LEU B CA 1
ATOM 2700 C C . LEU B 1 87 ? -0.901 -17.188 1.052 1 96.56 87 LEU B C 1
ATOM 2702 O O . LEU B 1 87 ? -0.365 -16.078 1.022 1 96.56 87 LEU B O 1
ATOM 2706 N N . ASP B 1 88 ? -2.07 -17.438 1.632 1 98 88 ASP B N 1
ATOM 2707 C CA . ASP B 1 88 ? -2.787 -16.328 2.268 1 98 88 ASP B CA 1
ATOM 2708 C C . ASP B 1 88 ? -3.377 -16.766 3.609 1 98 88 ASP B C 1
ATOM 2710 O O . ASP B 1 88 ? -4.281 -17.594 3.654 1 98 88 ASP B O 1
ATOM 2714 N N . LEU B 1 89 ? -2.914 -16.125 4.668 1 97.69 89 LEU B N 1
ATOM 2715 C CA . LEU B 1 89 ? -3.385 -16.438 6.012 1 97.69 89 LEU B CA 1
ATOM 2716 C C . LEU B 1 89 ? -4.84 -16.016 6.191 1 97.69 89 LEU B C 1
ATOM 2718 O O . LEU B 1 89 ? -5.578 -16.641 6.961 1 97.69 89 LEU B O 1
ATOM 2722 N N . GLY B 1 90 ? -5.27 -14.945 5.531 1 98.31 90 GLY B N 1
ATOM 2723 C CA . GLY B 1 90 ? -6.676 -14.578 5.543 1 98.31 90 GLY B CA 1
ATOM 2724 C C . GLY B 1 90 ? -7.582 -15.68 5.023 1 98.31 90 GLY B C 1
ATOM 2725 O O . GLY B 1 90 ? -8.68 -15.883 5.539 1 98.31 90 GLY B O 1
ATOM 2726 N N . PHE B 1 91 ? -7.121 -16.391 4.023 1 98.25 91 PHE B N 1
ATOM 2727 C CA . PHE B 1 91 ? -7.871 -17.516 3.486 1 98.25 91 PHE B CA 1
ATOM 2728 C C . PHE B 1 91 ? -7.973 -18.641 4.512 1 98.25 91 PHE B C 1
ATOM 2730 O O . PHE B 1 91 ? -9.023 -19.266 4.656 1 98.25 91 PHE B O 1
ATOM 2737 N N . VAL B 1 92 ? -6.875 -18.875 5.191 1 97.81 92 VAL B N 1
ATOM 2738 C CA . VAL B 1 92 ? -6.852 -19.922 6.199 1 97.81 92 VAL B CA 1
ATOM 2739 C C . VAL B 1 92 ? -7.84 -19.594 7.316 1 97.81 92 VAL B C 1
ATOM 2741 O O . VAL B 1 92 ? -8.641 -20.453 7.715 1 97.81 92 VAL B O 1
ATOM 2744 N N . VAL B 1 93 ? -7.852 -18.344 7.73 1 98.12 93 VAL B N 1
ATOM 2745 C CA . VAL B 1 93 ? -8.664 -17.922 8.867 1 98.12 93 VAL B CA 1
ATOM 2746 C C . VAL B 1 93 ? -10.141 -17.906 8.477 1 98.12 93 VAL B C 1
ATOM 2748 O O . VAL B 1 93 ? -11.008 -18.203 9.297 1 98.12 93 VAL B O 1
ATOM 2751 N N . THR B 1 94 ? -10.469 -17.688 7.219 1 98.38 94 THR B N 1
ATOM 2752 C CA . THR B 1 94 ? -11.859 -17.547 6.797 1 98.38 94 THR B CA 1
ATOM 2753 C C . THR B 1 94 ? -12.352 -18.844 6.148 1 98.38 94 THR B C 1
ATOM 2755 O O . THR B 1 94 ? -13.406 -18.859 5.516 1 98.38 94 THR B O 1
ATOM 2758 N N . LYS B 1 95 ? -11.648 -19.922 6.258 1 98.38 95 LYS B N 1
ATOM 2759 C CA . LYS B 1 95 ? -11.992 -21.188 5.613 1 98.38 95 LYS B CA 1
ATOM 2760 C C . LYS B 1 95 ? -13.375 -21.672 6.055 1 98.38 95 LYS B C 1
ATOM 2762 O O . LYS B 1 95 ? -14.18 -22.109 5.23 1 98.38 95 LYS B O 1
ATOM 2767 N N . PRO B 1 96 ? -13.742 -21.594 7.391 1 98.44 96 PRO B N 1
ATOM 2768 C CA . PRO B 1 96 ? -15.086 -22.031 7.785 1 98.44 96 PRO B CA 1
ATOM 2769 C C . PRO B 1 96 ? -16.188 -21.234 7.102 1 98.44 96 PRO B C 1
ATOM 2771 O O . PRO B 1 96 ? -17.203 -21.812 6.676 1 98.44 96 PRO B O 1
ATOM 2774 N N . LEU B 1 97 ? -15.953 -19.953 6.965 1 98.38 97 LEU B N 1
ATOM 2775 C CA . LEU B 1 97 ? -16.922 -19.109 6.281 1 98.38 97 LEU B CA 1
ATOM 2776 C C . LEU B 1 97 ? -16.969 -19.438 4.789 1 98.38 97 LEU B C 1
ATOM 2778 O O . LEU B 1 97 ? -18.047 -19.438 4.184 1 98.38 97 LEU B O 1
ATOM 2782 N N . HIS B 1 98 ? -15.836 -19.656 4.18 1 98.62 98 HIS B N 1
ATOM 2783 C CA . HIS B 1 98 ? -15.75 -20.047 2.775 1 98.62 98 HIS B CA 1
ATOM 2784 C C . HIS B 1 98 ? -16.547 -21.312 2.506 1 98.62 98 HIS B C 1
ATOM 2786 O O . HIS B 1 98 ? -17.297 -21.391 1.538 1 98.62 98 HIS B O 1
ATOM 2792 N N . ASP B 1 99 ? -16.344 -22.297 3.336 1 98.44 99 ASP B N 1
ATOM 2793 C CA . ASP B 1 99 ? -17.031 -23.578 3.189 1 98.44 99 ASP B CA 1
ATOM 2794 C C . ASP B 1 99 ? -18.547 -23.406 3.303 1 98.44 99 ASP B C 1
ATOM 2796 O O . ASP B 1 99 ? -19.312 -24.016 2.557 1 98.44 99 ASP B O 1
ATOM 2800 N N . ALA B 1 100 ? -18.969 -22.547 4.242 1 98.25 100 ALA B N 1
ATOM 2801 C CA . ALA B 1 100 ? -20.391 -22.266 4.418 1 98.25 100 ALA B CA 1
ATOM 2802 C C . ALA B 1 100 ? -20.969 -21.578 3.186 1 98.25 100 ALA B C 1
ATOM 2804 O O . ALA B 1 100 ? -22.078 -21.922 2.748 1 98.25 100 ALA B O 1
ATOM 2805 N N . LEU B 1 101 ? -20.281 -20.672 2.564 1 98 101 LEU B N 1
ATOM 2806 C CA . LEU B 1 101 ? -20.75 -19.953 1.387 1 98 101 LEU B CA 1
ATOM 2807 C C . LEU B 1 101 ? -20.781 -20.859 0.164 1 98 101 LEU B C 1
ATOM 2809 O O . LEU B 1 101 ? -21.641 -20.703 -0.709 1 98 101 LEU B O 1
ATOM 2813 N N . ALA B 1 102 ? -19.859 -21.797 0.126 1 97.75 102 ALA B N 1
ATOM 2814 C CA . ALA B 1 102 ? -19.75 -22.703 -1.014 1 97.75 102 ALA B CA 1
ATOM 2815 C C . ALA B 1 102 ? -20.969 -23.609 -1.128 1 97.75 102 ALA B C 1
ATOM 2817 O O . ALA B 1 102 ? -21.375 -23.969 -2.232 1 97.75 102 ALA B O 1
ATOM 2818 N N . VAL B 1 103 ? -21.625 -23.875 -0.044 1 97.75 103 VAL B N 1
ATOM 2819 C CA . VAL B 1 103 ? -22.766 -24.797 -0.08 1 97.75 103 VAL B CA 1
ATOM 2820 C C . VAL B 1 103 ? -24.062 -24 -0.01 1 97.75 103 VAL B C 1
ATOM 2822 O O . VAL B 1 103 ? -25.156 -24.578 -0.065 1 97.75 103 VAL B O 1
ATOM 2825 N N . ALA B 1 104 ? -23.984 -22.703 0.102 1 98 104 ALA B N 1
ATOM 2826 C CA . ALA B 1 104 ? -25.172 -21.844 0.178 1 98 104 ALA B CA 1
ATOM 2827 C C . ALA B 1 104 ? -25.078 -20.688 -0.81 1 98 104 ALA B C 1
ATOM 2829 O O . ALA B 1 104 ? -24.953 -19.531 -0.406 1 98 104 ALA B O 1
ATOM 2830 N N . PRO B 1 105 ? -25.266 -20.938 -2.092 1 96.38 105 PRO B N 1
ATOM 2831 C CA . PRO B 1 105 ? -25.094 -19.906 -3.121 1 96.38 105 PRO B CA 1
ATOM 2832 C C . PRO B 1 105 ? -26.047 -18.734 -2.93 1 96.38 105 PRO B C 1
ATOM 2834 O O . PRO B 1 105 ? -25.688 -17.594 -3.258 1 96.38 105 PRO B O 1
ATOM 2837 N N . ALA B 1 106 ? -27.188 -18.984 -2.428 1 97.81 106 ALA B N 1
ATOM 2838 C CA . ALA B 1 106 ? -28.125 -17.891 -2.182 1 97.81 106 ALA B CA 1
ATOM 2839 C C . ALA B 1 106 ? -27.594 -16.938 -1.114 1 97.81 106 ALA B C 1
ATOM 2841 O O . ALA B 1 106 ? -27.75 -15.727 -1.23 1 97.81 106 ALA B O 1
ATOM 2842 N N . LEU B 1 107 ? -27.078 -17.531 -0.103 1 97.81 107 LEU B N 1
ATOM 2843 C CA . LEU B 1 107 ? -26.469 -16.719 0.944 1 97.81 107 LEU B CA 1
ATOM 2844 C C . LEU B 1 107 ? -25.297 -15.906 0.391 1 97.81 107 LEU B C 1
ATOM 2846 O O . LEU B 1 107 ? -25.156 -14.719 0.706 1 97.81 107 LEU B O 1
ATOM 2850 N N . ASN B 1 108 ? -24.469 -16.531 -0.419 1 97.88 108 ASN B N 1
ATOM 2851 C CA . ASN B 1 108 ? -23.359 -15.836 -1.055 1 97.88 108 ASN B CA 1
ATOM 2852 C C . ASN B 1 108 ? -23.844 -14.656 -1.891 1 97.88 108 ASN B C 1
ATOM 2854 O O . ASN B 1 108 ? -23.281 -13.555 -1.816 1 97.88 108 ASN B O 1
ATOM 2858 N N . THR B 1 109 ? -24.891 -14.852 -2.6 1 98 109 THR B N 1
ATOM 2859 C CA . THR B 1 109 ? -25.453 -13.805 -3.445 1 98 109 THR B CA 1
ATOM 2860 C C . THR B 1 109 ? -26.047 -12.688 -2.596 1 98 109 THR B C 1
ATOM 2862 O O . THR B 1 109 ? -25.891 -11.508 -2.924 1 98 109 THR B O 1
ATOM 2865 N N . ALA B 1 110 ? -26.688 -13.008 -1.512 1 98.38 110 ALA B N 1
ATOM 2866 C CA . ALA B 1 110 ? -27.25 -12 -0.617 1 98.38 110 ALA B CA 1
ATOM 2867 C C . ALA B 1 110 ? -26.156 -11.133 -0.006 1 98.38 110 ALA B C 1
ATOM 2869 O O . ALA B 1 110 ? -26.297 -9.906 0.056 1 98.38 110 ALA B O 1
ATOM 2870 N N . LEU B 1 111 ? -25.109 -11.727 0.403 1 98.19 111 LEU B N 1
ATOM 2871 C CA . LEU B 1 111 ? -24 -10.984 0.983 1 98.19 111 LEU B CA 1
ATOM 2872 C C . LEU B 1 111 ? -23.297 -10.141 -0.076 1 98.19 111 LEU B C 1
ATOM 2874 O O . LEU B 1 111 ? -22.844 -9.031 0.21 1 98.19 111 LEU B O 1
ATOM 2878 N N . ALA B 1 112 ? -23.219 -10.68 -1.289 1 98.06 112 ALA B N 1
ATOM 2879 C CA . ALA B 1 112 ? -22.688 -9.914 -2.406 1 98.06 112 ALA B CA 1
ATOM 2880 C C . ALA B 1 112 ? -23.516 -8.664 -2.664 1 98.06 112 ALA B C 1
ATOM 2882 O O . ALA B 1 112 ? -22.969 -7.574 -2.863 1 98.06 112 ALA B O 1
ATOM 2883 N N . ALA B 1 113 ? -24.812 -8.836 -2.627 1 98.38 113 ALA B N 1
ATOM 2884 C CA . ALA B 1 113 ? -25.719 -7.711 -2.828 1 98.38 113 ALA B CA 1
ATOM 2885 C C . ALA B 1 113 ? -25.531 -6.664 -1.735 1 98.38 113 ALA B C 1
ATOM 2887 O O . ALA B 1 113 ? -25.547 -5.461 -2.012 1 98.38 113 ALA B O 1
ATOM 2888 N N . LEU B 1 114 ? -25.359 -7.086 -0.535 1 98.25 114 LEU B N 1
ATOM 2889 C CA . LEU B 1 114 ? -25.141 -6.172 0.581 1 98.25 114 LEU B CA 1
ATOM 2890 C C . LEU B 1 114 ? -23.844 -5.398 0.412 1 98.25 114 LEU B C 1
ATOM 2892 O O . LEU B 1 114 ? -23.781 -4.199 0.689 1 98.25 114 LEU B O 1
ATOM 2896 N N . ASN B 1 115 ? -22.797 -6.086 -0.011 1 98.25 115 ASN B N 1
ATOM 2897 C CA . ASN B 1 115 ? -21.531 -5.406 -0.302 1 98.25 115 ASN B CA 1
ATOM 2898 C C . ASN B 1 115 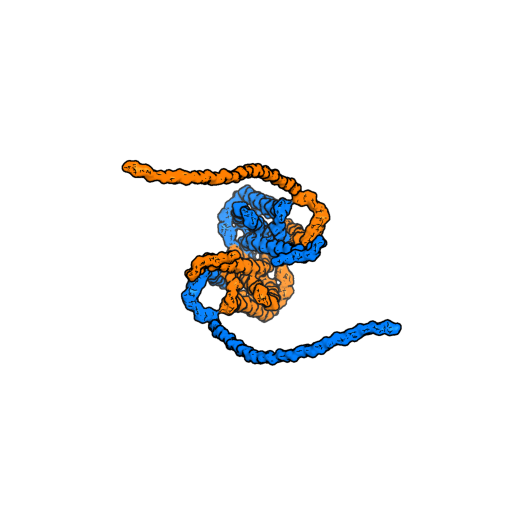? -21.703 -4.359 -1.402 1 98.25 115 ASN B C 1
ATOM 2900 O O . ASN B 1 115 ? -21.141 -3.271 -1.323 1 98.25 115 ASN B O 1
ATOM 2904 N N . THR B 1 116 ? -22.469 -4.715 -2.379 1 98.38 116 THR B N 1
ATOM 2905 C CA . THR B 1 116 ? -22.719 -3.799 -3.484 1 98.38 116 THR B CA 1
ATOM 2906 C C . THR B 1 116 ? -23.5 -2.574 -3.008 1 98.38 116 THR B C 1
ATOM 2908 O O . THR B 1 116 ? -23.203 -1.447 -3.41 1 98.38 116 THR B O 1
ATOM 2911 N N . VAL B 1 117 ? -24.469 -2.771 -2.16 1 98.44 117 VAL B N 1
ATOM 2912 C CA . VAL B 1 117 ? -25.188 -1.659 -1.556 1 98.44 117 VAL B CA 1
ATOM 2913 C C . VAL B 1 117 ? -24.219 -0.763 -0.792 1 98.44 117 VAL B C 1
ATOM 2915 O O . VAL B 1 117 ? -24.297 0.465 -0.872 1 98.44 117 VAL B O 1
ATOM 2918 N N . PHE B 1 118 ? -23.297 -1.396 -0.027 1 98.69 118 PHE B N 1
ATOM 2919 C CA . PHE B 1 118 ? -22.312 -0.625 0.733 1 98.69 118 PHE B CA 1
ATOM 2920 C C . PHE B 1 118 ? -21.438 0.192 -0.198 1 98.69 118 PHE B C 1
ATOM 2922 O O . PHE B 1 118 ? -21.094 1.341 0.103 1 98.69 118 PHE B O 1
ATOM 2929 N N . VAL B 1 119 ? -20.984 -0.356 -1.338 1 98.19 119 VAL B N 1
ATOM 2930 C CA . VAL B 1 119 ? -20.219 0.395 -2.33 1 98.19 119 VAL B CA 1
ATOM 2931 C C . VAL B 1 119 ? -21.047 1.565 -2.844 1 98.19 119 VAL B C 1
ATOM 2933 O O . VAL B 1 119 ? -20.547 2.678 -3 1 98.19 119 VAL B O 1
ATOM 2936 N N . GLY B 1 120 ? -22.375 1.326 -3.084 1 98.12 120 GLY B N 1
ATOM 2937 C CA . GLY B 1 120 ? -23.266 2.404 -3.455 1 98.12 120 GLY B CA 1
ATOM 2938 C C . GLY B 1 120 ? -23.312 3.52 -2.426 1 98.12 120 GLY B C 1
ATOM 2939 O O . GLY B 1 120 ? -23.359 4.699 -2.783 1 98.12 120 GLY B O 1
ATOM 2940 N N . MET B 1 121 ? -23.312 3.166 -1.168 1 98.5 121 MET B N 1
ATOM 2941 C CA . MET B 1 121 ? -23.297 4.148 -0.087 1 98.5 121 MET B CA 1
ATOM 2942 C C . MET B 1 121 ? -22.031 4.996 -0.131 1 98.5 121 MET B C 1
ATOM 2944 O O . MET B 1 121 ? -22.078 6.199 0.131 1 98.5 121 MET B O 1
ATOM 2948 N N . GLN B 1 122 ? -20.938 4.371 -0.39 1 98.44 122 GLN B N 1
ATOM 2949 C CA . GLN B 1 122 ? -19.672 5.105 -0.506 1 98.44 122 GLN B CA 1
ATOM 2950 C C . GLN B 1 122 ? -19.734 6.129 -1.635 1 98.44 122 GLN B C 1
ATOM 2952 O O . GLN B 1 122 ? -19.406 7.301 -1.437 1 98.44 122 GLN B O 1
ATOM 2957 N N . ILE B 1 123 ? -20.172 5.652 -2.803 1 97.88 123 ILE B N 1
ATOM 2958 C CA . ILE B 1 123 ? -20.281 6.516 -3.977 1 97.88 123 ILE B CA 1
ATOM 2959 C C . ILE B 1 123 ? -21.234 7.676 -3.68 1 97.88 123 ILE B C 1
ATOM 2961 O O . ILE B 1 123 ? -20.906 8.836 -3.947 1 97.88 123 ILE B O 1
ATOM 2965 N N . PHE B 1 124 ? -22.312 7.363 -3.076 1 98.25 124 PHE B N 1
ATOM 2966 C CA . PHE B 1 124 ? -23.312 8.375 -2.748 1 98.25 124 PHE B CA 1
ATOM 2967 C C . PHE B 1 124 ? -22.734 9.414 -1.794 1 98.25 124 PHE B C 1
ATOM 2969 O O . PHE B 1 124 ? -22.906 10.617 -2.002 1 98.25 124 PHE B O 1
ATOM 2976 N N . TYR B 1 125 ? -22.078 8.953 -0.78 1 98.5 125 TYR B N 1
ATOM 2977 C CA . TYR B 1 125 ? -21.516 9.875 0.203 1 98.5 125 TYR B CA 1
ATOM 2978 C C . TYR B 1 125 ? -20.5 10.805 -0.442 1 98.5 125 TYR B C 1
ATOM 2980 O O . TYR B 1 125 ? -20.531 12.016 -0.206 1 98.5 125 TYR B O 1
ATOM 2988 N N . ILE B 1 126 ? -19.594 10.266 -1.195 1 97.88 126 ILE B N 1
ATOM 2989 C CA . ILE B 1 126 ? -18.516 11.039 -1.813 1 97.88 126 ILE B CA 1
ATOM 2990 C C . ILE B 1 126 ? -19.109 12.07 -2.764 1 97.88 126 ILE B C 1
ATOM 2992 O O . ILE B 1 126 ? -18.719 13.242 -2.74 1 97.88 126 ILE B O 1
ATOM 2996 N N . LEU B 1 127 ? -20.141 11.727 -3.508 1 96.62 127 LEU B N 1
ATOM 2997 C CA . LEU B 1 127 ? -20.797 12.664 -4.418 1 96.62 127 LEU B CA 1
ATOM 2998 C C . LEU B 1 127 ? -21.594 13.711 -3.643 1 96.62 127 LEU B C 1
ATOM 3000 O O . LEU B 1 127 ? -21.609 14.883 -4.008 1 96.62 127 LEU B O 1
ATOM 3004 N N . TRP B 1 128 ? -22.266 13.234 -2.57 1 97.06 128 TRP B N 1
ATOM 3005 C CA . TRP B 1 128 ? -23.062 14.133 -1.74 1 97.06 128 TRP B CA 1
ATOM 3006 C C . TRP B 1 128 ? -22.203 15.234 -1.134 1 97.06 128 TRP B C 1
ATOM 3008 O O . TRP B 1 128 ? -22.594 16.406 -1.146 1 97.06 128 TRP B O 1
ATOM 3018 N N . THR B 1 129 ? -21.062 14.828 -0.59 1 97.19 129 THR B N 1
ATOM 3019 C CA . THR B 1 129 ? -20.188 15.805 0.041 1 97.19 129 THR B CA 1
ATOM 3020 C C . THR B 1 129 ? -19.688 16.828 -0.98 1 97.19 129 THR B C 1
ATOM 3022 O O . THR B 1 129 ? -19.5 18 -0.653 1 97.19 129 THR B O 1
ATOM 3025 N N . PHE B 1 130 ? -19.469 16.406 -2.154 1 95.25 130 PHE B N 1
ATOM 3026 C CA . PHE B 1 130 ? -19 17.297 -3.207 1 95.25 130 PHE B CA 1
ATOM 3027 C C . PHE B 1 130 ? -20.125 18.188 -3.715 1 95.25 130 PHE B C 1
ATOM 3029 O O . PHE B 1 130 ? -20 19.422 -3.703 1 95.25 130 PHE B O 1
ATOM 3036 N N . LEU B 1 131 ? -21.25 17.641 -4.082 1 93.44 131 LEU B N 1
ATOM 3037 C CA . LEU B 1 131 ? -22.312 18.312 -4.812 1 93.44 131 LEU B CA 1
ATOM 3038 C C . LEU B 1 131 ? -23.219 19.109 -3.859 1 93.44 131 LEU B C 1
ATOM 3040 O O . LEU B 1 131 ? -23.734 20.156 -4.219 1 93.44 131 LEU B O 1
ATOM 3044 N N . VAL B 1 132 ? -23.391 18.625 -2.664 1 94.81 132 VAL B N 1
ATOM 3045 C CA . VAL B 1 132 ? -24.359 19.219 -1.746 1 94.81 132 VAL B CA 1
ATOM 3046 C C . VAL B 1 132 ? -23.625 20.016 -0.67 1 94.81 132 VAL B C 1
ATOM 3048 O O . VAL B 1 132 ? -24 21.156 -0.358 1 94.81 132 VAL B O 1
ATOM 3051 N N . GLU B 1 133 ? -22.5 19.5 -0.185 1 95.44 133 GLU B N 1
ATOM 3052 C CA . GLU B 1 133 ? -21.859 20.156 0.947 1 95.44 133 GLU B CA 1
ATOM 3053 C C . GLU B 1 133 ? -20.625 20.953 0.496 1 95.44 133 GLU B C 1
ATOM 3055 O O . GLU B 1 133 ? -19.953 21.562 1.316 1 95.44 133 GLU B O 1
ATOM 3060 N N . ALA B 1 134 ? -20.266 20.891 -0.692 1 92.69 134 ALA B N 1
ATOM 3061 C CA . ALA B 1 134 ? -19.172 21.656 -1.28 1 92.69 134 ALA B CA 1
ATOM 3062 C C . ALA B 1 134 ? -17.844 21.312 -0.609 1 92.69 134 ALA B C 1
ATOM 3064 O O . ALA B 1 134 ? -17.016 22.203 -0.354 1 92.69 134 ALA B O 1
ATOM 3065 N N . ARG B 1 135 ? -17.656 20.078 -0.234 1 94.75 135 ARG B N 1
ATOM 3066 C CA . ARG B 1 135 ? -16.406 19.547 0.27 1 94.75 135 ARG B CA 1
ATOM 3067 C C . ARG B 1 135 ? -15.766 18.594 -0.736 1 94.75 135 ARG B C 1
ATOM 3069 O O . ARG B 1 135 ? -16.094 17.406 -0.769 1 94.75 135 ARG B O 1
ATOM 3076 N N . PRO B 1 136 ? -14.852 19.016 -1.476 1 94.75 136 PRO B N 1
ATOM 3077 C CA . PRO B 1 136 ? -14.367 18.25 -2.633 1 94.75 136 PRO B CA 1
ATOM 3078 C C . PRO B 1 136 ? -13.312 17.219 -2.258 1 94.75 136 PRO B C 1
ATOM 3080 O O . PRO B 1 136 ? -12.953 16.359 -3.078 1 94.75 136 PRO B O 1
ATOM 3083 N N . ARG B 1 137 ? -12.789 17.219 -1.026 1 96 137 ARG B N 1
ATOM 3084 C CA . ARG B 1 137 ? -11.625 16.406 -0.67 1 96 137 ARG B CA 1
ATOM 3085 C C . ARG B 1 137 ? -11.891 14.93 -0.91 1 96 137 ARG B C 1
ATOM 3087 O O . ARG B 1 137 ? -11.07 14.234 -1.51 1 96 137 ARG B O 1
ATOM 3094 N N . PRO B 1 138 ? -13.07 14.406 -0.49 1 98.12 138 PRO B N 1
ATOM 3095 C CA . PRO B 1 138 ? -13.305 12.984 -0.764 1 98.12 138 PRO B CA 1
ATOM 3096 C C . PRO B 1 138 ? -13.32 12.672 -2.258 1 98.12 138 PRO B C 1
ATOM 3098 O O . PRO B 1 138 ? -12.844 11.609 -2.674 1 98.12 138 PRO B O 1
ATOM 3101 N N . THR B 1 139 ? -13.891 13.523 -3.02 1 96.94 139 THR B N 1
ATOM 3102 C CA . THR B 1 139 ? -13.938 13.336 -4.465 1 96.94 139 THR B CA 1
ATOM 3103 C C . THR B 1 139 ? -12.523 13.375 -5.055 1 96.94 139 THR B C 1
ATOM 3105 O O . THR B 1 139 ? -12.164 12.523 -5.871 1 96.94 139 THR B O 1
ATOM 3108 N N . ILE B 1 140 ? -11.719 14.32 -4.645 1 95.75 140 ILE B N 1
ATOM 3109 C CA . ILE B 1 140 ? -10.336 14.414 -5.105 1 95.75 140 ILE B CA 1
ATOM 3110 C C . ILE B 1 140 ? -9.562 13.164 -4.691 1 95.75 140 ILE B C 1
ATOM 3112 O O . ILE B 1 140 ? -8.805 12.602 -5.484 1 95.75 140 ILE B O 1
ATOM 3116 N N . ALA B 1 141 ? -9.75 12.742 -3.467 1 98.06 141 ALA B N 1
ATOM 3117 C CA . ALA B 1 141 ? -9.102 11.539 -2.967 1 98.06 141 ALA B CA 1
ATOM 3118 C C . ALA B 1 141 ? -9.469 10.32 -3.816 1 98.06 141 ALA B C 1
ATOM 3120 O O . ALA B 1 141 ? -8.602 9.523 -4.18 1 98.06 141 ALA B O 1
ATOM 3121 N N . ALA B 1 142 ? -10.758 10.203 -4.102 1 98 142 ALA B N 1
ATOM 3122 C CA . ALA B 1 142 ? -11.211 9.086 -4.934 1 98 142 ALA B CA 1
ATOM 3123 C C . ALA B 1 142 ? -10.594 9.148 -6.324 1 98 142 ALA B C 1
ATOM 3125 O O . ALA B 1 142 ? -10.203 8.125 -6.887 1 98 142 ALA B O 1
ATOM 3126 N N . LEU B 1 143 ? -10.469 10.352 -6.883 1 96.69 143 LEU B N 1
ATOM 3127 C CA . LEU B 1 143 ? -9.898 10.531 -8.211 1 96.69 143 LEU B CA 1
ATOM 3128 C C . LEU B 1 143 ? -8.406 10.227 -8.211 1 96.69 143 LEU B C 1
ATOM 3130 O O . LEU B 1 143 ? -7.855 9.789 -9.227 1 96.69 143 LEU B O 1
ATOM 3134 N N . PHE B 1 144 ? -7.73 10.422 -7.078 1 96.56 144 PHE B N 1
ATOM 3135 C CA . PHE B 1 144 ? -6.336 10.016 -6.945 1 96.56 144 PHE B CA 1
ATOM 3136 C C . PHE B 1 144 ? -6.23 8.5 -6.777 1 96.56 144 PHE B C 1
ATOM 3138 O O . PHE B 1 144 ? -5.375 7.863 -7.395 1 96.56 144 PHE B O 1
ATOM 3145 N N . MET B 1 145 ? -7.09 7.945 -6.062 1 97.81 145 MET B N 1
ATOM 3146 C CA . MET B 1 145 ? -7.008 6.559 -5.613 1 97.81 145 MET B CA 1
ATOM 3147 C C . MET B 1 145 ? -7.332 5.598 -6.75 1 97.81 145 MET B C 1
ATOM 3149 O O . MET B 1 145 ? -6.594 4.645 -6.992 1 97.81 145 MET B O 1
ATOM 3153 N N . PHE B 1 146 ? -8.336 5.82 -7.512 1 97.06 146 PHE B N 1
ATOM 3154 C CA . PHE B 1 146 ? -8.82 4.828 -8.461 1 97.06 146 PHE B CA 1
ATOM 3155 C C . PHE B 1 146 ? -7.895 4.715 -9.664 1 97.06 146 PHE B C 1
ATOM 3157 O O . PHE B 1 146 ? -7.609 3.613 -10.133 1 97.06 146 PHE B O 1
ATOM 3164 N N . PRO B 1 147 ? -7.383 5.852 -10.203 1 96 147 PRO B N 1
ATOM 3165 C CA . PRO B 1 147 ? -6.367 5.68 -11.242 1 96 147 PRO B CA 1
ATOM 3166 C C . PRO B 1 147 ? -5.113 4.973 -10.734 1 96 147 PRO B C 1
ATOM 3168 O O . PRO B 1 147 ? -4.508 4.18 -11.461 1 96 147 PRO B O 1
ATOM 3171 N N . CYS B 1 148 ? -4.723 5.254 -9.516 1 96.69 148 CYS B N 1
ATOM 3172 C CA . CYS B 1 148 ? -3.6 4.535 -8.922 1 96.69 148 CYS B CA 1
ATOM 3173 C C . CYS B 1 148 ? -3.873 3.037 -8.875 1 96.69 148 CYS B C 1
ATOM 3175 O O . CYS B 1 148 ? -2.998 2.232 -9.203 1 96.69 148 CYS B O 1
ATOM 3177 N N . ARG B 1 149 ? -5.047 2.709 -8.484 1 97.75 149 ARG B N 1
ATOM 3178 C CA . ARG B 1 149 ? -5.465 1.31 -8.484 1 97.75 149 ARG B CA 1
ATOM 3179 C C . ARG B 1 149 ? -5.395 0.724 -9.891 1 97.75 149 ARG B C 1
ATOM 3181 O O . ARG B 1 149 ? -4.941 -0.408 -10.078 1 97.75 149 ARG B O 1
ATOM 3188 N N . GLY B 1 150 ? -5.941 1.489 -10.859 1 97 150 GLY B N 1
ATOM 3189 C CA . GLY B 1 150 ? -5.891 1.026 -12.234 1 97 150 GLY B CA 1
ATOM 3190 C C . GLY B 1 150 ? -4.477 0.791 -12.734 1 97 150 GLY B C 1
ATOM 3191 O O . GLY B 1 150 ? -4.203 -0.221 -13.383 1 97 150 GLY B O 1
ATOM 3192 N N . ILE B 1 151 ? -3.582 1.662 -12.414 1 96.94 151 ILE B N 1
ATOM 3193 C CA . ILE B 1 151 ? -2.186 1.557 -12.82 1 96.94 151 ILE B CA 1
ATOM 3194 C C . ILE B 1 151 ? -1.549 0.33 -12.172 1 96.94 151 ILE B C 1
ATOM 3196 O O . ILE B 1 151 ? -0.935 -0.493 -12.859 1 96.94 151 ILE B O 1
ATOM 3200 N N . LEU B 1 152 ? -1.728 0.143 -10.906 1 97.88 152 LEU B N 1
ATOM 3201 C CA . LEU B 1 152 ? -1.107 -0.969 -10.195 1 97.88 152 LEU B CA 1
ATOM 3202 C C . LEU B 1 152 ? -1.734 -2.297 -10.609 1 97.88 152 LEU B C 1
ATOM 3204 O O . LEU B 1 152 ? -1.043 -3.312 -10.703 1 97.88 152 LEU B O 1
ATOM 3208 N N . GLY B 1 153 ? -3.08 -2.25 -10.82 1 96.81 153 GLY B N 1
ATOM 3209 C CA . GLY B 1 153 ? -3.752 -3.441 -11.312 1 96.81 153 GLY B CA 1
ATOM 3210 C C . GLY B 1 153 ? -3.248 -3.893 -12.672 1 96.81 153 GLY B C 1
ATOM 3211 O O . GLY B 1 153 ? -3.219 -5.09 -12.961 1 96.81 153 GLY B O 1
ATOM 3212 N N . CYS B 1 154 ? -2.846 -2.941 -13.5 1 95.38 154 CYS B N 1
ATOM 3213 C CA . CYS B 1 154 ? -2.271 -3.262 -14.805 1 95.38 154 CYS B CA 1
ATOM 3214 C C . CYS B 1 154 ? -0.828 -3.73 -14.664 1 95.38 154 CYS B C 1
ATOM 3216 O O . CYS B 1 154 ? -0.385 -4.621 -15.391 1 95.38 154 CYS B O 1
ATOM 3218 N N . CYS B 1 155 ? -0.146 -3.209 -13.734 1 97.12 155 CYS B N 1
ATOM 3219 C CA . CYS B 1 155 ? 1.273 -3.504 -13.578 1 97.12 155 CYS B CA 1
ATOM 3220 C C . CYS B 1 155 ? 1.481 -4.918 -13.055 1 97.12 155 CYS B C 1
ATOM 3222 O O . CYS B 1 155 ? 2.371 -5.633 -13.516 1 97.12 155 CYS B O 1
ATOM 3224 N N . THR B 1 156 ? 0.695 -5.309 -12.094 1 98.06 156 THR B N 1
ATOM 3225 C CA . THR B 1 156 ? 0.778 -6.656 -11.547 1 98.06 156 THR B CA 1
ATOM 3226 C C . THR B 1 156 ? -0.614 -7.262 -11.383 1 98.06 156 THR B C 1
ATOM 3228 O O . THR B 1 156 ? -1.458 -6.711 -10.672 1 98.06 156 THR B O 1
ATOM 3231 N N . GLN B 1 157 ? -0.872 -8.336 -12.023 1 97.31 157 GLN B N 1
ATOM 3232 C CA . GLN B 1 157 ? -2.125 -9.078 -11.898 1 97.31 157 GLN B CA 1
ATOM 3233 C C . GLN B 1 157 ? -1.914 -10.406 -11.18 1 97.31 157 GLN B C 1
ATOM 3235 O O . GLN B 1 157 ? -1.191 -11.273 -11.68 1 97.31 157 GLN B O 1
ATOM 3240 N N . LEU B 1 158 ? -2.51 -10.531 -10.062 1 97.5 158 LEU B N 1
ATOM 3241 C CA . LEU B 1 158 ? -2.441 -11.773 -9.297 1 97.5 158 LEU B CA 1
ATOM 3242 C C . LEU B 1 158 ? -3.434 -12.797 -9.836 1 97.5 158 LEU B C 1
ATOM 3244 O O . LEU B 1 158 ? -4.484 -12.43 -10.367 1 97.5 158 LEU B O 1
ATOM 3248 N N . PRO B 1 159 ? -3.053 -14.07 -9.703 1 97 159 PRO B N 1
ATOM 3249 C CA . PRO B 1 159 ? -4.012 -15.086 -10.148 1 97 159 PRO B CA 1
ATOM 3250 C C . PRO B 1 159 ? -5.301 -15.078 -9.328 1 97 159 PRO B C 1
ATOM 3252 O O . PRO B 1 159 ? -5.262 -14.844 -8.117 1 97 159 PRO B O 1
ATOM 3255 N N . LEU B 1 160 ? -6.379 -15.289 -10.023 1 96.75 160 LEU B N 1
ATOM 3256 C CA . LEU B 1 160 ? -7.641 -15.469 -9.32 1 96.75 160 LEU B CA 1
ATOM 3257 C C . LEU B 1 160 ? -7.605 -16.719 -8.445 1 96.75 160 LEU B C 1
ATOM 3259 O O . LEU B 1 160 ? -7.25 -17.797 -8.922 1 96.75 160 LEU B O 1
ATOM 3263 N N . PRO B 1 161 ? -7.895 -16.578 -7.195 1 96.69 161 PRO B N 1
ATOM 3264 C CA . PRO B 1 161 ? -7.863 -17.766 -6.348 1 96.69 161 PRO B CA 1
ATOM 3265 C C . PRO B 1 161 ? -8.742 -18.891 -6.883 1 96.69 161 PRO B C 1
ATOM 3267 O O . PRO B 1 161 ? -9.836 -18.641 -7.398 1 96.69 161 PRO B O 1
ATOM 3270 N N . GLN B 1 162 ? -8.297 -20.109 -6.809 1 92.69 162 GLN B N 1
ATOM 3271 C CA . GLN B 1 162 ? -8.945 -21.297 -7.371 1 92.69 162 GLN B CA 1
ATOM 3272 C C . GLN B 1 162 ? -10.359 -21.469 -6.809 1 92.69 162 GLN B C 1
ATOM 3274 O O . GLN B 1 162 ? -11.273 -21.875 -7.527 1 92.69 162 GLN B O 1
ATOM 3279 N N . GLU B 1 163 ? -10.609 -21.125 -5.602 1 95.19 163 GLU B N 1
ATOM 3280 C CA . GLU B 1 163 ? -11.891 -21.375 -4.949 1 95.19 163 GLU B CA 1
ATOM 3281 C C . GLU B 1 163 ? -12.75 -20.125 -4.902 1 95.19 163 GLU B C 1
ATOM 3283 O O . GLU B 1 163 ? -13.609 -19.984 -4.027 1 95.19 163 GLU B O 1
ATOM 3288 N N . PHE B 1 164 ? -12.523 -19.25 -5.824 1 97.38 164 PHE B N 1
ATOM 3289 C CA . PHE B 1 164 ? -13.273 -18 -5.855 1 97.38 164 PHE B CA 1
ATOM 3290 C C . PHE B 1 164 ? -14.766 -18.266 -6.023 1 97.38 164 PHE B C 1
ATOM 3292 O O . PHE B 1 164 ? -15.172 -19 -6.926 1 97.38 164 PHE B O 1
ATOM 3299 N N . LEU B 1 165 ? -15.57 -17.688 -5.164 1 97.62 165 LEU B N 1
ATOM 3300 C CA . LEU B 1 165 ? -17.016 -17.766 -5.195 1 97.62 165 LEU B CA 1
ATOM 3301 C C . LEU B 1 165 ? -17.625 -16.453 -5.652 1 97.62 165 LEU B C 1
ATOM 3303 O O . LEU B 1 165 ? -18.172 -15.688 -4.84 1 97.62 165 LEU B O 1
ATOM 3307 N N . GLY B 1 166 ? -17.656 -16.188 -6.926 1 95.56 166 GLY B N 1
ATOM 3308 C CA . GLY B 1 166 ? -18.234 -14.977 -7.469 1 95.56 166 GLY B CA 1
ATOM 3309 C C . GLY B 1 166 ? -19.75 -15.008 -7.547 1 95.56 166 GLY B C 1
ATOM 3310 O O . GLY B 1 166 ? -20.344 -16.078 -7.586 1 95.56 166 GLY B O 1
ATOM 3311 N N . SER B 1 167 ? -20.328 -13.875 -7.492 1 96.5 167 SER B N 1
ATOM 3312 C CA . SER B 1 167 ? -21.766 -13.688 -7.684 1 96.5 167 SER B CA 1
ATOM 3313 C C . SER B 1 167 ? -22.047 -12.547 -8.656 1 96.5 167 SER B C 1
ATOM 3315 O O . SER B 1 167 ? -21.312 -11.555 -8.688 1 96.5 167 SER B O 1
ATOM 3317 N N . GLY B 1 168 ? -23.047 -12.688 -9.43 1 95.69 168 GLY B N 1
ATOM 3318 C CA . GLY B 1 168 ? -23.469 -11.609 -10.305 1 95.69 168 GLY B CA 1
ATOM 3319 C C . GLY B 1 168 ? -23.859 -10.352 -9.555 1 95.69 168 GLY B C 1
ATOM 3320 O O . GLY B 1 168 ? -23.953 -9.273 -10.148 1 95.69 168 GLY B O 1
ATOM 3321 N N . ALA B 1 169 ? -24 -10.445 -8.242 1 96.81 169 ALA B N 1
ATOM 3322 C CA . ALA B 1 169 ? -24.375 -9.305 -7.41 1 96.81 169 ALA B CA 1
ATOM 3323 C C . ALA B 1 169 ? -23.156 -8.578 -6.887 1 96.81 169 ALA B C 1
ATOM 3325 O O . ALA B 1 169 ? -23.266 -7.5 -6.297 1 96.81 169 ALA B O 1
ATOM 3326 N N . ASP B 1 170 ? -21.984 -9.148 -7.105 1 95.38 170 ASP B N 1
ATOM 3327 C CA . ASP B 1 170 ? -20.75 -8.484 -6.68 1 95.38 170 ASP B CA 1
ATOM 3328 C C . ASP B 1 170 ? -20.516 -7.207 -7.477 1 95.38 170 ASP B C 1
ATOM 3330 O O . ASP B 1 170 ? -20.734 -7.172 -8.688 1 95.38 170 ASP B O 1
ATOM 3334 N N . PHE B 1 171 ? -20.062 -6.18 -6.812 1 93.12 171 PHE B N 1
ATOM 3335 C CA . PHE B 1 171 ? -19.609 -4.984 -7.52 1 93.12 171 PHE B CA 1
ATOM 3336 C C . PHE B 1 171 ? -18.203 -5.168 -8.07 1 93.12 171 PHE B C 1
ATOM 3338 O O . PHE B 1 171 ? -17.281 -5.523 -7.336 1 93.12 171 PHE B O 1
ATOM 3345 N N . PRO B 1 172 ? -17.969 -4.773 -9.258 1 91.06 172 PRO B N 1
ATOM 3346 C CA . PRO B 1 172 ? -18.953 -4.352 -10.25 1 91.06 172 PRO B CA 1
ATOM 3347 C C . PRO B 1 172 ? -19.938 -5.461 -10.617 1 91.06 172 PRO B C 1
ATOM 3349 O O . PRO B 1 172 ? -19.547 -6.629 -10.695 1 91.06 172 PRO B O 1
ATOM 3352 N N . VAL B 1 173 ? -21.109 -5.109 -10.875 1 89.31 173 VAL B N 1
ATOM 3353 C CA . VAL B 1 173 ? -22.203 -6.055 -11.055 1 89.31 173 VAL B CA 1
ATOM 3354 C C . VAL B 1 173 ? -22.094 -6.73 -12.414 1 89.31 173 VAL B C 1
ATOM 3356 O O . VAL B 1 173 ? -21.734 -6.086 -13.406 1 89.31 173 VAL B O 1
ATOM 3359 N N . GLY B 1 174 ? -22.359 -8.133 -12.422 1 88.94 174 GLY B N 1
ATOM 3360 C CA . GLY B 1 174 ? -22.453 -8.82 -13.695 1 88.94 174 GLY B CA 1
ATOM 3361 C C . GLY B 1 174 ? -21.297 -9.766 -13.961 1 88.94 174 GLY B C 1
ATOM 3362 O O . GLY B 1 174 ? -21.016 -10.102 -15.109 1 88.94 174 GLY B O 1
ATOM 3363 N N . ASN B 1 175 ? -20.594 -10.102 -12.969 1 88.94 175 ASN B N 1
ATOM 3364 C CA . ASN B 1 175 ? -19.469 -11.031 -13.078 1 88.94 175 ASN B CA 1
ATOM 3365 C C . ASN B 1 175 ? -18.469 -10.578 -14.133 1 88.94 175 ASN B C 1
ATOM 3367 O O . ASN B 1 175 ? -18.047 -11.367 -14.984 1 88.94 175 ASN B O 1
ATOM 3371 N N . VAL B 1 176 ? -18.203 -9.312 -14.141 1 89.44 176 VAL B N 1
ATOM 3372 C CA . VAL B 1 176 ? -17.203 -8.781 -15.07 1 89.44 176 VAL B CA 1
ATOM 3373 C C . VAL B 1 176 ? -15.805 -8.914 -14.469 1 89.44 176 VAL B C 1
ATOM 3375 O O . VAL B 1 176 ? -15.664 -9.234 -13.289 1 89.44 176 VAL B O 1
ATOM 3378 N N . SER B 1 177 ? -14.844 -8.719 -15.352 1 93.12 177 SER B N 1
ATOM 3379 C CA . SER B 1 177 ? -13.453 -8.75 -14.906 1 93.12 177 SER B CA 1
ATOM 3380 C C . SER B 1 177 ? -13.164 -7.637 -13.906 1 93.12 177 SER B C 1
ATOM 3382 O O . SER B 1 177 ? -13.852 -6.613 -13.891 1 93.12 177 SER B O 1
ATOM 3384 N N . PHE B 1 178 ? -12.195 -7.871 -13.039 1 93.69 178 PHE B N 1
ATOM 3385 C CA . PHE B 1 178 ? -11.797 -6.871 -12.055 1 93.69 178 PHE B CA 1
ATOM 3386 C C . PHE B 1 178 ? -10.344 -7.078 -11.633 1 93.69 178 PHE B C 1
ATOM 3388 O O . PHE B 1 178 ? -9.812 -8.18 -11.758 1 93.69 178 PHE B O 1
ATOM 3395 N N . PHE B 1 179 ? -9.727 -6.027 -11.172 1 95 179 PHE B N 1
ATOM 3396 C CA . PHE B 1 179 ? -8.398 -6.109 -10.578 1 95 179 PHE B CA 1
ATOM 3397 C C . PHE B 1 179 ? -8.492 -6.582 -9.133 1 95 179 PHE B C 1
ATOM 3399 O O . PHE B 1 179 ? -9.305 -6.074 -8.352 1 95 179 PHE B O 1
ATOM 3406 N N . LEU B 1 180 ? -7.672 -7.559 -8.828 1 96.62 180 LEU B N 1
ATOM 3407 C CA . LEU B 1 180 ? -7.594 -7.973 -7.434 1 96.62 180 LEU B CA 1
ATOM 3408 C C . LEU B 1 180 ? -6.859 -6.93 -6.598 1 96.62 180 LEU B C 1
ATOM 3410 O O . LEU B 1 180 ? -7.34 -6.539 -5.527 1 96.62 180 LEU B O 1
ATOM 3414 N N . PHE B 1 181 ? -5.711 -6.516 -7.016 1 97.81 181 PHE B N 1
ATOM 3415 C CA . PHE B 1 181 ? -4.832 -5.633 -6.258 1 97.81 181 PHE B CA 1
ATOM 3416 C C . PHE B 1 181 ? -5.047 -4.18 -6.656 1 97.81 181 PHE B C 1
ATOM 3418 O O . PHE B 1 181 ? -4.883 -3.822 -7.824 1 97.81 181 PHE B O 1
ATOM 3425 N N . PHE B 1 182 ? -5.359 -3.41 -5.844 1 98.12 182 PHE B N 1
ATOM 3426 C CA . PHE B 1 182 ? -5.887 -3.564 -4.492 1 98.12 182 PHE B CA 1
ATOM 3427 C C . PHE B 1 182 ? -7.379 -3.252 -4.457 1 98.12 182 PHE B C 1
ATOM 3429 O O . PHE B 1 182 ? -7.949 -2.801 -5.453 1 98.12 182 PHE B O 1
ATOM 3436 N N . SER B 1 183 ? -7.984 -3.48 -3.4 1 98.38 183 SER B N 1
ATOM 3437 C CA . SER B 1 183 ? -9.438 -3.355 -3.299 1 98.38 183 SER B CA 1
ATOM 3438 C C . SER B 1 183 ? -9.867 -1.893 -3.297 1 98.38 183 SER B C 1
ATOM 3440 O O . SER B 1 183 ? -9.594 -1.163 -2.34 1 98.38 183 SER B O 1
ATOM 3442 N N . GLY B 1 184 ? -10.547 -1.502 -4.289 1 97.38 184 GLY B N 1
ATOM 3443 C CA . GLY B 1 184 ? -11.133 -0.17 -4.344 1 97.38 184 GLY B CA 1
ATOM 3444 C C . GLY B 1 184 ? -12.273 0.023 -3.367 1 97.38 184 GLY B C 1
ATOM 3445 O O . GLY B 1 184 ? -12.523 1.14 -2.908 1 97.38 184 GLY B O 1
ATOM 3446 N N . HIS B 1 185 ? -13.008 -1.159 -3.076 1 96.75 185 HIS B N 1
ATOM 3447 C CA . HIS B 1 185 ? -14.086 -1.117 -2.088 1 96.75 185 HIS B CA 1
ATOM 3448 C C . HIS B 1 185 ? -13.57 -0.634 -0.737 1 96.75 185 HIS B C 1
ATOM 3450 O O . HIS B 1 185 ? -14.164 0.253 -0.122 1 96.75 185 HIS B O 1
ATOM 3456 N N . VAL B 1 186 ? -12.547 -1.217 -0.391 1 98.69 186 VAL B N 1
ATOM 3457 C CA . VAL B 1 186 ? -11.977 -0.925 0.919 1 98.69 186 VAL B CA 1
ATOM 3458 C C . VAL B 1 186 ? -11.43 0.501 0.939 1 98.69 186 VAL B C 1
ATOM 3460 O O . VAL B 1 186 ? -11.688 1.259 1.877 1 98.69 186 VAL B O 1
ATOM 3463 N N . ALA B 1 187 ? -10.727 0.873 -0.06 1 98.81 187 ALA B N 1
ATOM 3464 C CA . ALA B 1 187 ? -10.125 2.201 -0.138 1 98.81 187 ALA B CA 1
ATOM 3465 C C . ALA B 1 187 ? -11.195 3.289 -0.132 1 98.81 187 ALA B C 1
ATOM 3467 O O . ALA B 1 187 ? -11.055 4.305 0.556 1 98.81 187 ALA B O 1
ATOM 3468 N N . GLY B 1 188 ? -12.258 3.064 -0.954 1 98.62 188 GLY B N 1
ATOM 3469 C CA . GLY B 1 188 ? -13.352 4.02 -0.984 1 98.62 188 GLY B CA 1
ATOM 3470 C C . GLY B 1 188 ? -14 4.223 0.372 1 98.62 188 GLY B C 1
ATOM 3471 O O . GLY B 1 188 ? -14.328 5.355 0.746 1 98.62 188 GLY B O 1
ATOM 3472 N N . ALA B 1 189 ? -14.164 3.189 1.09 1 98.88 189 ALA B N 1
ATOM 3473 C CA . ALA B 1 189 ? -14.758 3.262 2.422 1 98.88 189 ALA B CA 1
ATOM 3474 C C . ALA B 1 189 ? -13.875 4.059 3.377 1 98.88 189 ALA B C 1
ATOM 3476 O O . ALA B 1 189 ? -14.375 4.828 4.199 1 98.88 189 ALA B O 1
ATOM 3477 N N . VAL B 1 190 ? -12.602 3.875 3.256 1 98.88 190 VAL B N 1
ATOM 3478 C CA . VAL B 1 190 ? -11.656 4.594 4.105 1 98.88 190 VAL B CA 1
ATOM 3479 C C . VAL B 1 190 ? -11.742 6.094 3.814 1 98.88 190 VAL B C 1
ATOM 3481 O O . VAL B 1 190 ? -11.789 6.91 4.738 1 98.88 190 VAL B O 1
ATOM 3484 N N . ILE B 1 191 ? -11.758 6.457 2.545 1 98.81 191 ILE B N 1
ATOM 3485 C CA . ILE B 1 191 ? -11.844 7.855 2.143 1 98.81 191 ILE B CA 1
ATOM 3486 C C . ILE B 1 191 ? -13.094 8.484 2.746 1 98.81 191 ILE B C 1
ATOM 3488 O O . ILE B 1 191 ? -13.031 9.562 3.346 1 98.81 191 ILE B O 1
ATOM 3492 N N . ALA B 1 192 ? -14.242 7.77 2.611 1 98.88 192 ALA B N 1
ATOM 3493 C CA . ALA B 1 192 ? -15.508 8.273 3.145 1 98.88 192 ALA B CA 1
ATOM 3494 C C . ALA B 1 192 ? -15.445 8.414 4.664 1 98.88 192 ALA B C 1
ATOM 3496 O O . ALA B 1 192 ? -15.812 9.453 5.215 1 98.88 192 ALA B O 1
ATOM 3497 N N . SER B 1 193 ? -14.961 7.418 5.332 1 98.88 193 SER B N 1
ATOM 3498 C CA . SER B 1 193 ? -14.906 7.398 6.789 1 98.88 193 SER B CA 1
ATOM 3499 C C . SER B 1 193 ? -14.023 8.516 7.328 1 98.88 193 SER B C 1
ATOM 3501 O O . SER B 1 193 ? -14.359 9.164 8.32 1 98.88 193 SER B O 1
ATOM 3503 N N . LEU B 1 194 ? -12.883 8.742 6.711 1 98.56 194 LEU B N 1
ATOM 3504 C CA . LEU B 1 194 ? -11.977 9.797 7.145 1 98.56 194 LEU B CA 1
ATOM 3505 C C . LEU B 1 194 ? -12.641 11.164 7.008 1 98.56 194 LEU B C 1
ATOM 3507 O O . LEU B 1 194 ? -12.484 12.023 7.883 1 98.56 194 LEU B O 1
ATOM 3511 N N . ASP B 1 195 ? -13.32 11.352 5.941 1 98.62 195 ASP B N 1
ATOM 3512 C CA . ASP B 1 195 ? -14.023 12.625 5.773 1 98.62 195 ASP B CA 1
ATOM 3513 C C . ASP B 1 195 ? -15.117 12.789 6.828 1 98.62 195 ASP B C 1
ATOM 3515 O O . ASP B 1 195 ? -15.32 13.891 7.344 1 98.62 195 ASP B O 1
ATOM 3519 N N . MET B 1 196 ? -15.859 11.719 7.105 1 98.69 196 MET B N 1
ATOM 3520 C CA . MET B 1 196 ? -16.891 11.758 8.133 1 98.69 196 MET B CA 1
ATOM 3521 C C . MET B 1 196 ? -16.312 12.195 9.477 1 98.69 196 MET B C 1
ATOM 3523 O O . MET B 1 196 ? -16.922 12.992 10.188 1 98.69 196 MET B O 1
ATOM 3527 N N . ARG B 1 197 ? -15.172 11.734 9.805 1 98.12 197 ARG B N 1
ATOM 3528 C CA . ARG B 1 197 ? -14.539 12.117 11.062 1 98.12 197 ARG B CA 1
ATOM 3529 C C . ARG B 1 197 ? -14.141 13.594 11.039 1 98.12 197 ARG B C 1
ATOM 3531 O O . ARG B 1 197 ? -14.312 14.297 12.039 1 98.12 197 ARG B O 1
ATOM 3538 N N . ARG B 1 198 ? -13.617 14.031 9.953 1 97 198 ARG B N 1
ATOM 3539 C CA . ARG B 1 198 ? -13.266 15.445 9.836 1 97 198 ARG B CA 1
ATOM 3540 C C . ARG B 1 198 ? -14.508 16.328 9.969 1 97 198 ARG B C 1
ATOM 3542 O O . ARG B 1 198 ? -14.422 17.438 10.492 1 97 198 ARG B O 1
ATOM 3549 N N . ALA B 1 199 ? -15.633 15.836 9.469 1 97.31 199 ALA B N 1
ATOM 3550 C CA . ALA B 1 199 ? -16.891 16.578 9.531 1 97.31 199 ALA B CA 1
ATOM 3551 C C . ALA B 1 199 ? -17.609 16.328 10.852 1 97.31 199 ALA B C 1
ATOM 3553 O O . ALA B 1 199 ? -18.797 16.672 11 1 97.31 199 ALA B O 1
ATOM 3554 N N . ARG B 1 200 ? -17 15.602 11.781 1 97.5 200 ARG B N 1
ATOM 3555 C CA . ARG B 1 200 ? -17.5 15.336 13.125 1 97.5 200 ARG B CA 1
ATOM 3556 C C . ARG B 1 200 ? -18.734 14.438 13.086 1 97.5 200 ARG B C 1
ATOM 3558 O O . ARG B 1 200 ? -19.656 14.602 13.883 1 97.5 200 ARG B O 1
ATOM 3565 N N . ARG B 1 201 ? -18.828 13.602 12.109 1 98 201 ARG B N 1
ATOM 3566 C CA . ARG B 1 201 ? -19.844 12.555 12 1 98 201 ARG B CA 1
ATOM 3567 C C . ARG B 1 201 ? -19.297 11.211 12.461 1 98 201 ARG B C 1
ATOM 3569 O O . ARG B 1 201 ? -19.312 10.234 11.711 1 98 201 ARG B O 1
ATOM 3576 N N . GLN B 1 202 ? -19 11.094 13.719 1 98.19 202 GLN B N 1
ATOM 3577 C CA . GLN B 1 202 ? -18.25 9.969 14.281 1 98.19 202 GLN B CA 1
ATOM 3578 C C . GLN B 1 202 ? -19.062 8.68 14.219 1 98.19 202 GLN B C 1
ATOM 3580 O O . GLN B 1 202 ? -18.516 7.613 13.914 1 98.19 202 GLN B O 1
ATOM 3585 N N . LYS B 1 203 ? -20.328 8.773 14.516 1 98.38 203 LYS B N 1
ATOM 3586 C CA . LYS B 1 203 ? -21.156 7.57 14.5 1 98.38 203 LYS B CA 1
ATOM 3587 C C . LYS B 1 203 ? -21.219 6.973 13.102 1 98.38 203 LYS B C 1
ATOM 3589 O O . LYS B 1 203 ? -21.109 5.754 12.93 1 98.38 203 LYS B O 1
ATOM 3594 N N . MET B 1 204 ? -21.406 7.828 12.133 1 98.31 204 MET B N 1
ATOM 3595 C CA . MET B 1 204 ? -21.453 7.371 10.742 1 98.31 204 MET B CA 1
ATOM 3596 C C . MET B 1 204 ? -20.125 6.746 10.336 1 98.31 204 MET B C 1
ATOM 3598 O O . MET B 1 204 ? -20.109 5.742 9.617 1 98.31 204 MET B O 1
ATOM 3602 N N . ALA B 1 205 ? -19.031 7.371 10.766 1 98.75 205 ALA B N 1
ATOM 3603 C CA . ALA B 1 205 ? -17.703 6.844 10.469 1 98.75 205 ALA B CA 1
ATOM 3604 C C . ALA B 1 205 ? -17.531 5.438 11.039 1 98.75 205 ALA B C 1
ATOM 3606 O O . ALA B 1 205 ? -17 4.547 10.367 1 98.75 205 ALA B O 1
ATOM 3607 N N . TRP B 1 206 ? -18.047 5.254 12.203 1 98.5 206 TRP B N 1
ATOM 3608 C CA . TRP B 1 206 ? -17.938 3.947 12.852 1 98.5 206 TRP B CA 1
ATOM 3609 C C . TRP B 1 206 ? -18.766 2.902 12.102 1 98.5 206 TRP B C 1
ATOM 3611 O O . TRP B 1 206 ? -18.359 1.741 12.008 1 98.5 206 TRP B O 1
ATOM 3621 N N . VAL B 1 207 ? -19.922 3.285 11.664 1 98.69 207 VAL B N 1
ATOM 3622 C CA . VAL B 1 207 ? -20.75 2.383 10.867 1 98.69 207 VAL B CA 1
ATOM 3623 C C . VAL B 1 207 ? -20 1.985 9.594 1 98.69 207 VAL B C 1
ATOM 3625 O O . VAL B 1 207 ? -19.938 0.803 9.25 1 98.69 207 VAL B O 1
ATOM 3628 N N . PHE B 1 208 ? -19.375 2.945 8.898 1 98.81 208 PHE B N 1
ATOM 3629 C CA . PHE B 1 208 ? -18.625 2.668 7.668 1 98.81 208 PHE B CA 1
ATOM 3630 C C . PHE B 1 208 ? -17.422 1.782 7.953 1 98.81 208 PHE B C 1
ATOM 3632 O O . PHE B 1 208 ? -17.109 0.88 7.172 1 98.81 208 PHE B O 1
ATOM 3639 N N . ASP B 1 209 ? -16.75 2.023 9.07 1 98.75 209 ASP B N 1
ATOM 3640 C CA . ASP B 1 209 ? -15.625 1.176 9.445 1 98.75 209 ASP B CA 1
ATOM 3641 C C . ASP B 1 209 ? -16.078 -0.267 9.672 1 98.75 209 ASP B C 1
ATOM 3643 O O . ASP B 1 209 ? -15.406 -1.206 9.234 1 98.75 209 ASP B O 1
ATOM 3647 N N . THR B 1 210 ? -17.188 -0.406 10.359 1 98.75 210 THR B N 1
ATOM 3648 C CA . THR B 1 210 ? -17.703 -1.738 10.656 1 98.75 210 THR B CA 1
ATOM 3649 C C . THR B 1 210 ? -18.125 -2.447 9.367 1 98.75 210 THR B C 1
ATOM 3651 O O . THR B 1 210 ? -17.797 -3.619 9.164 1 98.75 210 THR B O 1
ATOM 3654 N N . LEU B 1 211 ? -18.797 -1.765 8.516 1 98.81 211 LEU B N 1
ATOM 3655 C CA . LEU B 1 211 ? -19.234 -2.34 7.246 1 98.81 211 LEU B CA 1
ATOM 3656 C C . LEU B 1 211 ? -18.031 -2.686 6.375 1 98.81 211 LEU B C 1
ATOM 3658 O O . LEU B 1 211 ? -18.047 -3.689 5.66 1 98.81 211 LEU B O 1
ATOM 3662 N N . ASN B 1 212 ? -17 -1.831 6.438 1 98.88 212 ASN B N 1
ATOM 3663 C CA . ASN B 1 212 ? -15.789 -2.1 5.684 1 98.88 212 ASN B CA 1
ATOM 3664 C C . ASN B 1 212 ? -15.078 -3.354 6.188 1 98.88 212 ASN B C 1
ATOM 3666 O O . ASN B 1 212 ? -14.547 -4.129 5.395 1 98.88 212 ASN B O 1
ATOM 3670 N N . LEU B 1 213 ? -15.109 -3.537 7.5 1 98.69 213 LEU B N 1
ATOM 3671 C CA . LEU B 1 213 ? -14.547 -4.754 8.078 1 98.69 213 LEU B CA 1
ATOM 3672 C C . LEU B 1 213 ? -15.336 -5.98 7.625 1 98.69 213 LEU B C 1
ATOM 3674 O O . LEU B 1 213 ? -14.742 -6.988 7.227 1 98.69 213 LEU B O 1
ATOM 3678 N N . LEU B 1 214 ? -16.625 -5.91 7.68 1 98.5 214 LEU B N 1
ATOM 3679 C CA . LEU B 1 214 ? -17.484 -7.012 7.25 1 98.5 214 LEU B CA 1
ATOM 3680 C C . LEU B 1 214 ? -17.297 -7.301 5.766 1 98.5 214 LEU B C 1
ATOM 3682 O O . LEU B 1 214 ? -17.234 -8.461 5.359 1 98.5 214 LEU B O 1
ATOM 3686 N N . GLN B 1 215 ? -17.234 -6.254 4.961 1 98.56 215 GLN B N 1
ATOM 3687 C CA . GLN B 1 215 ? -16.953 -6.402 3.535 1 98.56 215 GLN B CA 1
ATOM 3688 C C . GLN B 1 215 ? -15.633 -7.109 3.293 1 98.56 215 GLN B C 1
ATOM 3690 O O . GLN B 1 215 ? -15.516 -7.938 2.389 1 98.56 215 GLN B O 1
ATOM 3695 N N . SER B 1 216 ? -14.594 -6.777 4.043 1 98.69 216 SER B N 1
ATOM 3696 C CA . SER B 1 216 ? -13.273 -7.395 3.914 1 98.69 216 SER B CA 1
ATOM 3697 C C . SER B 1 216 ? -13.32 -8.883 4.25 1 98.69 216 SER B C 1
ATOM 3699 O O . SER B 1 216 ? -12.727 -9.703 3.549 1 98.69 216 SER B O 1
ATOM 3701 N N . ILE B 1 217 ? -14.039 -9.172 5.293 1 98.44 217 ILE B N 1
ATOM 3702 C CA . ILE B 1 217 ? -14.18 -10.562 5.707 1 98.44 217 ILE B CA 1
ATOM 3703 C C . ILE B 1 217 ? -14.891 -11.359 4.609 1 98.44 217 ILE B C 1
ATOM 3705 O O . ILE B 1 217 ? -14.461 -12.461 4.262 1 98.44 217 ILE B O 1
ATOM 3709 N N . ARG B 1 218 ? -15.906 -10.789 4.062 1 98.38 218 ARG B N 1
ATOM 3710 C CA . ARG B 1 218 ? -16.641 -11.477 3.006 1 98.38 218 ARG B CA 1
ATOM 3711 C C . ARG B 1 218 ? -15.781 -11.648 1.761 1 98.38 218 ARG B C 1
ATOM 3713 O O . ARG B 1 218 ? -15.828 -12.695 1.107 1 98.38 218 ARG B O 1
ATOM 3720 N N . LEU B 1 219 ? -15.016 -10.641 1.412 1 98.19 219 LEU B N 1
ATOM 3721 C CA . LEU B 1 219 ? -14.164 -10.695 0.229 1 98.19 219 LEU B CA 1
ATOM 3722 C C . LEU B 1 219 ? -13.062 -11.734 0.407 1 98.19 219 LEU B C 1
ATOM 3724 O O . LEU B 1 219 ? -12.648 -12.375 -0.56 1 98.19 219 LEU B O 1
ATOM 3728 N N . LEU B 1 220 ? -12.609 -11.938 1.644 1 98.56 220 LEU B N 1
ATOM 3729 C CA . LEU B 1 220 ? -11.664 -13.008 1.936 1 98.56 220 LEU B CA 1
ATOM 3730 C C . LEU B 1 220 ? -12.352 -14.375 1.865 1 98.56 220 LEU B C 1
ATOM 3732 O O . LEU B 1 220 ? -11.82 -15.305 1.261 1 98.56 220 LEU B O 1
ATOM 3736 N N . ALA B 1 221 ? -13.523 -14.438 2.398 1 98.62 221 ALA B N 1
ATOM 3737 C CA . ALA B 1 221 ? -14.25 -15.703 2.457 1 98.62 221 ALA B CA 1
ATOM 3738 C C . ALA B 1 221 ? -14.633 -16.188 1.059 1 98.62 221 ALA B C 1
ATOM 3740 O O . ALA B 1 221 ? -14.633 -17.391 0.787 1 98.62 221 ALA B O 1
ATOM 3741 N N . SER B 1 222 ? -14.969 -15.281 0.187 1 98.19 222 SER B N 1
ATOM 3742 C CA . SER B 1 222 ? -15.367 -15.648 -1.17 1 98.19 222 SER B CA 1
ATOM 3743 C C . SER B 1 222 ? -14.148 -15.781 -2.08 1 98.19 222 SER B C 1
ATOM 3745 O O . SER B 1 222 ? -14.281 -16.172 -3.244 1 98.19 222 SER B O 1
ATOM 3747 N N . ARG B 1 223 ? -12.938 -15.43 -1.544 1 98.06 223 ARG B N 1
ATOM 3748 C CA . ARG B 1 223 ? -11.68 -15.477 -2.285 1 98.06 223 ARG B CA 1
ATOM 3749 C C . ARG B 1 223 ? -11.672 -14.453 -3.418 1 98.06 223 ARG B C 1
ATOM 3751 O O . ARG B 1 223 ? -11.125 -14.711 -4.492 1 98.06 223 ARG B O 1
ATOM 3758 N N . GLY B 1 224 ? -12.383 -13.312 -3.172 1 97.12 224 GLY B N 1
ATOM 3759 C CA . GLY B 1 224 ? -12.406 -12.242 -4.152 1 97.12 224 GLY B CA 1
ATOM 3760 C C . GLY B 1 224 ? -11.211 -11.312 -4.055 1 97.12 224 GLY B C 1
ATOM 3761 O O . GLY B 1 224 ? -10.938 -10.547 -4.977 1 97.12 224 GLY B O 1
ATOM 3762 N N . HIS B 1 225 ? -10.484 -11.367 -2.949 1 98.25 225 HIS B N 1
ATOM 3763 C CA . HIS B 1 225 ? -9.258 -10.609 -2.719 1 98.25 225 HIS B CA 1
ATOM 3764 C C . HIS B 1 225 ? -8.297 -11.367 -1.813 1 98.25 225 HIS B C 1
ATOM 3766 O O . HIS B 1 225 ? -8.727 -12.125 -0.936 1 98.25 225 HIS B O 1
ATOM 3772 N N . TYR B 1 226 ? -7.008 -11.234 -2.053 1 98.44 226 TYR B N 1
ATOM 3773 C CA . TYR B 1 226 ? -6.004 -11.625 -1.071 1 98.44 226 TYR B CA 1
ATOM 3774 C C . TYR B 1 226 ? -5.949 -10.633 0.083 1 98.44 226 TYR B C 1
ATOM 3776 O O . TYR B 1 226 ? -6.406 -9.492 -0.048 1 98.44 226 TYR B O 1
ATOM 3784 N N . THR B 1 227 ? -5.363 -11.023 1.164 1 98.75 227 THR B N 1
ATOM 3785 C CA . THR B 1 227 ? -5.262 -10.18 2.348 1 98.75 227 THR B CA 1
ATOM 3786 C C . THR B 1 227 ? -4.523 -8.883 2.023 1 98.75 227 THR B C 1
ATOM 3788 O O . THR B 1 227 ? -4.922 -7.809 2.467 1 98.75 227 THR B O 1
ATOM 3791 N N . ILE B 1 228 ? -3.479 -8.914 1.208 1 98.56 228 ILE B N 1
ATOM 3792 C CA . ILE B 1 228 ? -2.695 -7.719 0.925 1 98.56 228 ILE B CA 1
ATOM 3793 C C . ILE B 1 228 ? -3.52 -6.75 0.083 1 98.56 228 ILE B C 1
ATOM 3795 O O . ILE B 1 228 ? -3.332 -5.531 0.163 1 98.56 228 ILE B O 1
ATOM 3799 N N . ASP B 1 229 ? -4.492 -7.254 -0.763 1 98.69 229 ASP B N 1
ATOM 3800 C CA . ASP B 1 229 ? -5.375 -6.371 -1.521 1 98.69 229 ASP B CA 1
ATOM 3801 C C . ASP B 1 229 ? -6.176 -5.465 -0.591 1 98.69 229 ASP B C 1
ATOM 3803 O O . ASP B 1 229 ? -6.348 -4.277 -0.869 1 98.69 229 ASP B O 1
ATOM 3807 N N . LEU B 1 230 ? -6.648 -6.062 0.471 1 98.75 23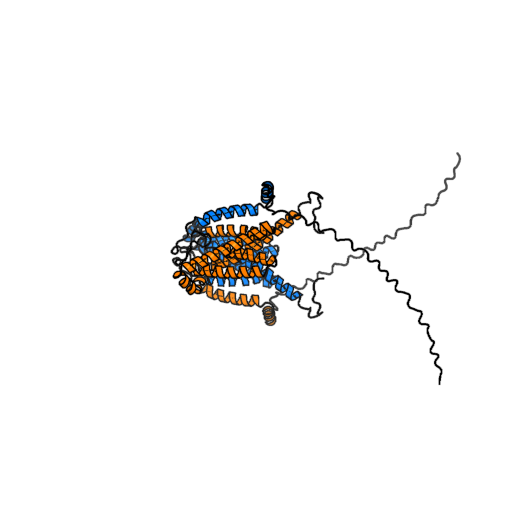0 LEU B N 1
ATOM 3808 C CA . LEU B 1 230 ? -7.496 -5.355 1.424 1 98.75 230 LEU B CA 1
ATOM 3809 C C . LEU B 1 230 ? -6.668 -4.402 2.285 1 98.75 230 LEU B C 1
ATOM 3811 O O . LEU B 1 230 ? -7.051 -3.248 2.482 1 98.75 230 LEU B O 1
ATOM 3815 N N . ALA B 1 231 ? -5.508 -4.895 2.762 1 98.56 231 ALA B N 1
ATOM 3816 C CA . ALA B 1 231 ? -4.633 -4.066 3.584 1 98.56 231 ALA B CA 1
ATOM 3817 C C . ALA B 1 231 ? -4.145 -2.846 2.809 1 98.56 231 ALA B C 1
ATOM 3819 O O . ALA B 1 231 ? -4.152 -1.728 3.33 1 98.56 231 ALA B O 1
ATOM 3820 N N . VAL B 1 232 ? -3.717 -3.057 1.596 1 98.62 232 VAL B N 1
ATOM 3821 C CA . VAL B 1 232 ? -3.24 -1.95 0.774 1 98.62 232 VAL B CA 1
ATOM 3822 C C . VAL B 1 232 ? -4.402 -1.025 0.426 1 98.62 232 VAL B C 1
ATOM 3824 O O . VAL B 1 232 ? -4.227 0.189 0.306 1 98.62 232 VAL B O 1
ATOM 3827 N N . GLY B 1 233 ? -5.645 -1.57 0.277 1 98.75 233 GLY B N 1
ATOM 3828 C CA . GLY B 1 233 ? -6.812 -0.716 0.123 1 98.75 233 GLY B CA 1
ATOM 3829 C C . GLY B 1 233 ? -6.961 0.301 1.239 1 98.75 233 GLY B C 1
ATOM 3830 O O . GLY B 1 233 ? -7.227 1.477 0.984 1 98.75 233 GLY B O 1
ATOM 3831 N N . VAL B 1 234 ? -6.754 -0.142 2.447 1 98.62 234 VAL B N 1
ATOM 3832 C CA . VAL B 1 234 ? -6.82 0.75 3.602 1 98.62 234 VAL B CA 1
ATOM 3833 C C . VAL B 1 234 ? -5.738 1.823 3.484 1 98.62 234 VAL B C 1
ATOM 3835 O O . VAL B 1 234 ? -6.023 3.016 3.617 1 98.62 234 VAL B O 1
ATOM 3838 N N . GLY B 1 235 ? -4.523 1.339 3.191 1 98.19 235 GLY B N 1
ATOM 3839 C CA . GLY B 1 235 ? -3.42 2.273 3.051 1 98.19 235 GLY B CA 1
ATOM 3840 C C . GLY B 1 235 ? -3.613 3.26 1.914 1 98.19 235 GLY B C 1
ATOM 3841 O O . GLY B 1 235 ? -3.318 4.449 2.059 1 98.19 235 GLY B O 1
ATOM 3842 N N . ALA B 1 236 ? -4.074 2.783 0.804 1 98.62 236 ALA B N 1
ATOM 3843 C CA . ALA B 1 236 ? -4.281 3.621 -0.375 1 98.62 236 ALA B CA 1
ATOM 3844 C C . ALA B 1 236 ? -5.348 4.68 -0.115 1 98.62 236 ALA B C 1
ATOM 3846 O O . ALA B 1 236 ? -5.215 5.824 -0.547 1 98.62 236 ALA B O 1
ATOM 3847 N N . GLY B 1 237 ? -6.469 4.258 0.592 1 98.69 237 GLY B N 1
ATOM 3848 C CA . GLY B 1 237 ? -7.469 5.242 0.98 1 98.69 237 GLY B CA 1
ATOM 3849 C C . GLY B 1 237 ? -6.906 6.348 1.854 1 98.69 237 GLY B C 1
ATOM 3850 O O . GLY B 1 237 ? -7.203 7.523 1.638 1 98.69 237 GLY B O 1
ATOM 3851 N N . PHE B 1 238 ? -6.102 5.992 2.797 1 98.5 238 PHE B N 1
ATOM 3852 C CA . PHE B 1 238 ? -5.473 6.949 3.701 1 98.5 238 PHE B CA 1
ATOM 3853 C C . PHE B 1 238 ? -4.535 7.879 2.941 1 98.5 238 PHE B C 1
ATOM 3855 O O . PHE B 1 238 ? -4.598 9.102 3.105 1 98.5 238 PHE B O 1
ATOM 3862 N N . VAL B 1 239 ? -3.648 7.285 2.078 1 98.31 239 VAL B N 1
ATOM 3863 C CA . VAL B 1 239 ? -2.672 8.062 1.322 1 98.31 239 VAL B CA 1
ATOM 3864 C C . VAL B 1 239 ? -3.393 9.039 0.396 1 98.31 239 VAL B C 1
ATOM 3866 O O . VAL B 1 239 ? -3.023 10.211 0.311 1 98.31 239 VAL B O 1
ATOM 3869 N N . ALA B 1 240 ? -4.402 8.57 -0.256 1 98.31 240 ALA B N 1
ATOM 3870 C CA . ALA B 1 240 ? -5.145 9.43 -1.176 1 98.31 240 ALA B CA 1
ATOM 3871 C C . ALA B 1 240 ? -5.809 10.586 -0.434 1 98.31 240 ALA B C 1
ATOM 3873 O O . ALA B 1 240 ? -5.863 11.711 -0.942 1 98.31 240 ALA B O 1
ATOM 3874 N N . ASP B 1 241 ? -6.336 10.305 0.732 1 98.12 241 ASP B N 1
ATOM 3875 C CA . ASP B 1 241 ? -6.945 11.359 1.537 1 98.12 241 ASP B CA 1
ATOM 3876 C C . ASP B 1 241 ? -5.914 12.414 1.939 1 98.12 241 ASP B C 1
ATOM 3878 O O . ASP B 1 241 ? -6.184 13.609 1.861 1 98.12 241 ASP B 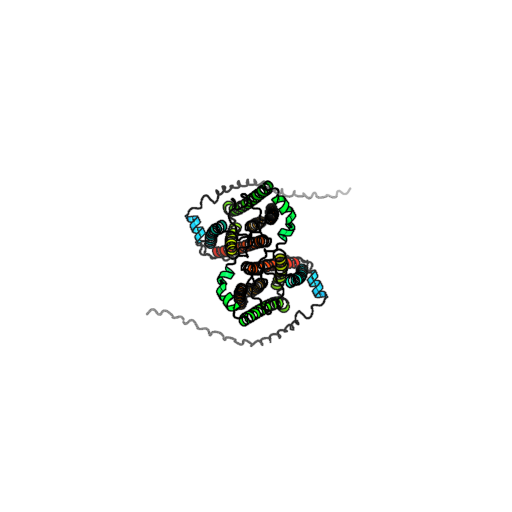O 1
ATOM 3882 N N . VAL B 1 242 ? -4.758 11.969 2.381 1 96.5 242 VAL B N 1
ATOM 3883 C CA . VAL B 1 242 ? -3.688 12.875 2.775 1 96.5 242 VAL B CA 1
ATOM 3884 C C . VAL B 1 242 ? -3.26 13.727 1.58 1 96.5 242 VAL B C 1
ATOM 3886 O O . VAL B 1 242 ? -3.139 14.945 1.688 1 96.5 242 VAL B O 1
ATOM 3889 N N . LEU B 1 243 ? -3.064 13.094 0.458 1 95.81 243 LEU B N 1
ATOM 3890 C CA . LEU B 1 243 ? -2.631 13.797 -0.745 1 95.81 243 LEU B CA 1
ATOM 3891 C C . LEU B 1 243 ? -3.691 14.789 -1.207 1 95.81 243 LEU B C 1
ATOM 3893 O O . LEU B 1 243 ? -3.363 15.883 -1.681 1 95.81 243 LEU B O 1
ATOM 3897 N N . ALA B 1 244 ? -4.922 14.383 -1.129 1 96.75 244 ALA B N 1
ATOM 3898 C CA . ALA B 1 244 ? -6.008 15.297 -1.474 1 96.75 244 ALA B CA 1
ATOM 3899 C C . ALA B 1 244 ? -6 16.531 -0.576 1 96.75 244 ALA B C 1
ATOM 3901 O O . ALA B 1 244 ? -6.23 17.641 -1.044 1 96.75 244 ALA B O 1
ATOM 3902 N N . GLY B 1 245 ? -5.754 16.312 0.748 1 95.31 245 GLY B N 1
ATOM 3903 C CA . GLY B 1 245 ? -5.621 17.438 1.666 1 95.31 245 GLY B CA 1
ATOM 3904 C C . GLY B 1 245 ? -4.48 18.375 1.308 1 95.31 245 GLY B C 1
ATOM 3905 O O . GLY B 1 245 ? -4.641 19.594 1.338 1 95.31 245 GLY B O 1
ATOM 3906 N N . MET B 1 246 ? -3.379 17.797 0.979 1 92.81 246 MET B N 1
ATOM 3907 C CA . MET B 1 246 ? -2.234 18.594 0.554 1 92.81 246 MET B CA 1
ATOM 3908 C C . MET B 1 246 ? -2.566 19.391 -0.702 1 92.81 246 MET B C 1
ATOM 3910 O O . MET B 1 246 ? -2.195 20.562 -0.816 1 92.81 246 MET B O 1
ATOM 3914 N N . TYR B 1 247 ? -3.211 18.75 -1.641 1 92.88 247 TYR B N 1
ATOM 3915 C CA . TYR B 1 247 ? -3.611 19.406 -2.881 1 92.88 247 TYR B CA 1
ATOM 3916 C C . TYR B 1 247 ? -4.523 20.594 -2.604 1 92.88 247 TYR B C 1
ATOM 3918 O O . TYR B 1 247 ? -4.355 21.656 -3.186 1 92.88 247 TYR B O 1
ATOM 3926 N N . GLU B 1 248 ? -5.469 20.422 -1.743 1 91.88 248 GLU B N 1
ATOM 3927 C CA . GLU B 1 248 ? -6.375 21.5 -1.38 1 91.88 248 GLU B CA 1
ATOM 3928 C C . GLU B 1 248 ? -5.613 22.672 -0.758 1 91.88 248 GLU B C 1
ATOM 3930 O O . GLU B 1 248 ? -5.922 23.828 -1.025 1 91.88 248 GLU B O 1
ATOM 3935 N N . GLU B 1 249 ? -4.707 22.328 0.059 1 90.5 249 GLU B N 1
ATOM 3936 C CA . GLU B 1 249 ? -3.916 23.375 0.711 1 90.5 249 GLU B CA 1
ATOM 3937 C C . GLU B 1 249 ? -3.109 24.172 -0.307 1 90.5 249 GLU B C 1
ATOM 3939 O O . GLU B 1 249 ? -3.023 25.406 -0.213 1 90.5 249 GLU B O 1
ATOM 3944 N N . ILE B 1 250 ? -2.539 23.516 -1.209 1 89.12 250 ILE B N 1
ATOM 3945 C CA . ILE B 1 250 ? -1.755 24.172 -2.254 1 89.12 250 ILE B CA 1
ATOM 3946 C C . ILE B 1 250 ? -2.654 25.078 -3.082 1 89.12 250 ILE B C 1
ATOM 3948 O O . ILE B 1 250 ? -2.283 26.219 -3.385 1 89.12 250 ILE B O 1
ATOM 3952 N N . MET B 1 251 ? -3.797 24.609 -3.449 1 84.88 251 MET B N 1
ATOM 3953 C CA . MET B 1 251 ? -4.73 25.391 -4.262 1 84.88 251 MET B CA 1
ATOM 3954 C C . MET B 1 251 ? -5.254 26.594 -3.486 1 84.88 251 MET B C 1
ATOM 3956 O O . MET B 1 251 ? -5.449 27.672 -4.059 1 84.88 251 MET B O 1
ATOM 3960 N N . TRP B 1 252 ? -5.484 26.422 -2.205 1 83.38 252 TRP B N 1
ATOM 3961 C CA . TRP B 1 252 ? -5.922 27.516 -1.343 1 83.38 252 TRP B CA 1
ATOM 3962 C C . TRP B 1 252 ? -4.863 28.609 -1.265 1 83.38 252 TRP B C 1
ATOM 3964 O O . TRP B 1 252 ? -5.18 29.797 -1.36 1 83.38 252 TRP B O 1
ATOM 3974 N N . LYS B 1 253 ? -3.672 28.281 -1.14 1 84.19 253 LYS B N 1
ATOM 3975 C CA . LYS B 1 253 ? -2.576 29.25 -1.077 1 84.19 253 LYS B CA 1
ATOM 3976 C C . LYS B 1 253 ? -2.404 29.969 -2.408 1 84.19 253 LYS B C 1
ATOM 3978 O O . LYS B 1 253 ? -2.137 31.172 -2.436 1 84.19 253 LYS B O 1
ATOM 3983 N N . ARG B 1 254 ? -2.537 29.266 -3.404 1 79.5 254 ARG B N 1
ATOM 3984 C CA . ARG B 1 254 ? -2.424 29.844 -4.738 1 79.5 254 ARG B CA 1
ATOM 3985 C C . ARG B 1 254 ? -3.529 30.875 -4.984 1 79.5 254 ARG B C 1
ATOM 3987 O O . ARG B 1 254 ? -3.285 31.922 -5.57 1 79.5 254 ARG B O 1
ATOM 3994 N N . ASP B 1 255 ? -4.703 30.547 -4.586 1 74.06 255 ASP B N 1
ATOM 3995 C CA . ASP B 1 255 ? -5.844 31.453 -4.758 1 74.06 255 ASP B CA 1
ATOM 3996 C C . ASP B 1 255 ? -5.703 32.688 -3.879 1 74.06 255 ASP B C 1
ATOM 3998 O O . ASP B 1 255 ? -6.133 33.781 -4.262 1 74.06 255 ASP B O 1
ATOM 4002 N N . ARG B 1 256 ? -5.078 32.531 -2.787 1 71.44 256 ARG B N 1
ATOM 4003 C CA . ARG B 1 256 ? -4.891 33.656 -1.889 1 71.44 256 ARG B CA 1
ATOM 4004 C C . ARG B 1 256 ? -3.771 34.594 -2.383 1 71.44 256 ARG B C 1
ATOM 4006 O O . ARG B 1 256 ? -3.795 35.781 -2.141 1 71.44 256 ARG B O 1
ATOM 4013 N N . GLN B 1 257 ? -2.828 34 -2.957 1 65.25 257 GLN B N 1
ATOM 4014 C CA . GLN B 1 257 ? -1.735 34.812 -3.488 1 65.25 257 GLN B CA 1
ATOM 4015 C C . GLN B 1 257 ? -2.146 35.531 -4.781 1 65.25 257 GLN B C 1
ATOM 4017 O O . GLN B 1 257 ? -1.442 36.406 -5.266 1 65.25 257 GLN B O 1
ATOM 4022 N N . ARG B 1 258 ? -3.258 35.156 -5.34 1 58.25 258 ARG B N 1
ATOM 4023 C CA . ARG B 1 258 ? -3.727 35.875 -6.535 1 58.25 258 ARG B CA 1
ATOM 4024 C C . ARG B 1 258 ? -4.238 37.25 -6.188 1 58.25 258 ARG B C 1
ATOM 4026 O O . ARG B 1 258 ? -4.949 37.438 -5.199 1 58.25 258 ARG B O 1
ATOM 4033 N N . PRO B 1 259 ? -3.455 38.281 -6.695 1 53.16 259 PRO B N 1
ATOM 4034 C CA . PRO B 1 259 ? -3.859 39.656 -6.41 1 53.16 259 PRO B CA 1
ATOM 4035 C C . PRO B 1 259 ? -5.355 39.875 -6.613 1 53.16 259 PRO B C 1
ATOM 4037 O O . PRO B 1 259 ? -5.969 39.25 -7.473 1 53.16 259 PRO B O 1
ATOM 4040 N N . CYS B 1 260 ? -6.004 40.281 -5.473 1 51.38 260 CYS B N 1
ATOM 4041 C CA . CYS B 1 260 ? -7.402 40.688 -5.594 1 51.38 260 CYS B CA 1
ATOM 4042 C C . CYS B 1 260 ? -7.629 41.531 -6.852 1 51.38 260 CYS B C 1
ATOM 4044 O O . CYS B 1 260 ? -6.914 42.5 -7.094 1 51.38 260 CYS B O 1
ATOM 4046 N N . CYS B 1 261 ? -8.188 40.844 -7.801 1 48.5 261 CYS B N 1
ATOM 4047 C CA . CYS B 1 261 ? -8.469 41.625 -9 1 48.5 261 CYS B CA 1
ATOM 4048 C C . CYS B 1 261 ? -9.047 43 -8.641 1 48.5 261 CYS B C 1
ATOM 4050 O O . CYS B 1 261 ? -8.914 43.938 -9.414 1 48.5 261 CYS B O 1
ATOM 4052 N N . SER B 1 262 ? -9.961 43 -7.641 1 46.69 262 SER B N 1
ATOM 4053 C CA . SER B 1 262 ? -10.547 44.312 -7.398 1 46.69 262 SER B CA 1
ATOM 4054 C C . SER B 1 262 ? -9.547 45.25 -6.746 1 46.69 262 SER B C 1
ATOM 4056 O O . SER B 1 262 ? -9.445 46.438 -7.133 1 46.69 262 SER B O 1
ATOM 4058 N N . CYS B 1 263 ? -9.047 44.875 -5.477 1 47.66 263 CYS B N 1
ATOM 4059 C CA . CYS B 1 263 ? -8.258 45.875 -4.781 1 47.66 263 CYS B CA 1
ATOM 4060 C C . CYS B 1 263 ? -6.77 45.594 -4.906 1 47.66 263 CYS B C 1
ATOM 4062 O O . CYS B 1 263 ? -5.934 46.375 -4.48 1 47.66 263 CYS B O 1
ATOM 4064 N N . GLY B 1 264 ? -6.184 44.812 -5.883 1 46.47 264 GLY B N 1
ATOM 4065 C CA . GLY B 1 264 ? -4.773 44.562 -6.129 1 46.47 264 GLY B CA 1
ATOM 4066 C C . GLY B 1 264 ? -4.039 44.062 -4.902 1 46.47 264 GLY B C 1
ATOM 4067 O O . GLY B 1 264 ? -2.807 44.031 -4.871 1 46.47 264 GLY B O 1
ATOM 4068 N N . CYS B 1 265 ? -4.629 44.125 -3.621 1 42.12 265 CYS B N 1
ATOM 4069 C CA . CYS B 1 265 ? -3.857 43.875 -2.408 1 42.12 265 CYS B CA 1
ATOM 4070 C C . CYS B 1 265 ? -3.594 42.375 -2.223 1 42.12 265 CYS B C 1
ATOM 4072 O O . CYS B 1 265 ? -4.387 41.562 -2.662 1 42.12 265 CYS B O 1
ATOM 4074 N N . SER B 1 266 ? -2.453 41.875 -2.555 1 46.03 266 SER B N 1
ATOM 4075 C CA . SER B 1 266 ? -2.029 40.562 -2.119 1 46.03 266 SER B CA 1
ATOM 4076 C C . SER B 1 266 ? -2.346 40.344 -0.644 1 46.03 266 SER B C 1
ATOM 4078 O O . SER B 1 266 ? -1.954 41.125 0.209 1 46.03 266 SER B O 1
ATOM 4080 N N . CYS B 1 267 ? -3.523 39.969 -0.229 1 41.09 267 CYS B N 1
ATOM 4081 C CA . CYS B 1 267 ? -3.9 39.75 1.161 1 41.09 267 CYS B CA 1
ATOM 4082 C C . CYS B 1 267 ? -2.859 38.906 1.874 1 41.09 267 CYS B C 1
ATOM 4084 O O . CYS B 1 267 ? -2.846 37.656 1.726 1 41.09 267 CYS B O 1
ATOM 4086 N N . SER B 1 268 ? -1.591 39.188 1.777 1 41.03 268 SER B N 1
ATOM 4087 C CA . SER B 1 268 ? -0.684 38.562 2.729 1 41.03 268 SER B CA 1
ATOM 4088 C C . SER B 1 268 ? -1.18 38.719 4.16 1 41.03 268 SER B C 1
ATOM 4090 O O . SER B 1 268 ? -1.618 39.812 4.547 1 41.03 268 SER B O 1
ATOM 4092 N N . SER B 1 269 ? -1.851 37.75 4.82 1 34.34 269 SER B N 1
ATOM 4093 C CA . SER B 1 269 ? -2.068 37.906 6.254 1 34.34 269 SER B CA 1
ATOM 4094 C C . SER B 1 269 ? -0.918 38.656 6.906 1 34.34 269 SER B C 1
ATOM 4096 O O . SER B 1 269 ? 0.251 38.406 6.621 1 34.34 269 SER B O 1
ATOM 4098 N N . PRO B 1 270 ? -1.278 39.969 7.473 1 34.62 270 PRO B N 1
ATOM 4099 C CA . PRO B 1 270 ? -0.225 40.594 8.273 1 34.62 270 PRO B CA 1
ATOM 4100 C C . PRO B 1 270 ? 0.449 39.594 9.234 1 34.62 270 PRO B C 1
ATOM 4102 O O . PRO B 1 270 ? -0.168 38.625 9.656 1 34.62 270 PRO B O 1
#

Solvent-accessible surface area (backbone atoms only — not comparable to full-atom values): 29059 Å² total; per-residue (Å²): 132,85,77,75,80,76,78,78,78,80,78,74,77,79,80,82,79,81,65,79,70,73,77,71,78,72,76,74,76,71,77,74,73,68,69,69,75,75,62,67,68,72,69,71,62,41,75,64,48,52,50,48,45,40,71,74,37,49,66,61,51,54,26,48,53,41,34,53,52,33,50,56,48,36,47,64,44,80,71,44,52,40,80,43,65,62,46,42,47,47,44,63,74,28,39,71,56,24,56,53,36,71,77,30,61,67,59,42,34,52,54,26,39,50,46,31,50,51,50,49,50,39,54,48,49,35,49,42,35,34,58,73,65,69,41,51,48,49,46,46,12,48,36,51,36,50,32,52,34,37,52,47,23,65,29,30,35,62,38,43,50,83,75,44,59,82,37,56,41,26,72,69,67,60,64,53,39,63,58,47,41,37,28,60,66,42,13,46,38,39,30,48,27,53,49,26,46,76,70,68,33,54,70,62,21,50,50,43,51,50,51,44,51,53,45,50,52,50,32,28,26,28,33,64,35,58,48,56,15,47,54,46,7,43,50,44,13,52,52,20,40,52,50,24,52,52,50,51,51,52,54,52,52,54,60,44,60,42,50,34,84,85,77,59,49,53,66,64,80,129,135,84,78,75,82,79,80,78,79,79,78,75,77,76,81,80,76,82,68,77,71,73,78,71,76,75,74,72,79,70,75,77,74,69,70,70,78,75,63,68,65,69,72,68,62,41,74,64,46,52,50,48,47,41,72,74,36,49,65,60,50,56,27,46,53,41,34,53,53,33,50,55,48,35,48,63,44,81,69,43,53,41,82,43,65,63,47,42,46,48,45,65,72,26,38,71,57,24,56,54,37,71,78,30,60,66,57,42,33,51,52,25,38,51,46,29,51,51,49,49,51,38,54,47,49,35,49,41,34,34,63,72,65,70,42,51,50,48,44,47,12,50,36,51,35,49,32,50,34,38,52,45,24,64,30,30,36,63,38,43,49,82,75,45,58,82,39,58,40,26,72,70,67,62,67,53,39,64,57,49,42,39,29,60,68,42,13,46,38,39,31,49,26,54,51,27,45,76,71,68,34,54,70,61,21,50,53,44,52,51,50,44,52,52,46,51,52,49,31,29,27,28,35,65,33,57,50,58,15,48,55,45,7,43,51,44,14,50,52,20,39,53,51,25,51,53,50,50,51,54,53,52,51,52,58,44,60,42,52,35,82,85,75,61,49,53,67,63,80,129

Sequence (540 aa):
MVALGVTDHFHQPPPKSLVGVRAGTTPKPSPFHILPPHGPFFAGWSVSGVADAVRHHPLPLVFALLLLVFMGVEYTIPMVASASPPLDLGFVVTKPLHDALAVAPALNTALAALNTVFVGMQIFYILWTFLVEARPRPTIAALFMFPCRGILGCCTQLPLPQEFLGSGADFPVGNVSFFLFFSGHVAGAVIASLDMRRARRQKMAWVFDTLNLLQSIRLLASRGHYTIDLAVGVGAGFVADVLAGMYEEIMWKRDRQRPCCSCGCSCSSPMVALGVTDHFHQPPPKSLVGVRAGTTPKPSPFHILPPHGPFFAGWSVSGVADAVRHHPLPLVFALLLLVFMGVEYTIPMVASASPPLDLGFVVTKPLHDALAVAPALNTALAALNTVFVGMQIFYILWTFLVEARPRPTIAALFMFPCRGILGCCTQLPLPQEFLGSGADFPVGNVSFFLFFSGHVAGAVIASLDMRRARRQKMAWVFDTLNLLQSIRLLASRGHYTIDLAVGVGAGFVADVLAGMYEEIMWKRDRQRPCCSCGCSCSSP

Organism: Zingiber officinale (NCBI:txid94328)

InterPro domains:
  IPR055311 Phosphatidylcholine:diacylglycerol cholinephosphotransferase 1/2-like [PTHR34674] (35-257)
  IPR056361 AtPDCT1/2, transmembrane domain [PF24788] (87-245)

Radius of gyration: 35.7 Å; Cα contacts (8 Å, |Δi|>4): 642; chains: 2; bounding box: 76×138×108 Å

pLDDT: mean 80.63, std 26.2, range [21.8, 98.88]

Secondary structure (DSSP, 8-state):
----------------------------------------TTTT--HHHHHHHHHH-HHHHHHHHHHHHHHHHHTTSPPPPTTSPPEEHHHHHTHHHHHHHHT-HHHHHHHHHHHHHHHHHHHHHHHHHHHTT---HHHHHHHHHHHHHHHHHHHEEPPPPTT----TTSSSTTT-----SS-HHHHHHHHHHHHHHHTT-HHHHHHHHHHHHHHHHHHHHTTSS-HHHHHHHHHHHHHHHHHHHHHHHHHHHHHHHS--TTT-------/----------------------------------------TTTT--HHHHHHHHHH-HHHHHHHHHHHHHHHHHTTSPPPPTTSPPEEHHHHHTHHHHHHHHT-HHHHHHHHHHHHHHHHHHHHHHHHHHHTT---HHHHHHHHHHHHHHHHHHHEEPPPPTT----TTSSSTTT-----SS-HHHHHHHHHHHHHHHTT-HHHHHHHHHHHHHHHHHHHHTTSS-HHHHHHHHHHHHHHHHHHHHHHHHHHHHHHHS--TTT-------

Nearest PDB structures (foldseek):
  6ebu-assembly1_A  TM=6.419E-01  e=5.139E-03  Aquifex aeolicus VF5
  8ijq-assembly1_A  TM=5.017E-01  e=2.191E-02  Homo sapiens
  6ebu-assembly1_A  TM=6.419E-01  e=5.636E-03  Aquifex aeolicus VF5
  8ijq-assembly1_A  TM=5.127E-01  e=2.142E-02  Homo sapiens

Foldseek 3Di:
DPCPCPPPPDPPDDDDPPPPPPPPPPPDPDPPPPPPPPPDPVPPCDPVVVVVCCVVPVVVVVVVVVVVVVVVVVVPPDDDDPPDADDFVLLVVLVVVLVVCVVPVVVLLVVQLVLLVLLVVLVVLQVCCCVPVVDNLLVQLLVVLVVVQVVVLVVDAHDQDPQAQDDCSHPVHGPDDDRQAADLSLLSLLSSLVVCVVVVVNVVSVVSVVVSVVSLSSCSSNSVYGPVNNVVSNVSSVVSSVVSVVVVVVVVQVVLCPQPPVPRDSPPPD/DPCPCPDPPDPPDPDDPPPPPPPPDPPDPDPPPPPPPPPDPVPPCDPVNVVVCCVVPVVVVVVVVVVVVVVVVVVPPDDDDPPDADDFVLLVVLVVVLVVCVVPVVVLLVVQLVLLVLLVVLVVLQVCCCVPVVDNLLVQLLVVLVVVQVVVLVVDAHDQDPQAQDDCSHPVHGPDDDRQAADLSLLSLLSSLVVCVVVVVNVVSVVSVVVSVVSLSSCSSNSVYGPVNNVVSNVSSVVSSVVSVVVVVVVVVVVLCPQPPVPRDSPPPD